Protein AF-A0A9D4MXL5-F1 (afdb_monomer)

Foldseek 3Di:
DVVVVVVPPPPPDDVVVVVVVVVVVVVVLLVVVVVVVVVVVVVVVVVVQVVDDPVPHPPDPVVVVVVVVVVVVVVVVVVVVLVVVVVVLVVVLVVLVVVLVVLVVVLVVLVVVLVVLVVVLVVLVVCCVPPPPVSVVVNVVSVVVNVVSVVVNVVSVVVSVVSVVVSVVSVVVVVVSCCVSVVPPPPPPVVVVVVVVLVVCCLVVQKHFPDDDLFKTKIKRHDNPPPDPPCPPCPPPIKMKMWGWDPVPPPATHTPDIDIPDPLQDCCVVCVPPHPPSCPVVSVNVSNVSCVQCVQVVVLVVVCVVVFDWDQDNVQQKIWTQAADPSPDIWIWHDDPRPPVQQDIDTPDDPPDDPPDAPDSNDDPNRRRVVRNVVRNVD

Radius of gyration: 44.19 Å; Cα contacts (8 Å, |Δi|>4): 267; chains: 1; bounding box: 92×63×133 Å

Secondary structure (DSSP, 8-state):
-TTHHHHT----S-HHHHHHHHHHHHHHHHHHHHHHHHHHHHHHHHHHHHHS-GGGS--SHHHHHHHHHHHHHHHHHHHHHHHHHHHHHHHHHHHHHHHHHHHHHHHHHHHHHHHHHHHHHHHHHHTTTT-HHHHHHHHHHHHHHHHHHHHHHHHHHHHHHHHHHHHHHHHHHHHHHHHHHH----SHHHHHHHHHHHHHHHHHH-EEEEEE-SSEEEEEEPPPTTS-S--TTTTS--EEEEEEE-TT-SSS--EEEEEES-TTS--HHHHSSSTT-S-HHHHHHHHHHHHHHHHHHHHHHHHHHHHS-EEEETTTTEEEEEESTTS-EEEEEE--TTTTTS---EEE--TT--TTS---TT--HHHHHHHHHHHHH--

Structure (mmCIF, N/CA/C/O backbone):
data_AF-A0A9D4MXL5-F1
#
_entry.id   AF-A0A9D4MXL5-F1
#
loop_
_atom_site.group_PDB
_atom_site.id
_atom_site.type_symbol
_atom_site.label_atom_id
_atom_site.label_alt_id
_atom_site.label_comp_id
_atom_site.label_asym_id
_atom_site.label_entity_id
_atom_site.label_seq_id
_atom_site.pdbx_PDB_ins_code
_atom_site.Cartn_x
_atom_site.Cartn_y
_atom_site.Cartn_z
_atom_site.occupancy
_atom_site.B_iso_or_equiv
_atom_site.auth_seq_id
_atom_site.auth_comp_id
_atom_site.auth_asym_id
_atom_site.auth_atom_id
_atom_site.pdbx_PDB_model_num
ATOM 1 N N . VAL A 1 1 ? -30.569 24.346 45.070 1.00 50.22 1 VAL A N 1
ATOM 2 C CA . VAL A 1 1 ? -30.393 22.922 45.475 1.00 50.22 1 VAL A CA 1
ATOM 3 C C . VAL A 1 1 ? -31.345 21.945 44.770 1.00 50.22 1 VAL A C 1
ATOM 5 O O . VAL A 1 1 ? -30.878 21.220 43.905 1.00 50.22 1 VAL A O 1
ATOM 8 N N . LEU A 1 2 ? -32.659 21.907 45.057 1.00 36.78 2 LEU A N 1
ATOM 9 C CA . LEU A 1 2 ? -33.592 20.932 44.436 1.00 36.78 2 LEU A CA 1
ATOM 10 C C . LEU A 1 2 ? -33.921 21.227 42.953 1.00 36.78 2 LEU A C 1
ATOM 12 O O . LEU A 1 2 ? -34.162 20.303 42.182 1.00 36.78 2 LEU A O 1
ATOM 16 N N . GLU A 1 3 ? -33.856 22.492 42.526 1.00 44.78 3 GLU A N 1
ATOM 17 C CA . GLU A 1 3 ? -33.909 22.866 41.099 1.00 44.78 3 GLU A CA 1
ATOM 18 C C . GLU A 1 3 ? -32.550 22.738 40.389 1.00 44.78 3 GLU A C 1
ATOM 20 O O . GLU A 1 3 ? -32.492 22.490 39.188 1.00 44.78 3 GLU A O 1
ATOM 25 N N . GLU A 1 4 ? -31.450 22.786 41.142 1.00 44.75 4 GLU A N 1
ATOM 26 C CA . GLU A 1 4 ? -30.083 22.577 40.636 1.00 44.75 4 GLU A CA 1
ATOM 27 C C . GLU A 1 4 ? -29.812 21.109 40.294 1.00 44.75 4 GLU A C 1
ATOM 29 O O . GLU A 1 4 ? -29.136 20.814 39.312 1.00 44.75 4 GLU A O 1
ATOM 34 N N . LEU A 1 5 ? -30.422 20.180 41.037 1.00 46.16 5 LEU A N 1
ATOM 35 C CA . LEU A 1 5 ? -30.378 18.746 40.739 1.00 46.16 5 LEU A CA 1
ATOM 36 C C . LEU A 1 5 ? -31.230 18.359 39.518 1.00 46.16 5 LEU A C 1
ATOM 38 O O . LEU A 1 5 ? -30.921 17.378 38.846 1.00 46.16 5 LEU A O 1
ATOM 42 N N . LYS A 1 6 ? -32.264 19.142 39.173 1.00 44.97 6 LYS A N 1
ATOM 43 C CA . LYS A 1 6 ? -33.084 18.903 37.969 1.00 44.97 6 LYS A CA 1
ATOM 44 C C . LYS A 1 6 ? -32.388 19.341 36.676 1.00 44.97 6 LYS A C 1
ATOM 46 O O . LYS A 1 6 ? -32.643 18.758 35.627 1.00 44.97 6 LYS A O 1
ATOM 51 N N . SER A 1 7 ? -31.466 20.301 36.760 1.00 46.31 7 SER A N 1
ATOM 52 C CA . SER A 1 7 ? -30.680 20.792 35.618 1.00 46.31 7 SER A CA 1
ATOM 53 C C . SER A 1 7 ? -29.579 19.811 35.166 1.00 46.31 7 SER A C 1
ATOM 55 O O . SER A 1 7 ? -29.147 19.843 34.017 1.00 46.31 7 SER A O 1
ATOM 57 N N . GLN A 1 8 ? -29.168 18.866 36.022 1.00 42.94 8 GLN A N 1
ATOM 58 C CA . GLN A 1 8 ? -28.133 17.868 35.697 1.00 42.94 8 GLN A CA 1
ATOM 59 C C . GLN A 1 8 ? -28.665 16.551 35.095 1.00 42.94 8 GLN A C 1
ATOM 61 O O . GLN A 1 8 ? -27.871 15.675 34.767 1.00 42.94 8 GLN A O 1
ATOM 66 N N . CYS A 1 9 ? -29.982 16.402 34.902 1.00 39.75 9 CYS A N 1
ATOM 67 C CA . CYS A 1 9 ? -30.601 15.170 34.383 1.00 39.75 9 CYS A CA 1
ATOM 68 C C . CYS A 1 9 ? -31.187 15.302 32.963 1.00 39.75 9 CYS A C 1
ATOM 70 O O . CYS A 1 9 ? -32.122 14.585 32.613 1.00 39.75 9 CYS A O 1
ATOM 72 N N . HIS A 1 10 ? -30.651 16.184 32.114 1.00 41.12 10 HIS A N 1
ATOM 73 C CA . HIS A 1 10 ? -30.906 16.106 30.668 1.00 41.12 10 HIS A CA 1
ATOM 74 C C . HIS A 1 10 ? -30.047 14.999 30.034 1.00 41.12 10 HIS A C 1
ATOM 76 O O . HIS A 1 10 ? -29.064 15.260 29.347 1.00 41.12 10 HIS A O 1
ATOM 82 N N . ILE A 1 11 ? -30.435 13.744 30.272 1.00 44.78 11 ILE A N 1
ATOM 83 C CA . ILE A 1 11 ? -29.978 12.587 29.493 1.00 44.78 11 ILE A CA 1
ATOM 84 C C . ILE A 1 11 ? -31.038 12.349 28.412 1.00 44.78 11 ILE A C 1
ATOM 86 O O . ILE A 1 11 ? -31.925 11.515 28.555 1.00 44.78 11 ILE A O 1
ATOM 90 N N . ASN A 1 12 ? -30.981 13.148 27.344 1.00 43.25 12 ASN A N 1
ATOM 91 C CA . ASN A 1 12 ? -31.823 12.985 26.153 1.00 43.25 12 ASN A CA 1
ATOM 92 C C . ASN A 1 12 ? -31.174 12.025 25.142 1.00 43.25 12 ASN A C 1
ATOM 94 O O . ASN A 1 12 ? -31.009 12.347 23.967 1.00 43.25 12 ASN A O 1
ATOM 98 N N . SER A 1 13 ? -30.822 10.830 25.604 1.00 45.00 13 SER A N 1
ATOM 99 C CA . SER A 1 13 ? -30.682 9.646 24.760 1.00 45.00 13 SER A CA 1
ATOM 100 C C . SER A 1 13 ? -31.142 8.448 25.581 1.00 45.00 13 SER A C 1
ATOM 102 O O . SER A 1 13 ? -30.718 8.240 26.719 1.00 45.00 13 SER A O 1
ATOM 104 N N . THR A 1 14 ? -32.072 7.662 25.040 1.00 48.34 14 THR A N 1
ATOM 105 C CA . THR A 1 14 ? -32.396 6.366 25.636 1.00 48.34 14 THR A CA 1
ATOM 106 C C . THR A 1 14 ? -31.106 5.543 25.684 1.00 48.34 14 THR A C 1
ATOM 108 O O . THR A 1 14 ? -30.502 5.355 24.625 1.00 48.34 14 THR A O 1
ATOM 111 N N . PRO A 1 15 ? -30.689 5.012 26.852 1.00 59.69 15 PRO A N 1
ATOM 112 C CA . PRO A 1 15 ? -29.443 4.250 27.006 1.00 59.69 15 PRO A CA 1
ATOM 113 C C . PRO A 1 15 ? -29.273 3.144 25.954 1.00 59.69 15 PRO A C 1
ATOM 115 O O . PRO A 1 15 ? -28.163 2.824 25.544 1.00 59.69 15 PRO A O 1
ATOM 118 N N . MET A 1 16 ? -30.390 2.606 25.461 1.00 45.56 16 MET A N 1
ATOM 119 C CA . MET A 1 16 ? -30.452 1.586 24.421 1.00 45.56 16 MET A CA 1
ATOM 120 C C . MET A 1 16 ? -29.917 2.047 23.053 1.00 45.56 16 MET A C 1
ATOM 122 O O . MET A 1 16 ? -29.225 1.280 22.388 1.00 45.56 16 MET A O 1
ATOM 126 N N . GLU A 1 17 ? -30.180 3.285 22.623 1.00 52.59 17 GLU A N 1
ATOM 127 C CA . GLU A 1 17 ? -29.699 3.787 21.324 1.00 52.59 17 GLU A CA 1
ATOM 128 C C . GLU A 1 17 ? -28.184 4.015 21.329 1.00 52.59 17 GLU A C 1
ATOM 130 O O . GLU A 1 17 ? -27.504 3.694 20.350 1.00 52.59 17 GLU A O 1
ATOM 135 N N . ASP A 1 18 ? -27.636 4.493 22.447 1.00 57.91 18 ASP A N 1
ATOM 136 C CA . ASP A 1 18 ? -26.192 4.655 22.622 1.00 57.91 18 ASP A CA 1
ATOM 137 C C . ASP A 1 18 ? -25.483 3.303 22.753 1.00 57.91 18 ASP A C 1
ATOM 139 O O . ASP A 1 18 ? -24.386 3.125 22.214 1.00 57.91 18 ASP A O 1
ATOM 143 N N .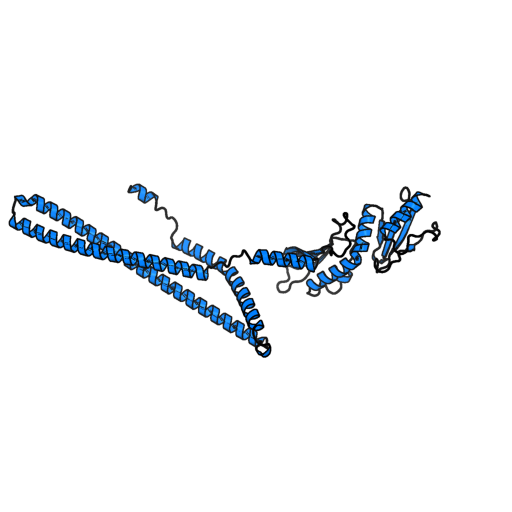 ILE A 1 19 ? -26.127 2.306 23.369 1.00 55.59 19 ILE A N 1
ATOM 144 C CA . ILE A 1 19 ? -25.643 0.919 23.386 1.00 55.59 19 ILE A CA 1
ATOM 145 C C . ILE A 1 19 ? -25.655 0.321 21.971 1.00 55.59 19 ILE A C 1
ATOM 147 O O . ILE A 1 19 ? -24.663 -0.284 21.560 1.00 55.59 19 ILE A O 1
ATOM 151 N N . MET A 1 20 ? -26.715 0.528 21.184 1.00 53.69 20 MET A N 1
ATOM 152 C CA . MET A 1 20 ? -26.806 0.012 19.811 1.00 53.69 20 MET A CA 1
ATOM 153 C C . MET A 1 20 ? -25.808 0.685 18.860 1.00 53.69 20 MET A C 1
ATOM 155 O O . MET A 1 20 ? -25.164 -0.006 18.064 1.00 53.69 20 MET A O 1
ATOM 159 N N . LYS A 1 21 ? -25.608 2.006 18.972 1.00 65.06 21 LYS A N 1
ATOM 160 C CA . LYS A 1 21 ? -24.572 2.732 18.216 1.00 65.06 21 LYS A CA 1
ATOM 161 C C . LYS A 1 21 ? -23.174 2.263 18.609 1.00 65.06 21 LYS A C 1
ATOM 163 O O . LYS A 1 21 ? -22.363 1.975 17.730 1.00 65.06 21 LYS A O 1
ATOM 168 N N . SER A 1 22 ? -22.915 2.092 19.906 1.00 59.81 22 SER A N 1
ATOM 169 C CA . SER A 1 22 ? -21.638 1.568 20.406 1.00 59.81 22 SER A CA 1
ATOM 170 C C . SER A 1 22 ? -21.380 0.141 19.912 1.00 59.81 22 SER A C 1
ATOM 172 O O . SER A 1 22 ? -20.271 -0.175 19.490 1.00 59.81 22 SER A O 1
ATOM 174 N N . HIS A 1 23 ? -22.407 -0.712 19.881 1.00 56.50 23 HIS A N 1
ATOM 175 C CA . HIS A 1 23 ? -22.320 -2.077 19.364 1.00 56.50 23 HIS A CA 1
ATOM 176 C C . HIS A 1 23 ? -22.061 -2.122 17.848 1.00 56.50 23 HIS A C 1
ATOM 178 O O . HIS A 1 23 ? -21.263 -2.935 17.380 1.00 56.50 23 HIS A O 1
ATOM 184 N N . HIS A 1 24 ? -22.680 -1.230 17.067 1.00 57.38 24 HIS A N 1
ATOM 185 C CA . HIS A 1 24 ? -22.427 -1.128 15.627 1.00 57.38 24 HIS A CA 1
ATOM 186 C C . HIS A 1 24 ? -20.999 -0.646 15.323 1.00 57.38 24 HIS A C 1
ATOM 188 O O . HIS A 1 24 ? -20.310 -1.257 14.504 1.00 57.38 24 HIS A O 1
ATOM 194 N N . ILE A 1 25 ? -20.519 0.371 16.049 1.00 65.62 25 ILE A N 1
ATOM 195 C CA . ILE A 1 25 ? -19.134 0.859 15.960 1.00 65.62 25 ILE A CA 1
ATOM 196 C C . ILE A 1 25 ? -18.151 -0.259 16.332 1.00 65.62 25 ILE A C 1
ATOM 198 O O . ILE A 1 25 ? -17.199 -0.515 15.597 1.00 65.62 25 ILE A O 1
ATOM 202 N N . LEU A 1 26 ? -18.415 -1.001 17.413 1.00 56.34 26 LEU A N 1
ATOM 203 C CA . LEU A 1 26 ? -17.593 -2.143 17.821 1.00 56.34 26 LEU A CA 1
ATOM 204 C C . LEU A 1 26 ? -17.572 -3.256 16.766 1.00 56.34 26 LEU A C 1
ATOM 206 O O . LEU A 1 26 ? -16.517 -3.838 16.525 1.00 56.34 26 LEU A O 1
ATOM 210 N N . LYS A 1 27 ? -18.702 -3.539 16.104 1.00 61.25 27 LYS A N 1
ATOM 211 C CA . LYS A 1 27 ? -18.800 -4.559 15.046 1.00 61.25 27 LYS A CA 1
ATOM 212 C C . LYS A 1 27 ? -17.976 -4.189 13.809 1.00 61.25 27 LYS A C 1
ATOM 214 O O . LYS A 1 27 ? -17.291 -5.055 13.259 1.00 61.25 27 LYS A O 1
ATOM 219 N N . GLU A 1 28 ? -18.002 -2.922 13.396 1.00 61.75 28 GLU A N 1
ATOM 220 C CA . GLU A 1 28 ? -17.180 -2.428 12.284 1.00 61.75 28 GLU A CA 1
ATOM 221 C C . GLU A 1 28 ? -15.691 -2.321 12.666 1.00 61.75 28 GLU A C 1
ATOM 223 O O . GLU A 1 28 ? -14.826 -2.672 11.860 1.00 61.75 28 GLU A O 1
ATOM 228 N N . GLU A 1 29 ? -15.362 -1.983 13.919 1.00 63.53 29 GLU A N 1
ATOM 229 C CA . GLU A 1 29 ? -13.978 -2.013 14.420 1.00 63.53 29 GLU A CA 1
ATOM 230 C C . GLU A 1 29 ? -13.413 -3.445 14.577 1.00 63.53 29 GLU A C 1
ATOM 232 O O . GLU A 1 29 ? -12.193 -3.641 14.505 1.00 63.53 29 GLU A O 1
ATOM 237 N N . LEU A 1 30 ? -14.267 -4.469 14.729 1.00 58.28 30 LEU A N 1
ATOM 238 C CA . LEU A 1 30 ? -13.856 -5.874 14.888 1.00 58.28 30 LEU A CA 1
ATOM 239 C C . LEU A 1 30 ? -13.409 -6.536 13.571 1.00 58.28 30 LEU A C 1
ATOM 241 O O . LEU A 1 30 ? -12.566 -7.440 13.579 1.00 58.28 30 LEU A O 1
ATOM 245 N N . LYS A 1 31 ? -13.955 -6.106 12.424 1.00 61.88 31 LYS A N 1
ATOM 246 C CA . LYS A 1 31 ? -13.600 -6.633 11.089 1.00 61.88 31 LYS A CA 1
ATOM 247 C C . LYS A 1 31 ? -12.090 -6.566 10.794 1.00 61.88 31 LYS A C 1
ATOM 249 O O . LYS A 1 31 ? -11.514 -7.607 10.468 1.00 61.88 31 LYS A O 1
ATOM 254 N N . PRO A 1 32 ? -11.397 -5.419 10.941 1.00 58.28 32 PRO A N 1
ATOM 255 C CA . PRO A 1 32 ? -9.956 -5.352 10.695 1.00 58.28 32 PRO A CA 1
ATOM 256 C C . PRO A 1 32 ? -9.137 -6.159 11.716 1.00 58.28 32 PRO A C 1
ATOM 258 O O . PRO A 1 32 ? -8.112 -6.737 11.352 1.00 58.28 32 PRO A O 1
ATOM 261 N N . GLN A 1 33 ? -9.591 -6.278 12.970 1.00 55.94 33 GLN A N 1
ATOM 262 C CA . GLN A 1 33 ? -8.923 -7.106 13.984 1.00 55.94 33 GLN A CA 1
ATOM 263 C C . GLN A 1 33 ? -9.005 -8.603 13.654 1.00 55.94 33 GLN A C 1
ATOM 265 O O . GLN A 1 33 ? -8.019 -9.325 13.817 1.00 55.94 33 GLN A O 1
ATOM 270 N N . LYS A 1 34 ? -10.140 -9.062 13.106 1.00 64.75 34 LYS A N 1
ATOM 271 C CA . LYS A 1 34 ? -10.308 -10.427 12.584 1.00 64.75 34 LYS A CA 1
ATOM 272 C C . LYS A 1 34 ? -9.266 -10.738 11.505 1.00 64.75 34 LYS A C 1
ATOM 274 O O . LYS A 1 34 ? -8.669 -11.811 11.553 1.00 64.75 34 LYS A O 1
ATOM 279 N N . ASN A 1 35 ? -9.019 -9.811 10.580 1.00 61.59 35 ASN A N 1
ATOM 280 C CA . ASN A 1 35 ? -8.051 -10.000 9.493 1.00 61.59 35 ASN A CA 1
ATOM 281 C C . ASN A 1 35 ? -6.607 -10.069 10.017 1.00 61.59 35 ASN A C 1
ATOM 283 O O . ASN A 1 35 ? -5.838 -10.940 9.613 1.00 61.59 35 ASN A O 1
ATOM 287 N N . VAL A 1 36 ? -6.257 -9.214 10.983 1.00 64.06 36 VAL A N 1
ATOM 288 C CA . VAL A 1 36 ? -4.934 -9.229 11.630 1.00 64.06 36 VAL A CA 1
ATOM 289 C C . VAL A 1 36 ? -4.711 -10.515 12.431 1.00 64.06 36 VAL A C 1
ATOM 291 O O . VAL A 1 36 ? -3.636 -11.105 12.342 1.00 64.06 36 VAL A O 1
ATOM 294 N N . TYR A 1 37 ? -5.714 -10.983 13.179 1.00 66.25 37 TYR A N 1
ATOM 295 C CA . TYR A 1 37 ? -5.637 -12.258 13.896 1.00 66.25 37 TYR A CA 1
ATOM 296 C C . TYR A 1 37 ? -5.420 -13.432 12.936 1.00 66.25 37 TYR A C 1
ATOM 298 O O . TYR A 1 37 ? -4.529 -14.237 13.178 1.00 66.25 37 TYR A O 1
ATOM 306 N N . MET A 1 38 ? -6.167 -13.501 11.825 1.00 65.06 38 MET A N 1
ATOM 307 C CA . MET A 1 38 ? -5.985 -14.565 10.827 1.00 65.06 38 MET A CA 1
ATOM 308 C C . MET A 1 38 ? -4.577 -14.546 10.217 1.00 65.06 38 MET A C 1
ATOM 310 O O . MET A 1 38 ? -3.965 -15.599 10.073 1.00 65.06 38 MET A O 1
ATOM 314 N N . SER A 1 39 ? -4.031 -13.360 9.927 1.00 65.38 39 SER A N 1
ATOM 315 C CA . SER A 1 39 ? -2.661 -13.218 9.414 1.00 65.38 39 SER A CA 1
ATOM 316 C C . SER A 1 39 ? -1.604 -13.660 10.433 1.00 65.38 39 SER A C 1
ATOM 318 O O . SER A 1 39 ? -0.651 -14.356 10.088 1.00 65.38 39 SER A O 1
ATOM 320 N N . LEU A 1 40 ? -1.7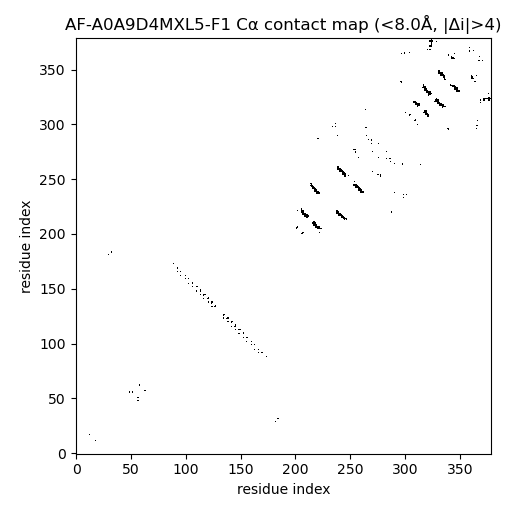68 -13.289 11.706 1.00 66.31 40 LEU A N 1
ATOM 321 C CA . LEU A 1 40 ? -0.857 -13.703 12.775 1.00 66.31 40 LEU A CA 1
ATOM 322 C C . LEU A 1 40 ? -0.958 -15.195 13.092 1.00 66.31 40 LEU A C 1
ATOM 324 O O . LEU A 1 40 ? 0.064 -15.807 13.380 1.00 66.31 40 LEU A O 1
ATOM 328 N N . TYR A 1 41 ? -2.159 -15.767 13.029 1.00 70.06 41 TYR A N 1
ATOM 329 C CA . TYR A 1 41 ? -2.381 -17.199 13.187 1.00 70.06 41 TYR A CA 1
ATOM 330 C C . TYR A 1 41 ? -1.685 -17.981 12.067 1.00 70.06 41 TYR A C 1
ATOM 332 O O . TYR A 1 41 ? -0.908 -18.882 12.361 1.00 70.06 41 TYR A O 1
ATOM 340 N N . GLY A 1 42 ? -1.850 -17.555 10.807 1.00 69.50 42 GLY A N 1
ATOM 341 C CA . GLY A 1 42 ? -1.134 -18.145 9.672 1.00 69.50 42 GLY A CA 1
ATOM 342 C C . GLY A 1 42 ? 0.390 -18.060 9.819 1.00 69.50 42 GLY A C 1
ATOM 343 O O . GLY A 1 42 ? 1.085 -19.047 9.615 1.00 69.50 42 GLY A O 1
ATOM 344 N N . LYS A 1 43 ? 0.922 -16.912 10.267 1.00 73.31 43 LYS A N 1
ATOM 345 C CA . LYS A 1 43 ? 2.365 -16.751 10.539 1.00 73.31 43 LYS A CA 1
ATOM 346 C C . LYS A 1 43 ? 2.861 -17.618 11.694 1.00 73.31 43 LYS A C 1
ATOM 348 O O . LYS A 1 43 ? 3.955 -18.158 11.605 1.00 73.31 43 LYS A O 1
ATOM 353 N N . LYS A 1 44 ? 2.086 -17.730 12.777 1.00 78.69 44 LYS A N 1
ATOM 354 C CA . LYS A 1 44 ? 2.419 -18.596 13.912 1.00 78.69 44 LYS A CA 1
ATOM 355 C C . LYS A 1 44 ? 2.506 -20.050 13.449 1.00 78.69 44 LYS A C 1
ATOM 357 O O . LYS A 1 44 ? 3.511 -20.688 13.720 1.00 78.69 44 LYS A O 1
ATOM 362 N N . LYS A 1 45 ? 1.507 -20.524 12.702 1.00 71.38 45 LYS A N 1
ATOM 363 C CA . LYS A 1 45 ? 1.476 -21.887 12.165 1.00 71.38 45 LYS A CA 1
ATOM 364 C C . LYS A 1 45 ? 2.630 -22.162 11.209 1.00 71.38 45 LYS A C 1
ATOM 366 O O . LYS A 1 45 ? 3.308 -23.164 11.359 1.00 71.38 45 LYS A O 1
ATOM 371 N N . TYR A 1 46 ? 2.938 -21.219 10.321 1.00 70.12 46 TYR A N 1
ATOM 372 C CA . TYR A 1 46 ? 4.119 -21.310 9.462 1.00 70.12 46 TYR A CA 1
ATOM 373 C C . TYR A 1 46 ? 5.424 -21.466 10.265 1.00 70.12 46 TYR A C 1
ATOM 375 O O . TYR A 1 46 ? 6.270 -22.284 9.920 1.00 70.12 46 TYR A O 1
ATOM 383 N N . LEU A 1 47 ? 5.583 -20.713 11.359 1.00 72.75 47 LEU A N 1
ATOM 384 C CA . LEU A 1 47 ? 6.750 -20.829 12.240 1.00 72.75 47 LEU A CA 1
ATOM 385 C C . LEU A 1 47 ? 6.763 -22.136 13.047 1.00 72.75 47 LEU A C 1
ATOM 387 O O . LEU A 1 47 ? 7.840 -22.672 13.279 1.00 72.75 47 LEU A O 1
ATOM 391 N N . GLU A 1 48 ? 5.599 -22.646 13.456 1.00 75.75 48 GLU A N 1
ATOM 392 C CA . GLU A 1 48 ? 5.471 -23.966 14.090 1.00 75.75 48 GLU A CA 1
ATOM 393 C C . GLU A 1 48 ? 5.892 -25.072 13.114 1.00 75.75 48 GLU A C 1
ATOM 395 O O . GLU A 1 48 ? 6.716 -25.898 13.481 1.00 75.75 48 GLU A O 1
ATOM 400 N N . CYS A 1 49 ? 5.455 -25.022 11.849 1.00 70.38 49 CYS A N 1
ATOM 401 C CA . CYS A 1 49 ? 5.907 -25.960 10.818 1.00 70.38 49 CYS A CA 1
ATOM 402 C C . CYS A 1 49 ? 7.424 -25.883 10.597 1.00 70.38 49 CYS A C 1
ATOM 404 O O . CYS A 1 49 ? 8.083 -26.911 10.540 1.00 70.38 49 CYS A O 1
ATOM 406 N N . LEU A 1 50 ? 8.009 -24.679 10.539 1.00 69.88 50 LEU A N 1
ATOM 407 C CA . LEU A 1 50 ? 9.465 -24.518 10.406 1.00 69.88 50 LEU A CA 1
ATOM 408 C C . LEU A 1 50 ? 10.264 -25.055 11.605 1.00 69.88 50 LEU A C 1
ATOM 410 O O . LEU A 1 50 ? 11.459 -25.304 11.461 1.00 69.88 50 LEU A O 1
ATOM 414 N N . ALA A 1 51 ? 9.634 -25.194 12.773 1.00 77.75 51 ALA A N 1
ATOM 415 C CA . ALA A 1 51 ? 10.247 -25.757 13.972 1.00 77.75 51 ALA A CA 1
ATOM 416 C C . ALA A 1 51 ? 10.093 -27.286 14.074 1.00 77.75 51 ALA A C 1
ATOM 418 O O . ALA A 1 51 ? 10.771 -27.896 14.898 1.00 77.75 51 ALA A O 1
ATOM 419 N N . MET A 1 52 ? 9.218 -27.893 13.265 1.00 79.00 52 MET A N 1
ATOM 420 C CA . MET A 1 52 ? 9.023 -29.344 13.188 1.00 79.00 52 MET A CA 1
ATOM 421 C C . MET A 1 52 ? 9.988 -29.969 12.178 1.00 79.00 52 MET A C 1
ATOM 423 O O . MET A 1 52 ? 10.378 -29.331 11.192 1.00 79.00 52 MET A O 1
ATOM 427 N N . ASP A 1 53 ? 10.353 -31.233 12.403 1.00 76.56 53 ASP A N 1
ATOM 428 C CA . ASP A 1 53 ? 11.165 -31.986 11.450 1.00 76.56 53 ASP A CA 1
ATOM 429 C C . ASP A 1 53 ? 10.445 -32.080 10.100 1.00 76.56 53 ASP A C 1
ATOM 431 O O . ASP A 1 53 ? 9.226 -32.231 10.021 1.00 76.56 53 ASP A O 1
ATOM 435 N N . LYS A 1 54 ? 11.204 -32.005 9.002 1.00 71.69 54 LYS A N 1
ATOM 436 C CA . LYS A 1 54 ? 10.655 -31.930 7.634 1.00 71.69 54 LYS A CA 1
ATOM 437 C C . LYS A 1 54 ? 9.752 -33.122 7.269 1.00 71.69 54 LYS A C 1
ATOM 439 O O . LYS A 1 54 ? 8.935 -33.019 6.359 1.00 71.69 54 LYS A O 1
ATOM 444 N N . SER A 1 55 ? 9.900 -34.251 7.964 1.00 77.50 55 SER A N 1
ATOM 445 C CA . SER 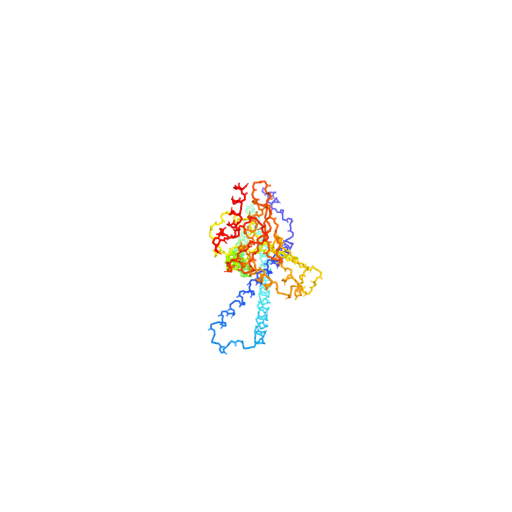A 1 55 ? 9.044 -35.435 7.831 1.00 77.50 55 SER A CA 1
ATOM 446 C C . SER A 1 55 ? 7.636 -35.257 8.404 1.00 77.50 55 SER A C 1
ATOM 448 O O . SER A 1 5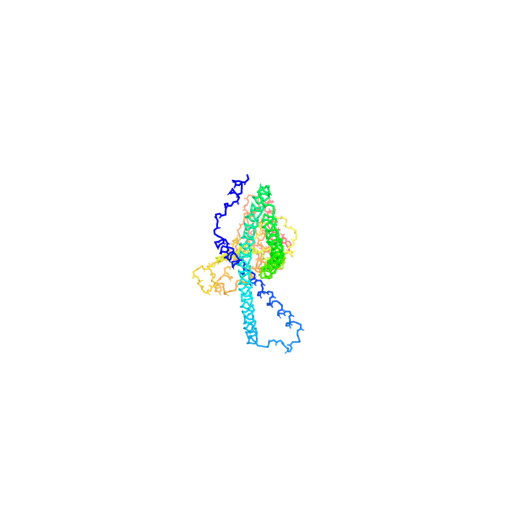5 ? 6.746 -36.005 8.020 1.00 77.50 55 SER A O 1
ATOM 450 N N . GLU A 1 56 ? 7.434 -34.287 9.294 1.00 72.00 56 GLU A N 1
ATOM 451 C CA . GLU A 1 56 ? 6.164 -34.008 9.979 1.00 72.00 56 GLU A CA 1
ATOM 452 C C . GLU A 1 56 ? 5.378 -32.864 9.328 1.00 72.00 56 GLU A C 1
ATOM 454 O O . GLU A 1 56 ? 4.303 -32.488 9.794 1.00 72.00 56 GLU A O 1
ATOM 459 N N . TRP A 1 57 ? 5.910 -32.278 8.254 1.00 72.50 57 TRP A N 1
ATOM 460 C CA . TRP A 1 57 ? 5.224 -31.210 7.542 1.00 72.50 57 TRP A CA 1
ATOM 461 C C . TRP A 1 57 ? 3.983 -31.766 6.837 1.00 72.50 57 TRP A C 1
ATOM 463 O O . TRP A 1 57 ? 4.038 -32.890 6.331 1.00 72.50 57 TRP A O 1
ATOM 473 N N . PRO A 1 58 ? 2.895 -30.980 6.732 1.00 66.94 58 PRO A N 1
ATOM 474 C CA . PRO A 1 58 ? 1.748 -31.341 5.909 1.00 66.94 58 PRO A CA 1
ATOM 475 C C . PRO A 1 58 ? 2.231 -31.658 4.489 1.00 66.94 58 PRO A C 1
ATOM 477 O O . PRO A 1 58 ? 2.727 -30.777 3.783 1.00 66.94 58 PRO A O 1
ATOM 480 N N . GLN A 1 59 ? 2.163 -32.930 4.092 1.00 71.12 59 GLN A N 1
ATOM 481 C CA . GLN A 1 59 ? 2.692 -33.372 2.797 1.00 71.12 59 GLN A CA 1
ATOM 482 C C . GLN A 1 59 ? 1.681 -33.162 1.671 1.00 71.12 59 GLN A C 1
ATOM 484 O O . GLN A 1 59 ? 2.059 -33.163 0.498 1.00 71.12 59 GLN A O 1
ATOM 489 N N . SER A 1 60 ? 0.408 -32.944 2.012 1.00 76.69 60 SER A N 1
ATOM 490 C CA . SER A 1 60 ? -0.649 -32.672 1.051 1.00 76.69 60 SER A CA 1
ATOM 491 C C . SER A 1 60 ? -1.395 -31.371 1.356 1.00 76.69 60 SER A C 1
ATOM 493 O O . SER A 1 60 ? -1.577 -30.969 2.505 1.00 76.69 60 SER A O 1
ATOM 495 N N . GLN A 1 61 ? -1.896 -30.727 0.299 1.00 70.38 61 GLN A N 1
ATOM 496 C CA . GLN A 1 61 ? -2.807 -29.584 0.409 1.00 70.38 61 GLN A CA 1
ATOM 497 C C . GLN A 1 61 ? -4.081 -29.940 1.203 1.00 70.38 61 GLN A C 1
ATOM 499 O O . GLN A 1 61 ? -4.647 -29.080 1.872 1.00 70.38 61 GLN A O 1
ATOM 504 N N . GLN A 1 62 ? -4.500 -31.213 1.179 1.00 75.81 62 GLN A N 1
ATOM 505 C CA . GLN A 1 62 ? -5.654 -31.699 1.940 1.00 75.81 62 GLN A CA 1
ATOM 506 C C . GLN A 1 62 ? -5.429 -31.636 3.454 1.00 75.81 62 GLN A C 1
ATOM 508 O O . GLN A 1 62 ? -6.362 -31.291 4.175 1.00 75.81 62 GLN A O 1
ATOM 513 N N . ASP A 1 63 ? -4.210 -31.902 3.929 1.00 75.44 63 ASP A N 1
ATOM 514 C CA . ASP A 1 63 ? -3.875 -31.823 5.357 1.00 75.44 63 ASP A CA 1
ATOM 515 C C . ASP A 1 63 ? -3.953 -30.372 5.856 1.00 75.44 63 ASP A C 1
ATOM 517 O O . ASP A 1 63 ? -4.521 -30.093 6.912 1.00 75.44 63 ASP A O 1
ATOM 521 N N . ILE A 1 64 ? -3.470 -29.426 5.041 1.00 71.19 64 ILE A N 1
ATOM 522 C CA . ILE A 1 64 ? -3.543 -27.984 5.323 1.00 71.19 64 ILE A CA 1
ATOM 523 C C . ILE A 1 64 ? -5.003 -27.511 5.356 1.00 71.19 64 ILE A C 1
ATOM 525 O O . ILE A 1 64 ? -5.398 -26.751 6.245 1.00 71.19 64 ILE A O 1
ATOM 529 N N . ASP A 1 65 ? -5.819 -27.951 4.396 1.00 72.94 65 ASP A N 1
ATOM 530 C CA . ASP A 1 65 ? -7.231 -27.574 4.318 1.00 72.94 65 ASP A CA 1
ATOM 531 C C . ASP A 1 65 ? -8.049 -28.167 5.477 1.00 72.94 65 ASP A C 1
ATOM 533 O O . ASP A 1 65 ? -8.948 -27.497 6.002 1.00 72.94 65 ASP A O 1
ATOM 537 N N . LEU A 1 66 ? -7.725 -29.391 5.910 1.00 82.25 66 LEU A N 1
ATOM 538 C CA . LEU A 1 66 ? -8.331 -30.029 7.076 1.00 82.25 66 LEU A CA 1
ATOM 539 C C . LEU A 1 66 ? -7.980 -29.270 8.362 1.00 82.25 66 LEU A C 1
ATOM 541 O O . LEU A 1 66 ? -8.888 -28.882 9.098 1.00 82.25 66 LEU A O 1
ATOM 545 N N . GLU A 1 67 ? -6.703 -28.952 8.581 1.00 76.88 67 GLU A N 1
ATOM 546 C CA . GLU A 1 67 ? -6.259 -28.209 9.766 1.00 76.88 67 GLU A CA 1
ATOM 547 C C . GLU A 1 67 ? -6.847 -26.783 9.794 1.00 76.88 67 GLU A C 1
ATOM 549 O O . GLU A 1 67 ? -7.284 -26.284 10.834 1.00 76.88 67 GLU A O 1
ATOM 554 N N . LEU A 1 68 ? -6.961 -26.118 8.635 1.00 72.56 68 LEU A N 1
ATOM 555 C CA . LEU A 1 68 ? -7.651 -24.828 8.520 1.00 72.56 68 LEU A CA 1
ATOM 556 C C . LEU A 1 68 ? -9.146 -24.932 8.835 1.00 72.56 68 LEU A C 1
ATOM 558 O O . LEU A 1 68 ? -9.725 -23.981 9.375 1.00 72.56 68 LEU A O 1
ATOM 562 N N . LYS A 1 69 ? -9.793 -26.042 8.472 1.00 81.06 69 LYS A N 1
ATOM 563 C CA . LYS A 1 69 ? -11.205 -26.288 8.773 1.00 81.06 69 LYS A CA 1
ATOM 564 C C . LYS A 1 69 ? -11.410 -26.501 10.272 1.00 81.06 69 LYS A C 1
ATOM 566 O O . LYS A 1 69 ? -12.297 -25.856 10.830 1.00 81.06 69 LYS A O 1
ATOM 571 N N . GLU A 1 70 ? -10.569 -27.305 10.912 1.00 83.62 70 GLU A N 1
ATOM 572 C CA . GLU A 1 70 ? -10.577 -27.521 12.365 1.00 83.62 70 GLU A CA 1
ATOM 573 C C . GLU A 1 70 ? -10.316 -26.208 13.115 1.00 83.62 70 GLU A C 1
ATOM 575 O O . GLU A 1 70 ? -11.130 -25.785 13.931 1.00 83.62 70 GLU A O 1
ATOM 580 N N . ALA A 1 71 ? -9.291 -25.445 12.722 1.00 72.81 71 ALA A N 1
ATOM 581 C CA . ALA A 1 71 ? -9.000 -24.141 13.318 1.00 72.81 71 ALA A CA 1
ATOM 582 C C . ALA A 1 71 ? -10.155 -23.131 13.170 1.00 72.81 71 ALA A C 1
ATOM 584 O O . ALA A 1 71 ? -10.375 -22.274 14.034 1.00 72.81 71 ALA A O 1
ATOM 585 N N . ARG A 1 72 ? -10.910 -23.190 12.062 1.00 73.12 72 ARG A N 1
ATOM 586 C CA . ARG A 1 72 ? -12.120 -22.371 11.872 1.00 73.12 72 ARG A CA 1
ATOM 587 C C . ARG A 1 72 ? -13.256 -22.827 12.782 1.00 73.12 72 ARG A C 1
ATOM 589 O O . ARG A 1 72 ? -13.968 -21.961 13.291 1.00 73.12 72 ARG A O 1
ATOM 596 N N . GLN A 1 73 ? -13.426 -24.133 12.970 1.00 84.31 73 GLN A N 1
ATOM 597 C CA . GLN A 1 73 ? -14.419 -24.695 13.885 1.00 84.31 73 GLN A CA 1
ATOM 598 C C . GLN A 1 73 ? -14.099 -24.310 15.331 1.00 84.31 73 GLN A C 1
ATOM 600 O O . GLN A 1 73 ? -14.948 -23.698 15.974 1.00 84.31 73 GLN A O 1
ATOM 605 N N . ASP A 1 74 ? -12.860 -24.503 15.783 1.00 73.38 74 ASP A N 1
ATOM 606 C CA . ASP A 1 74 ? -12.401 -24.117 17.124 1.00 73.38 74 ASP A CA 1
ATOM 607 C C . ASP A 1 74 ? -12.582 -22.624 17.385 1.00 73.38 74 ASP A C 1
ATOM 609 O O . ASP A 1 74 ? -13.061 -22.199 18.437 1.00 73.38 74 ASP A O 1
ATOM 613 N N . LYS A 1 75 ? -12.246 -21.790 16.396 1.00 73.31 75 LYS A N 1
ATOM 614 C CA . LYS A 1 75 ? -12.453 -20.344 16.484 1.00 73.31 75 LYS A CA 1
ATOM 615 C C . LYS A 1 75 ? -13.928 -19.980 16.638 1.00 73.31 75 LYS A C 1
ATOM 617 O O . LYS A 1 75 ? -14.237 -19.019 17.342 1.00 73.31 75 LYS A O 1
ATOM 622 N N . ASN A 1 76 ? -14.820 -20.660 15.924 1.00 75.31 76 ASN A N 1
ATOM 623 C CA . ASN A 1 76 ? -16.251 -20.394 16.016 1.00 75.31 76 ASN A CA 1
ATOM 624 C C . ASN A 1 76 ? -16.802 -20.882 17.360 1.00 75.31 76 ASN A C 1
ATOM 626 O O . ASN A 1 76 ? -17.475 -20.103 18.025 1.00 75.31 76 ASN A O 1
ATOM 630 N N . ALA A 1 77 ? -16.398 -22.070 17.816 1.00 81.56 77 ALA A N 1
ATOM 631 C CA . ALA A 1 77 ? -16.749 -22.595 19.131 1.00 81.56 77 ALA A CA 1
ATOM 632 C C . ALA A 1 77 ? -16.274 -21.670 20.267 1.00 81.56 77 ALA A C 1
ATOM 634 O O . ALA A 1 77 ? -17.050 -21.327 21.154 1.00 81.56 77 ALA A O 1
ATOM 635 N N . MET A 1 78 ? -15.033 -21.164 20.212 1.00 70.00 78 MET A N 1
ATOM 636 C CA . MET A 1 78 ? -14.539 -20.186 21.193 1.00 70.00 78 MET A CA 1
ATOM 637 C C . MET A 1 78 ? -15.313 -18.866 21.155 1.00 70.00 78 MET A C 1
ATOM 639 O O . MET A 1 78 ? -15.497 -18.229 22.189 1.00 70.00 78 MET A O 1
ATOM 643 N N . LYS A 1 79 ? -15.750 -18.417 19.974 1.00 73.94 79 LYS A N 1
ATOM 644 C CA . LYS A 1 79 ? -16.571 -17.205 19.861 1.00 73.94 79 LYS A CA 1
ATOM 645 C C . LYS A 1 79 ? -17.950 -17.396 20.467 1.00 73.94 79 LYS A C 1
ATOM 647 O O . LYS A 1 79 ? -18.399 -16.506 21.176 1.00 73.94 79 LYS A O 1
ATOM 652 N N . GLU A 1 80 ? -18.594 -18.520 20.177 1.00 81.81 80 GLU A N 1
ATOM 653 C CA . GLU A 1 80 ? -19.891 -18.873 20.753 1.00 81.81 80 GLU A CA 1
ATOM 654 C C . GLU A 1 80 ? -19.784 -18.973 22.276 1.00 81.81 80 GLU A C 1
ATOM 656 O O . GLU A 1 80 ? -20.546 -18.306 22.967 1.00 81.81 80 GLU A O 1
ATOM 661 N N . ALA A 1 81 ? -18.755 -19.647 22.802 1.00 76.25 81 ALA A N 1
ATOM 662 C CA . ALA A 1 81 ? -18.501 -19.721 24.241 1.00 76.25 81 ALA A CA 1
ATOM 663 C C . ALA A 1 81 ? -18.311 -18.335 24.890 1.00 76.25 81 ALA A C 1
ATOM 665 O O . ALA A 1 81 ? -18.859 -18.070 25.958 1.00 76.25 81 ALA A O 1
ATOM 666 N N . VAL A 1 82 ? -17.576 -17.423 24.239 1.00 71.00 82 VAL A N 1
ATOM 667 C CA . VAL A 1 82 ? -17.392 -16.047 24.737 1.00 71.00 82 VAL A CA 1
ATOM 668 C C . VAL A 1 82 ? -18.695 -15.245 24.697 1.00 71.00 82 VAL A C 1
ATOM 670 O O . VAL A 1 82 ? -18.942 -14.456 25.606 1.00 71.00 82 VAL A O 1
ATOM 673 N N . GLU A 1 83 ? -19.524 -15.399 23.662 1.00 74.56 83 GLU A N 1
ATOM 674 C CA . GLU A 1 83 ? -20.826 -14.721 23.606 1.00 74.56 83 GLU A CA 1
ATOM 675 C C . GLU A 1 83 ? -21.807 -15.289 24.639 1.00 74.56 83 GLU A C 1
ATOM 677 O O . GLU A 1 83 ? -22.466 -14.516 25.330 1.00 74.56 83 GLU A O 1
ATOM 682 N N . GLU A 1 84 ? -21.839 -16.607 24.845 1.00 84.81 84 GLU A N 1
ATOM 683 C CA . GLU A 1 84 ? -22.617 -17.221 25.928 1.00 84.81 84 GLU A CA 1
ATOM 684 C C . GLU A 1 84 ? -22.182 -16.709 27.305 1.00 84.81 84 GLU A C 1
ATOM 686 O O . GLU A 1 84 ? -23.020 -16.378 28.146 1.00 84.81 84 GLU A O 1
ATOM 691 N N . GLU A 1 85 ? -20.874 -16.607 27.547 1.00 75.06 85 GLU A N 1
ATOM 692 C CA . GLU A 1 85 ? -20.343 -16.095 28.808 1.00 75.06 85 GLU A CA 1
ATOM 693 C C . GLU A 1 85 ? -20.701 -14.612 29.006 1.00 75.06 85 GLU A C 1
ATOM 695 O O . GLU A 1 85 ? -21.126 -14.219 30.095 1.00 75.06 85 GLU A O 1
ATOM 700 N N . LYS A 1 86 ? -20.641 -13.790 27.948 1.00 71.38 86 LYS A N 1
ATOM 701 C CA . LYS A 1 86 ? -21.106 -12.392 27.990 1.00 71.38 86 LYS A CA 1
ATOM 702 C C . LYS A 1 86 ? -22.588 -12.276 28.331 1.00 71.38 86 LYS A C 1
ATOM 704 O O . LYS A 1 86 ? -22.939 -11.420 29.143 1.00 71.38 86 LYS A O 1
ATOM 709 N N . GLU A 1 87 ? -23.445 -13.099 27.732 1.00 81.19 87 GLU A N 1
ATOM 710 C CA . GLU A 1 87 ? -24.880 -13.090 28.037 1.00 81.19 87 GLU A CA 1
ATOM 711 C C . GLU A 1 87 ? -25.146 -13.535 29.481 1.00 81.19 87 GLU A C 1
ATOM 713 O O . GLU A 1 87 ? -25.934 -12.898 30.181 1.00 81.19 87 GLU A O 1
ATOM 718 N N . ARG A 1 88 ? -24.414 -14.536 29.995 1.00 81.75 88 ARG A N 1
ATOM 719 C CA . ARG A 1 88 ? -24.482 -14.917 31.420 1.00 81.75 88 ARG A CA 1
ATOM 720 C C . ARG A 1 88 ? -24.088 -13.766 32.345 1.00 81.75 88 ARG A C 1
ATOM 722 O O . ARG A 1 88 ? -24.779 -13.515 33.333 1.00 81.75 88 ARG A O 1
ATOM 729 N N . TYR A 1 89 ? -23.012 -13.042 32.032 1.00 72.56 89 TYR A N 1
ATOM 730 C CA . TYR A 1 89 ? -22.604 -11.868 32.809 1.00 72.56 89 TYR A CA 1
ATOM 731 C C . TYR A 1 89 ? -23.626 -10.730 32.730 1.00 72.56 89 TYR A C 1
ATOM 733 O O . TYR A 1 89 ? -23.872 -10.072 33.741 1.00 72.56 89 TYR A O 1
ATOM 741 N N . ARG A 1 90 ? -24.249 -10.504 31.565 1.00 76.38 90 ARG A N 1
ATOM 742 C CA . ARG A 1 90 ? -25.302 -9.491 31.407 1.00 76.38 90 ARG A CA 1
ATOM 743 C C . ARG A 1 90 ? -26.530 -9.830 32.253 1.00 76.38 90 ARG A C 1
ATOM 745 O O . ARG A 1 90 ? -26.948 -8.991 33.043 1.00 76.38 90 ARG A O 1
ATOM 752 N N . ALA A 1 91 ? -27.023 -11.064 32.168 1.00 84.44 91 ALA A N 1
ATOM 753 C CA . ALA A 1 91 ? -28.150 -11.527 32.976 1.00 84.44 91 ALA A CA 1
ATOM 754 C C . ALA A 1 91 ? -27.856 -11.437 34.487 1.00 84.44 91 ALA A C 1
ATOM 756 O O . ALA A 1 91 ? -28.701 -11.005 35.267 1.00 84.44 91 ALA A O 1
ATOM 757 N N . SER A 1 92 ? -26.632 -11.782 34.905 1.00 80.94 92 SER A N 1
ATOM 758 C CA . SER A 1 92 ? -26.188 -11.630 36.298 1.00 80.94 92 SER A CA 1
ATOM 759 C C . SER A 1 92 ? -26.183 -10.163 36.751 1.00 80.94 92 SER A C 1
ATOM 761 O O . SER A 1 92 ? -26.650 -9.845 37.844 1.00 80.94 92 SER A O 1
ATOM 763 N N . MET A 1 93 ? -25.716 -9.246 35.896 1.00 71.12 93 MET A N 1
ATOM 764 C CA . MET A 1 93 ? -25.720 -7.806 36.173 1.00 71.12 93 MET A CA 1
ATOM 765 C C . MET A 1 93 ? -27.134 -7.222 36.276 1.00 71.12 93 MET A C 1
ATOM 767 O O . MET A 1 93 ? -27.371 -6.382 37.143 1.00 71.12 93 MET A O 1
ATOM 771 N N . GLU A 1 94 ? -28.065 -7.663 35.430 1.00 80.19 94 GLU A N 1
ATOM 772 C CA . GLU A 1 94 ? -29.477 -7.256 35.485 1.00 80.19 94 GLU A CA 1
ATOM 773 C C . GLU A 1 94 ? -30.143 -7.737 36.780 1.00 80.19 94 GLU A C 1
ATOM 775 O O . GLU A 1 94 ? -30.721 -6.932 37.511 1.00 80.19 94 GLU A O 1
ATOM 780 N N . ALA A 1 95 ? -29.961 -9.011 37.146 1.00 83.50 95 ALA A N 1
ATOM 781 C CA . ALA A 1 95 ? -30.475 -9.555 38.404 1.00 83.50 95 ALA A CA 1
ATOM 782 C C . ALA A 1 95 ? -29.908 -8.822 39.637 1.00 83.50 95 ALA A C 1
ATOM 784 O O . ALA A 1 95 ? -30.623 -8.563 40.611 1.00 83.50 95 ALA A O 1
ATOM 785 N N . LEU A 1 96 ? -28.624 -8.452 39.596 1.00 78.06 96 LEU A N 1
ATOM 786 C CA . LEU A 1 96 ? -27.973 -7.691 40.661 1.00 78.06 96 LEU A CA 1
ATOM 787 C C . LEU A 1 96 ? -28.534 -6.264 40.768 1.00 78.06 96 LEU A C 1
ATOM 789 O O . LEU A 1 96 ? -28.741 -5.769 41.878 1.00 78.06 96 LEU A O 1
ATOM 793 N N . ALA A 1 97 ? -28.813 -5.622 39.630 1.00 75.19 97 ALA A N 1
ATOM 794 C CA . ALA A 1 97 ? -29.418 -4.295 39.575 1.00 75.19 97 ALA A CA 1
ATOM 795 C C . ALA A 1 97 ? -30.843 -4.292 40.154 1.00 75.19 97 ALA A C 1
ATOM 797 O O . ALA A 1 97 ? -31.149 -3.445 40.993 1.00 75.19 97 ALA A O 1
ATOM 798 N N . GLU A 1 98 ? -31.676 -5.277 39.805 1.00 84.69 98 GLU A N 1
ATOM 799 C CA . GLU A 1 98 ? -33.018 -5.425 40.388 1.00 84.69 98 GLU A CA 1
ATOM 800 C C . GLU A 1 98 ? -32.972 -5.648 41.906 1.00 84.69 98 GLU A C 1
ATOM 802 O O . GLU A 1 98 ? -33.774 -5.091 42.660 1.00 84.69 98 GLU A O 1
ATOM 807 N N . SER A 1 99 ? -32.034 -6.475 42.382 1.00 82.38 99 SER A N 1
ATOM 808 C CA . SER A 1 99 ? -31.851 -6.706 43.819 1.00 82.38 99 SER A CA 1
ATOM 809 C C . SER A 1 99 ? -31.441 -5.424 44.546 1.00 82.38 99 SER A C 1
ATOM 811 O O . SER A 1 99 ? -31.901 -5.167 45.660 1.00 82.38 99 SER A O 1
ATOM 813 N N . TYR A 1 100 ? -30.588 -4.610 43.921 1.00 77.56 100 TYR A N 1
ATOM 814 C CA . TYR A 1 100 ? -30.155 -3.328 44.465 1.00 77.56 100 TYR A CA 1
ATOM 815 C C . TYR A 1 100 ? -31.309 -2.319 44.549 1.00 77.56 100 TYR A C 1
ATOM 817 O O . TYR A 1 100 ? -31.473 -1.666 45.580 1.00 77.56 100 TYR A O 1
ATOM 825 N N . GLU A 1 101 ? -32.147 -2.234 43.514 1.00 83.19 101 GLU A N 1
ATOM 826 C CA . GLU A 1 101 ? -33.329 -1.363 43.500 1.00 83.19 101 GLU A CA 1
ATOM 827 C C . GLU A 1 101 ? -34.321 -1.742 44.611 1.00 83.19 101 GLU A C 1
ATOM 829 O O . GLU A 1 101 ? -34.685 -0.899 45.436 1.00 83.19 101 GLU A O 1
ATOM 834 N N . LYS A 1 102 ? -34.644 -3.037 44.745 1.00 87.69 102 LYS A N 1
ATOM 835 C CA . LYS A 1 102 ? -35.489 -3.558 45.839 1.00 87.69 102 LYS A CA 1
ATOM 836 C C . LYS A 1 102 ? -34.912 -3.245 47.224 1.00 87.69 102 LYS A C 1
ATOM 838 O O . LYS A 1 102 ? -35.658 -2.992 48.172 1.00 87.69 102 LYS A O 1
ATOM 843 N N . LEU A 1 103 ? -33.586 -3.281 47.375 1.00 83.19 103 LEU A N 1
ATOM 844 C CA . LEU A 1 103 ? -32.926 -2.941 48.636 1.00 83.19 103 LEU A CA 1
ATOM 845 C C . LEU A 1 103 ? -33.036 -1.440 48.942 1.00 83.19 103 LEU A C 1
ATOM 847 O O . LEU A 1 103 ? -33.308 -1.074 50.086 1.00 83.19 103 LEU A O 1
ATOM 851 N N . GLN A 1 104 ? -32.881 -0.575 47.935 1.00 80.56 104 GLN A N 1
ATOM 852 C CA . GLN A 1 104 ? -33.068 0.869 48.095 1.00 80.56 104 GLN A CA 1
ATOM 853 C C . GLN A 1 104 ? -34.501 1.228 48.503 1.00 80.56 104 GLN A C 1
ATOM 855 O O . GLN A 1 104 ? -34.686 2.079 49.373 1.00 80.56 104 GLN A O 1
ATOM 860 N N . GLU A 1 105 ? -35.512 0.576 47.927 1.00 88.81 105 GLU A N 1
ATOM 861 C CA . GLU A 1 105 ? -36.911 0.770 48.329 1.00 88.81 105 GLU A CA 1
ATOM 862 C C . GLU A 1 105 ? -37.147 0.381 49.792 1.00 88.81 105 GLU A C 1
ATOM 864 O O . GLU A 1 105 ? -37.773 1.132 50.543 1.00 88.81 105 GLU A O 1
ATOM 869 N N . LYS A 1 106 ? -36.591 -0.758 50.233 1.00 88.56 106 LYS A N 1
ATOM 870 C CA . LYS A 1 106 ? -36.671 -1.189 51.637 1.00 88.56 106 LYS A CA 1
ATOM 871 C C . LYS A 1 106 ? -36.001 -0.201 52.586 1.00 88.56 106 LYS A C 1
ATOM 873 O O . LYS A 1 106 ? -36.560 0.074 53.644 1.00 88.56 106 LYS A O 1
ATOM 878 N N . ILE A 1 107 ? -34.836 0.338 52.218 1.00 83.50 107 ILE A N 1
ATOM 879 C CA . ILE A 1 107 ? -34.145 1.360 53.017 1.00 83.50 107 ILE A CA 1
ATOM 880 C C . ILE A 1 107 ? -35.037 2.597 53.168 1.00 83.50 107 ILE A C 1
ATOM 882 O O . ILE A 1 107 ? -35.310 2.993 54.298 1.00 83.50 107 ILE A O 1
ATOM 886 N N . LYS A 1 108 ? -35.584 3.129 52.065 1.00 87.19 108 LYS A N 1
ATOM 887 C CA . LYS A 1 108 ? -36.493 4.290 52.098 1.00 87.19 108 LYS A CA 1
ATOM 888 C C . LYS A 1 108 ? -37.730 4.045 52.966 1.00 87.19 108 LYS A C 1
ATOM 890 O O . LYS A 1 108 ? -38.162 4.931 53.697 1.00 87.19 108 LYS A O 1
ATOM 895 N N . LEU A 1 109 ? -38.302 2.840 52.905 1.00 90.50 109 LEU A N 1
ATOM 896 C CA . LEU A 1 109 ? -39.453 2.466 53.729 1.00 90.50 109 LEU A CA 1
ATOM 897 C C . LEU A 1 109 ? -39.105 2.446 55.227 1.00 90.50 109 LEU A C 1
ATOM 899 O O . LEU A 1 109 ? -39.882 2.932 56.049 1.00 90.50 109 LEU A O 1
ATOM 903 N N . VAL A 1 110 ? -37.947 1.885 55.589 1.00 86.06 110 VAL A N 1
ATOM 904 C CA . VAL A 1 110 ? -37.471 1.844 56.982 1.00 86.06 110 VAL A CA 1
ATOM 905 C C . VAL A 1 110 ? -37.151 3.250 57.491 1.00 86.06 110 VAL A C 1
ATOM 907 O O . VAL A 1 110 ? -37.545 3.571 58.608 1.00 86.06 110 VAL A O 1
ATOM 910 N N . GLU A 1 111 ? -36.514 4.096 56.678 1.00 85.44 111 GLU A N 1
ATOM 911 C CA . GLU A 1 111 ? -36.251 5.507 56.998 1.00 85.44 111 GLU A CA 1
ATOM 912 C C . GLU A 1 111 ? -37.555 6.274 57.261 1.00 85.44 111 GLU A C 1
ATOM 914 O O . GLU A 1 111 ? -37.703 6.881 58.320 1.00 85.44 111 GLU A O 1
ATOM 919 N N . GLY A 1 112 ? -38.551 6.153 56.375 1.00 87.25 112 GLY A N 1
ATOM 920 C CA . GLY A 1 112 ? -39.857 6.791 56.570 1.00 87.25 112 GLY A CA 1
ATOM 921 C C . GLY A 1 112 ? -40.596 6.290 57.818 1.00 87.25 112 GLY A C 1
ATOM 922 O O . GLY A 1 112 ? -41.202 7.074 58.549 1.00 87.25 112 GLY A O 1
ATOM 923 N N . ASN A 1 113 ? -40.515 4.991 58.124 1.00 85.75 113 ASN A N 1
ATOM 924 C CA . ASN A 1 113 ? -41.070 4.453 59.369 1.00 85.75 113 ASN A CA 1
ATOM 925 C C . ASN A 1 113 ? -40.357 5.027 60.600 1.00 85.75 113 ASN A C 1
ATOM 927 O O . ASN A 1 113 ? -41.012 5.358 61.590 1.00 85.75 113 ASN A O 1
ATOM 931 N N . LEU A 1 114 ? -39.032 5.157 60.541 1.00 83.00 114 LEU A N 1
ATOM 932 C CA . LEU A 1 114 ? -38.214 5.689 61.624 1.00 83.00 114 LEU A CA 1
ATOM 933 C C . LEU A 1 114 ? -38.585 7.149 61.925 1.00 83.00 114 LEU A C 1
ATOM 935 O O . LEU A 1 114 ? -38.834 7.469 63.086 1.00 83.00 114 LEU A O 1
ATOM 939 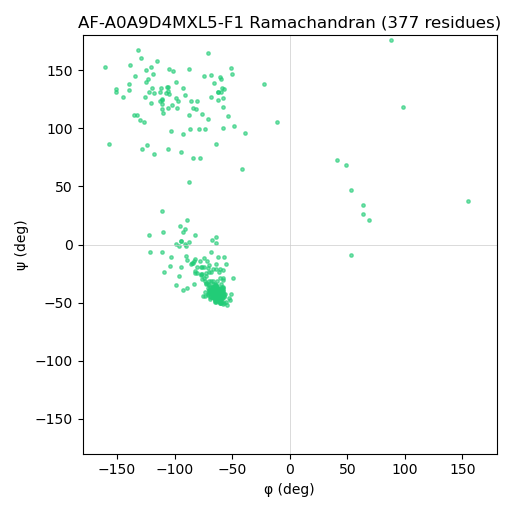N N . GLU A 1 115 ? -38.777 7.984 60.900 1.00 86.94 115 GLU A N 1
ATOM 940 C CA . GLU A 1 115 ? -39.277 9.360 61.051 1.00 86.94 115 GLU A CA 1
ATOM 941 C C . GLU A 1 115 ? -40.657 9.413 61.732 1.00 86.94 115 GLU A C 1
ATOM 943 O O . GLU A 1 115 ? -40.891 10.212 62.645 1.00 86.94 115 GLU A O 1
ATOM 948 N N . VAL A 1 116 ? -41.585 8.529 61.341 1.00 89.12 116 VAL A N 1
ATOM 949 C CA . VAL A 1 116 ? -42.922 8.447 61.955 1.00 89.12 116 VAL A CA 1
ATOM 950 C C . VAL A 1 116 ? -42.832 8.064 63.434 1.00 89.12 116 VAL A C 1
ATOM 952 O O . VAL A 1 116 ? -43.565 8.621 64.261 1.00 89.12 116 VAL A O 1
ATOM 955 N N . PHE A 1 117 ? -41.961 7.117 63.789 1.00 80.62 117 PHE A N 1
ATOM 956 C CA . PHE A 1 117 ? -41.765 6.703 65.179 1.00 80.62 117 PHE A CA 1
ATOM 957 C C . PHE A 1 117 ? -41.066 7.778 66.015 1.00 80.62 117 PHE A C 1
ATOM 959 O O . PHE A 1 117 ? -41.491 8.017 67.145 1.00 80.62 117 PHE A O 1
ATOM 966 N N . GLU A 1 118 ? -40.081 8.488 65.467 1.00 82.62 118 GLU A N 1
ATOM 967 C CA . GLU A 1 118 ? -39.437 9.621 66.139 1.00 82.62 118 GLU A CA 1
ATOM 968 C C . GLU A 1 118 ? -40.428 10.773 66.375 1.00 82.62 118 GLU A C 1
ATOM 970 O O . GLU A 1 118 ? -40.503 11.318 67.479 1.00 82.62 118 GLU A O 1
ATOM 975 N N . ALA A 1 119 ? -41.297 11.072 65.403 1.00 86.44 119 ALA A N 1
ATOM 976 C CA . ALA A 1 119 ? -42.367 12.053 65.573 1.00 86.44 119 ALA A CA 1
ATOM 977 C C . ALA A 1 119 ? -43.410 11.619 66.623 1.00 86.44 119 ALA A C 1
ATOM 979 O O . ALA A 1 119 ? -43.899 12.445 67.401 1.00 86.44 119 ALA A O 1
ATOM 980 N N . LYS A 1 120 ? -43.766 10.325 66.676 1.00 84.25 120 LYS A N 1
ATOM 981 C CA . LYS A 1 120 ? -44.639 9.775 67.731 1.00 84.25 120 LYS A CA 1
ATOM 982 C C . LYS A 1 120 ? -43.987 9.895 69.105 1.00 84.25 120 LYS A C 1
ATOM 984 O O . LYS A 1 120 ? -44.655 10.333 70.039 1.00 84.25 120 LYS A O 1
ATOM 989 N N . ARG A 1 121 ? -42.700 9.563 69.219 1.00 83.88 121 ARG A N 1
ATOM 990 C CA . ARG A 1 121 ? -41.916 9.695 70.452 1.00 83.88 121 ARG A CA 1
ATOM 991 C C . ARG A 1 121 ? -41.931 11.133 70.965 1.00 83.88 121 ARG A C 1
ATOM 993 O O . ARG A 1 121 ? -42.345 11.348 72.098 1.00 83.88 121 ARG A O 1
ATOM 1000 N N . ALA A 1 122 ? -41.633 12.114 70.111 1.00 82.88 122 ALA A N 1
ATOM 1001 C CA . ALA A 1 122 ? -41.689 13.534 70.472 1.00 82.88 122 ALA A CA 1
ATOM 1002 C C . ALA A 1 122 ? -43.095 13.974 70.941 1.00 82.88 122 ALA A C 1
ATOM 1004 O O . ALA A 1 122 ? -43.242 14.699 71.928 1.00 82.88 122 ALA A O 1
ATOM 1005 N N . LYS A 1 123 ? -44.162 13.486 70.286 1.00 83.50 123 LYS A N 1
ATOM 1006 C CA . LYS A 1 123 ? -45.549 13.735 70.724 1.00 83.50 123 LYS A CA 1
ATOM 1007 C C . LYS A 1 123 ? -45.834 13.136 72.104 1.00 83.50 123 LYS A C 1
ATOM 1009 O O . LYS A 1 123 ? -46.499 13.786 72.909 1.00 83.50 123 LYS A O 1
ATOM 1014 N N . PHE A 1 124 ? -45.351 11.930 72.395 1.00 77.38 124 PHE A N 1
ATOM 1015 C CA . PHE A 1 124 ? -45.522 11.311 73.711 1.00 77.38 124 PHE A CA 1
ATOM 1016 C C . PHE A 1 124 ? -44.712 12.022 74.797 1.00 77.38 124 PHE A C 1
ATOM 1018 O O . PHE A 1 124 ? -45.265 12.287 75.862 1.00 77.38 124 PHE A O 1
ATOM 1025 N N . GLU A 1 125 ? -43.470 12.423 74.514 1.00 78.81 125 GLU A N 1
ATOM 1026 C CA . GLU A 1 125 ? -42.652 13.237 75.427 1.00 78.81 125 GLU A CA 1
ATOM 1027 C C . GLU A 1 125 ? -43.367 14.546 75.799 1.00 78.81 125 GLU A C 1
ATOM 1029 O O . GLU A 1 125 ? -43.457 14.887 76.977 1.00 78.81 125 GLU A O 1
ATOM 1034 N N . SER A 1 126 ? -43.998 15.227 74.833 1.00 82.50 126 SER A N 1
ATOM 1035 C CA . SER A 1 126 ? -44.764 16.455 75.110 1.00 82.50 126 SER A CA 1
ATOM 1036 C C . SER A 1 126 ? -46.025 16.240 75.970 1.00 82.50 126 SER A C 1
ATOM 1038 O O . SER A 1 126 ? -46.510 17.175 76.605 1.00 82.50 126 SER A O 1
ATOM 1040 N N . ARG A 1 127 ? -46.559 15.009 76.027 1.00 78.50 127 ARG A N 1
ATOM 1041 C CA . ARG A 1 127 ? -47.752 14.634 76.816 1.00 78.50 127 ARG A CA 1
ATOM 1042 C C . ARG A 1 127 ? -47.422 14.034 78.184 1.00 78.50 127 ARG A C 1
ATOM 1044 O O . ARG A 1 127 ? -48.339 13.721 78.942 1.00 78.50 127 ARG A O 1
ATOM 1051 N N . MET A 1 128 ? -46.141 13.889 78.523 1.00 73.50 128 MET A N 1
ATOM 1052 C CA . MET A 1 128 ? -45.684 13.208 79.741 1.00 73.50 128 MET A CA 1
ATOM 1053 C C . MET A 1 128 ? -46.189 13.859 81.044 1.00 73.50 128 MET A C 1
ATOM 1055 O O . MET A 1 128 ? -46.277 13.186 82.067 1.00 73.50 128 MET A O 1
ATOM 1059 N N . ALA A 1 129 ? -46.584 15.136 80.999 1.00 71.50 129 ALA A N 1
ATOM 1060 C CA . ALA A 1 129 ? -47.152 15.869 82.131 1.00 71.50 129 ALA A CA 1
ATOM 1061 C C . ALA A 1 129 ? -48.585 15.444 82.527 1.00 71.50 129 ALA A C 1
ATOM 1063 O O . ALA A 1 129 ? -49.040 15.820 83.602 1.00 71.50 129 ALA A O 1
ATOM 1064 N N . LEU A 1 130 ? -49.303 14.690 81.681 1.00 69.88 130 LEU A N 1
ATOM 1065 C CA . LEU A 1 130 ? -50.729 14.374 81.876 1.00 69.88 130 LEU A CA 1
ATOM 1066 C C . LEU A 1 130 ? -50.991 12.983 82.488 1.00 69.88 130 LEU A C 1
ATOM 1068 O O . LEU A 1 130 ? -51.938 12.842 83.252 1.00 69.88 130 LEU A O 1
ATOM 1072 N N . ASP A 1 131 ? -50.178 11.968 82.168 1.00 72.00 131 ASP A N 1
ATOM 1073 C CA . ASP A 1 131 ? -50.309 10.598 82.708 1.00 72.00 131 ASP A CA 1
ATOM 1074 C C . ASP A 1 131 ? -48.962 9.832 82.637 1.00 72.00 131 ASP A C 1
ATOM 1076 O O . ASP A 1 131 ? -48.670 9.134 81.656 1.00 72.00 131 ASP A O 1
ATOM 1080 N N . PRO A 1 132 ? -48.092 9.971 83.657 1.00 75.38 132 PRO A N 1
ATOM 1081 C CA . PRO A 1 132 ? -46.712 9.485 83.608 1.00 75.38 132 PRO A CA 1
ATOM 1082 C C . PRO A 1 132 ? -46.534 7.967 83.379 1.00 75.38 132 PRO A C 1
ATOM 1084 O O . PRO A 1 132 ? -45.695 7.597 82.554 1.00 75.38 132 PRO A O 1
ATOM 1087 N N . PRO A 1 133 ? -47.260 7.049 84.053 1.00 77.81 133 PRO A N 1
ATOM 1088 C CA . PRO A 1 133 ? -47.010 5.610 83.914 1.00 77.81 133 PRO A CA 1
ATOM 1089 C C . PRO A 1 133 ? -47.498 5.018 82.582 1.00 77.81 133 PRO A C 1
ATOM 1091 O O . PRO A 1 133 ? -46.891 4.066 82.079 1.00 77.81 133 PRO A O 1
ATOM 1094 N N . ALA A 1 134 ? -48.571 5.552 81.989 1.00 77.06 134 ALA A N 1
ATOM 1095 C CA . ALA A 1 134 ? -49.032 5.124 80.668 1.00 77.06 134 ALA A CA 1
ATOM 1096 C C . ALA A 1 134 ? -48.102 5.639 79.557 1.00 77.06 134 ALA A C 1
ATOM 1098 O O . ALA A 1 134 ? -47.684 4.863 78.694 1.00 77.06 134 ALA A O 1
ATOM 1099 N N . VAL A 1 135 ? -47.698 6.914 79.628 1.00 74.75 135 VAL A N 1
ATOM 1100 C CA . VAL A 1 135 ? -46.773 7.528 78.660 1.00 74.75 135 VAL A CA 1
ATOM 1101 C C . VAL A 1 135 ? -45.387 6.879 78.719 1.00 74.75 135 VAL A C 1
ATOM 1103 O O . VAL A 1 135 ? -44.801 6.610 77.674 1.00 74.75 135 VAL A O 1
ATOM 1106 N N . LYS A 1 136 ? -44.884 6.529 79.912 1.00 80.88 136 LYS A N 1
ATOM 1107 C CA . LYS A 1 136 ? -43.579 5.862 80.070 1.00 80.88 136 LYS A CA 1
ATOM 1108 C C . LYS A 1 136 ? -43.537 4.470 79.428 1.00 80.88 136 LYS A C 1
ATOM 1110 O O . LYS A 1 136 ? -42.530 4.118 78.821 1.00 80.88 136 LYS A O 1
ATOM 1115 N N . ARG A 1 137 ? -44.629 3.696 79.507 1.00 81.25 137 ARG A N 1
ATOM 1116 C CA . ARG A 1 137 ? -44.739 2.404 78.802 1.00 81.25 137 ARG A CA 1
ATOM 1117 C C . ARG A 1 137 ? -44.767 2.588 77.284 1.00 81.25 137 ARG A C 1
ATOM 1119 O O . ARG A 1 137 ? -44.031 1.898 76.591 1.00 81.25 137 ARG A O 1
ATOM 1126 N N . ALA A 1 138 ? -45.551 3.546 76.782 1.00 78.31 138 ALA A N 1
ATOM 1127 C CA . ALA A 1 138 ? -45.623 3.840 75.348 1.00 78.31 138 ALA A CA 1
ATOM 1128 C C . ALA A 1 138 ? -44.284 4.342 74.771 1.00 78.31 138 ALA A C 1
ATOM 1130 O O . ALA A 1 138 ? -43.922 3.969 73.654 1.00 78.31 138 ALA A O 1
ATOM 1131 N N . LEU A 1 139 ? -43.536 5.147 75.535 1.00 77.31 139 LEU A N 1
ATOM 1132 C CA . LEU A 1 139 ? -42.181 5.576 75.179 1.00 77.31 139 LEU A CA 1
ATOM 1133 C C . LEU A 1 139 ? -41.211 4.395 75.123 1.00 77.31 139 LEU A C 1
ATOM 1135 O O . LEU A 1 139 ? -40.495 4.277 74.137 1.00 77.31 139 LEU A O 1
ATOM 1139 N N . GLY A 1 140 ? -41.257 3.479 76.098 1.00 84.38 140 GLY A N 1
ATOM 1140 C CA . GLY A 1 140 ? -40.445 2.256 76.073 1.00 84.38 140 GLY A CA 1
ATOM 1141 C C . GLY A 1 140 ? -40.685 1.411 74.818 1.00 84.38 140 GLY A C 1
ATOM 1142 O O . GLY A 1 140 ? -39.736 1.037 74.137 1.00 84.38 140 GLY A O 1
ATOM 1143 N N . THR A 1 141 ? -41.950 1.204 74.433 1.00 85.56 141 THR A N 1
ATOM 1144 C CA . THR A 1 141 ? -42.285 0.483 73.190 1.00 85.56 141 THR A CA 1
ATOM 1145 C C . THR A 1 141 ? -41.810 1.228 71.933 1.00 85.56 141 THR A C 1
ATOM 1147 O O . THR A 1 141 ? -41.396 0.597 70.957 1.00 85.56 141 THR A O 1
ATOM 1150 N N . CYS A 1 142 ? -41.844 2.568 71.934 1.00 79.12 142 CYS A N 1
ATOM 1151 C CA . CYS A 1 142 ? -41.293 3.373 70.838 1.00 79.12 142 CYS A CA 1
ATOM 1152 C C . CYS A 1 142 ? -39.765 3.267 70.769 1.00 79.12 142 CYS A C 1
ATOM 1154 O O . CYS A 1 142 ? -39.234 3.109 69.675 1.00 79.12 142 CYS A O 1
ATOM 1156 N N . ASP A 1 143 ? -39.069 3.314 71.905 1.00 83.12 143 ASP A N 1
ATOM 1157 C CA . ASP A 1 143 ? -37.611 3.195 71.978 1.00 83.12 143 ASP A CA 1
ATOM 1158 C C . ASP A 1 143 ? -37.137 1.811 71.505 1.00 83.12 143 ASP A C 1
ATOM 1160 O O . ASP A 1 143 ? -36.204 1.726 70.708 1.00 83.12 143 ASP A O 1
ATOM 1164 N N . GLU A 1 144 ? -37.824 0.733 71.902 1.00 88.19 144 GLU A N 1
ATOM 1165 C CA . GLU A 1 144 ? -37.569 -0.630 71.408 1.00 88.19 144 GLU A CA 1
ATOM 1166 C C . GLU A 1 144 ? -37.792 -0.743 69.892 1.00 88.19 144 GLU A C 1
ATOM 1168 O O . GLU A 1 144 ? -36.971 -1.319 69.170 1.00 88.19 144 GLU A O 1
ATOM 1173 N N . SER A 1 145 ? -38.871 -0.140 69.380 1.00 86.38 145 SER A N 1
ATOM 1174 C CA . SER A 1 145 ? -39.168 -0.125 67.942 1.00 86.38 145 SER A CA 1
ATOM 1175 C C . SER A 1 145 ? -38.118 0.669 67.157 1.00 86.38 145 SER A C 1
ATOM 1177 O O . SER A 1 145 ? -37.644 0.201 66.124 1.00 86.38 145 SER A O 1
ATOM 1179 N N . ILE A 1 146 ? -37.696 1.835 67.661 1.00 82.88 146 ILE A N 1
ATOM 1180 C CA . ILE A 1 146 ? -36.634 2.657 67.060 1.00 82.88 146 ILE A CA 1
ATOM 1181 C C . ILE A 1 146 ? -35.298 1.911 67.083 1.00 82.88 146 ILE A C 1
ATOM 1183 O O . ILE A 1 146 ? -34.592 1.905 66.076 1.00 82.88 146 ILE A O 1
ATOM 1187 N N . ALA A 1 147 ? -34.947 1.253 68.192 1.00 86.75 147 ALA A N 1
ATOM 1188 C CA . ALA A 1 147 ? -33.725 0.457 68.290 1.00 86.75 147 ALA A CA 1
ATOM 1189 C C . ALA A 1 147 ? -33.719 -0.694 67.272 1.00 86.75 147 ALA A C 1
ATOM 1191 O O . ALA A 1 147 ? -32.723 -0.897 66.572 1.00 86.75 147 ALA A O 1
ATOM 1192 N N . THR A 1 148 ? -34.852 -1.387 67.125 1.00 88.75 148 THR A N 1
ATOM 1193 C CA . THR A 1 148 ? -35.020 -2.462 66.137 1.00 88.75 148 THR A CA 1
ATOM 1194 C C . THR A 1 148 ? -34.894 -1.922 64.711 1.00 88.75 148 THR A C 1
ATOM 1196 O O . THR A 1 148 ? -34.126 -2.464 63.917 1.00 88.75 148 THR A O 1
ATOM 1199 N N . LEU A 1 149 ? -35.564 -0.806 64.393 1.00 84.12 149 LEU A N 1
ATOM 1200 C CA . LEU A 1 149 ? -35.483 -0.173 63.073 1.00 84.12 149 LEU A CA 1
ATOM 1201 C C . LEU A 1 149 ? -34.056 0.289 62.748 1.00 84.12 149 LEU A C 1
ATOM 1203 O O . LEU A 1 149 ? -33.567 0.011 61.655 1.00 84.12 149 LEU A O 1
ATOM 1207 N N . ARG A 1 150 ? -33.343 0.904 63.701 1.00 88.69 150 ARG A N 1
ATOM 1208 C CA . ARG A 1 150 ? -31.935 1.310 63.527 1.00 88.69 150 ARG A CA 1
ATOM 1209 C C . ARG A 1 150 ? -31.014 0.117 63.282 1.00 88.69 150 ARG A C 1
ATOM 1211 O O . ARG A 1 150 ? -30.153 0.191 62.410 1.00 88.69 150 ARG A O 1
ATOM 1218 N N . SER A 1 151 ? -31.219 -0.990 63.998 1.00 89.81 151 SER A N 1
ATOM 1219 C CA . SER A 1 151 ? -30.470 -2.230 63.768 1.00 89.81 151 SER A CA 1
ATOM 1220 C C . SER A 1 151 ? -30.731 -2.793 62.366 1.00 89.81 151 SER A C 1
ATOM 1222 O O . SER A 1 151 ? -29.783 -3.106 61.644 1.00 89.81 151 SER A O 1
ATOM 1224 N N . THR A 1 152 ? -31.995 -2.839 61.929 1.00 86.56 152 THR A N 1
ATOM 1225 C CA . THR A 1 152 ? -32.331 -3.288 60.568 1.00 86.56 152 THR A CA 1
ATOM 1226 C C . THR A 1 152 ? -31.773 -2.362 59.489 1.00 86.56 152 THR A C 1
ATOM 1228 O O . THR A 1 152 ? -31.255 -2.850 58.487 1.00 86.56 152 THR A O 1
ATOM 1231 N N . LEU A 1 153 ? -31.802 -1.042 59.704 1.00 83.69 153 LEU A N 1
ATOM 1232 C CA . LEU A 1 153 ? -31.233 -0.055 58.787 1.00 83.69 153 LEU A CA 1
ATOM 1233 C C . LEU A 1 153 ? -29.725 -0.274 58.620 1.00 83.69 153 LEU A C 1
ATOM 1235 O O . LEU A 1 153 ? -29.244 -0.342 57.492 1.00 83.69 153 LEU A O 1
ATOM 1239 N N . ALA A 1 154 ? -28.995 -0.452 59.725 1.00 88.38 154 ALA A N 1
ATOM 1240 C CA . ALA A 1 154 ? -27.560 -0.724 59.692 1.00 88.38 154 ALA A CA 1
ATOM 1241 C C . ALA A 1 154 ? -27.240 -2.022 58.926 1.00 88.38 154 ALA A C 1
ATOM 1243 O O . ALA A 1 154 ? -26.324 -2.046 58.104 1.00 88.38 154 ALA A O 1
ATOM 1244 N N . GLY A 1 155 ? -28.037 -3.080 59.125 1.00 88.69 155 GLY A N 1
ATOM 1245 C CA . GLY A 1 155 ? -27.905 -4.332 58.372 1.00 88.69 155 GLY A CA 1
ATOM 1246 C C . GLY A 1 155 ? -28.133 -4.153 56.865 1.00 88.69 155 GLY A C 1
ATOM 1247 O O . GLY A 1 155 ? -27.336 -4.628 56.056 1.00 88.69 155 GLY A O 1
ATOM 1248 N N . LEU A 1 156 ? -29.177 -3.414 56.472 1.00 85.75 156 LEU A N 1
ATOM 1249 C CA . LEU A 1 156 ? -29.469 -3.127 55.062 1.00 85.75 156 LEU A CA 1
ATOM 1250 C C . LEU A 1 156 ? -28.396 -2.238 54.414 1.00 85.75 156 LEU A C 1
ATOM 1252 O O . LEU A 1 156 ? -28.039 -2.459 53.258 1.00 85.75 156 LEU A O 1
ATOM 1256 N N . GLN A 1 157 ? -27.850 -1.265 55.149 1.00 85.94 157 GLN A N 1
ATOM 1257 C CA . GLN A 1 157 ? -26.747 -0.419 54.680 1.00 85.94 157 GLN A CA 1
ATOM 1258 C C . GLN A 1 157 ? -25.456 -1.221 54.466 1.00 85.94 157 GLN A C 1
ATOM 1260 O O . GLN A 1 157 ? -24.783 -1.018 53.456 1.00 85.94 157 GLN A O 1
ATOM 1265 N N . SER A 1 158 ? -25.146 -2.175 55.350 1.00 89.94 158 SER A N 1
ATOM 1266 C CA . SER A 1 158 ? -24.022 -3.101 55.157 1.00 89.94 158 SER A CA 1
ATOM 1267 C C . SER A 1 158 ? -24.204 -3.938 53.890 1.00 89.94 158 SER A C 1
ATOM 1269 O O . SER A 1 158 ? -23.309 -3.999 53.050 1.00 89.94 158 SER A O 1
ATOM 1271 N N . HIS A 1 159 ? -25.394 -4.514 53.696 1.00 83.62 159 HIS A N 1
ATOM 1272 C CA . HIS A 1 159 ? -25.674 -5.329 52.515 1.00 83.62 159 HIS A CA 1
ATOM 1273 C C . HIS A 1 159 ? -25.621 -4.514 51.213 1.00 83.62 159 HIS A C 1
ATOM 1275 O O . HIS A 1 159 ? -25.135 -4.986 50.186 1.00 83.62 159 HIS A O 1
ATOM 1281 N N . ARG A 1 160 ? -26.051 -3.246 51.259 1.00 82.06 160 ARG A N 1
ATOM 1282 C CA . ARG A 1 160 ? -25.909 -2.311 50.139 1.00 82.06 160 ARG A CA 1
ATOM 1283 C C . ARG A 1 160 ? -24.439 -2.102 49.763 1.00 82.06 160 ARG A C 1
ATOM 1285 O O . ARG A 1 160 ? -24.123 -2.131 48.577 1.00 82.06 160 ARG A O 1
ATOM 1292 N N . ALA A 1 161 ? -23.556 -1.913 50.743 1.00 84.81 161 ALA A N 1
ATOM 1293 C CA . ALA A 1 161 ? -22.127 -1.732 50.491 1.00 84.81 161 ALA A CA 1
ATOM 1294 C C . ALA A 1 161 ? -21.485 -2.986 49.863 1.00 84.81 161 ALA A C 1
ATOM 1296 O O . ALA A 1 161 ? -20.682 -2.872 48.937 1.00 84.81 161 ALA A O 1
ATOM 1297 N N . GLU A 1 162 ? -21.880 -4.184 50.307 1.00 86.62 162 GLU A N 1
ATOM 1298 C CA . GLU A 1 162 ? -21.443 -5.458 49.711 1.00 86.62 162 GLU A CA 1
ATOM 1299 C C . GLU A 1 162 ? -21.884 -5.589 48.246 1.00 86.62 162 GLU A C 1
ATOM 1301 O O . GLU A 1 162 ? -21.088 -5.952 47.374 1.00 86.62 162 GLU A O 1
ATOM 1306 N N . LEU A 1 163 ? -23.143 -5.247 47.959 1.00 81.25 163 LEU A N 1
ATOM 1307 C CA . LEU A 1 163 ? -23.696 -5.227 46.605 1.00 81.25 163 LEU A CA 1
ATOM 1308 C C . LEU A 1 163 ? -22.968 -4.220 45.706 1.00 81.25 163 LEU A C 1
ATOM 1310 O O . LEU A 1 163 ? -22.597 -4.566 44.587 1.00 81.25 163 LEU A O 1
ATOM 1314 N N . GLU A 1 164 ? -22.700 -3.006 46.191 1.00 80.94 164 GLU A N 1
ATOM 1315 C CA . GLU A 1 164 ? -21.949 -1.985 45.446 1.00 80.94 164 GLU A CA 1
ATOM 1316 C C . GLU A 1 164 ? -20.518 -2.446 45.127 1.00 80.94 164 GLU A C 1
ATOM 1318 O O . GLU A 1 164 ? -20.050 -2.270 43.997 1.00 80.94 164 GLU A O 1
ATOM 1323 N N . ALA A 1 165 ? -19.843 -3.107 46.072 1.00 85.19 165 ALA A N 1
ATOM 1324 C CA . ALA A 1 165 ? -18.526 -3.698 45.844 1.00 85.19 165 ALA A CA 1
ATOM 1325 C C . ALA A 1 165 ? -18.571 -4.831 44.800 1.00 85.19 165 ALA A C 1
ATOM 1327 O O . ALA A 1 165 ? -17.705 -4.902 43.922 1.00 85.19 165 ALA A O 1
ATOM 1328 N N . SER A 1 166 ? -19.600 -5.682 44.850 1.00 81.56 166 SER A N 1
ATOM 1329 C CA . SER A 1 166 ? -19.815 -6.756 43.873 1.00 81.56 166 SER A CA 1
ATOM 1330 C C . SER A 1 166 ? -20.074 -6.206 42.463 1.00 81.56 166 SER A C 1
ATOM 1332 O O . SER A 1 166 ? -19.421 -6.622 41.504 1.00 81.56 166 SER A O 1
ATOM 1334 N N . VAL A 1 167 ? -20.937 -5.189 42.338 1.00 75.25 167 VAL A N 1
ATOM 1335 C CA . VAL A 1 167 ? -21.202 -4.480 41.072 1.00 75.25 167 VAL A CA 1
ATOM 1336 C C . VAL A 1 167 ? -19.918 -3.856 40.520 1.00 75.25 167 VAL A C 1
ATOM 1338 O O . VAL A 1 167 ? -19.638 -3.963 39.323 1.00 75.25 167 VAL A O 1
ATOM 1341 N N . ALA A 1 168 ? -19.116 -3.207 41.369 1.00 78.69 168 ALA A N 1
ATOM 1342 C CA . ALA A 1 168 ? -17.850 -2.609 40.954 1.00 78.69 168 ALA A CA 1
ATOM 1343 C C . ALA A 1 168 ? -16.872 -3.667 40.419 1.00 78.69 168 ALA A C 1
ATOM 1345 O O . ALA A 1 168 ? -16.270 -3.466 39.361 1.00 78.69 168 ALA A O 1
ATOM 1346 N N . LYS A 1 169 ? -16.764 -4.819 41.094 1.00 82.69 169 LYS A N 1
ATOM 1347 C CA . LYS A 1 169 ? -15.934 -5.945 40.650 1.00 82.69 169 LYS A CA 1
ATOM 1348 C C . LYS A 1 169 ? -16.402 -6.500 39.301 1.00 82.69 169 LYS A C 1
ATOM 1350 O O . LYS A 1 169 ? -15.593 -6.604 38.380 1.00 82.69 169 LYS A O 1
ATOM 1355 N N . ALA A 1 170 ? -17.700 -6.761 39.149 1.00 74.69 170 ALA A N 1
ATOM 1356 C CA . ALA A 1 170 ? -18.277 -7.257 37.900 1.00 74.69 170 ALA A CA 1
ATOM 1357 C C . ALA A 1 170 ? -18.055 -6.281 36.729 1.00 74.69 170 ALA A C 1
ATOM 1359 O O . ALA A 1 170 ? -17.732 -6.699 35.619 1.00 74.69 170 ALA A O 1
ATOM 1360 N N . ARG A 1 171 ? -18.130 -4.963 36.969 1.00 76.12 171 ARG A N 1
ATOM 1361 C CA . ARG A 1 171 ? -17.802 -3.942 35.955 1.00 76.12 171 ARG A CA 1
ATOM 1362 C C . ARG A 1 171 ? -16.336 -3.981 35.527 1.00 76.12 171 ARG A C 1
ATOM 1364 O O . ARG A 1 171 ? -16.051 -3.821 34.340 1.00 76.12 171 ARG A O 1
ATOM 1371 N N . VAL A 1 172 ? -15.409 -4.187 36.464 1.00 81.19 172 VAL A N 1
ATOM 1372 C CA . VAL A 1 172 ? -13.977 -4.322 36.153 1.00 81.19 172 VAL A CA 1
ATOM 1373 C C . VAL A 1 172 ? -13.718 -5.581 35.323 1.00 81.19 172 VAL A C 1
ATOM 1375 O O . VAL A 1 172 ? -12.995 -5.505 34.331 1.00 81.19 172 VAL A O 1
ATOM 1378 N N . GLU A 1 173 ? -14.338 -6.709 35.673 1.00 77.94 173 GLU A N 1
ATOM 1379 C CA . GLU A 1 173 ? -14.230 -7.968 34.922 1.00 77.94 173 GLU A CA 1
ATOM 1380 C C . GLU A 1 173 ? -14.827 -7.843 33.514 1.00 77.94 173 GLU A C 1
ATOM 1382 O O . GLU A 1 173 ? -14.169 -8.191 32.532 1.00 77.94 173 GLU A O 1
ATOM 1387 N N . LEU A 1 174 ? -16.006 -7.229 33.378 1.00 71.44 174 LEU A N 1
ATOM 1388 C CA . LEU A 1 174 ? -16.628 -6.951 32.081 1.00 71.44 174 LEU A CA 1
ATOM 1389 C C . LEU A 1 174 ? -15.748 -6.030 31.215 1.00 71.44 174 LEU A C 1
ATOM 1391 O O . LEU A 1 174 ? -15.584 -6.258 30.015 1.00 71.44 174 LEU A O 1
ATOM 1395 N N . ALA A 1 175 ? -15.133 -5.006 31.817 1.00 73.12 175 ALA A N 1
ATOM 1396 C CA . ALA A 1 175 ? -14.188 -4.123 31.137 1.00 73.12 175 ALA A CA 1
ATOM 1397 C C . ALA A 1 175 ? -12.874 -4.835 30.762 1.00 73.12 175 ALA A C 1
ATOM 1399 O O . ALA A 1 175 ? -12.247 -4.498 29.756 1.00 73.12 175 ALA A O 1
ATOM 1400 N N . ALA A 1 176 ? -12.430 -5.817 31.548 1.00 74.19 176 ALA A N 1
ATOM 1401 C CA . ALA A 1 176 ? -11.277 -6.648 31.221 1.00 74.19 176 ALA A CA 1
ATOM 1402 C C . ALA A 1 176 ? -11.590 -7.599 30.056 1.00 74.19 176 ALA A C 1
ATOM 1404 O O . ALA A 1 176 ? -10.799 -7.677 29.115 1.00 74.19 176 ALA A O 1
ATOM 1405 N N . MET A 1 177 ? -12.762 -8.238 30.061 1.00 66.38 177 MET A N 1
ATOM 1406 C CA . MET A 1 177 ? -13.246 -9.103 28.979 1.00 66.38 177 MET A CA 1
ATOM 1407 C C . MET A 1 177 ? -13.441 -8.321 27.678 1.00 66.38 177 MET A C 1
ATOM 1409 O O . MET A 1 177 ? -12.953 -8.740 26.627 1.00 66.38 177 MET A O 1
ATOM 1413 N N . SER A 1 178 ? -14.033 -7.123 27.747 1.00 61.44 178 SER A N 1
ATOM 1414 C CA . SER A 1 178 ? -14.172 -6.245 26.582 1.00 61.44 178 SER A CA 1
ATOM 1415 C C . SER A 1 178 ? -12.819 -5.764 26.052 1.00 61.44 178 SER A C 1
ATOM 1417 O O . SER A 1 178 ? -12.639 -5.671 24.839 1.00 61.44 178 SER A O 1
ATOM 1419 N N . LYS A 1 179 ? -11.821 -5.550 26.924 1.00 63.91 179 LYS A N 1
ATOM 1420 C CA . LYS A 1 179 ? -10.425 -5.306 26.526 1.00 63.91 179 LYS A CA 1
ATOM 1421 C C . LYS A 1 179 ? -9.750 -6.545 25.945 1.00 63.91 179 LYS A C 1
ATOM 1423 O O . LYS A 1 179 ? -8.894 -6.381 25.092 1.00 63.91 179 LYS A O 1
ATOM 1428 N N . ILE A 1 180 ? -10.073 -7.767 26.356 1.00 58.75 180 ILE A N 1
ATOM 1429 C CA . ILE A 1 180 ? -9.506 -8.984 25.747 1.00 58.75 180 ILE A CA 1
ATOM 1430 C C . ILE A 1 180 ? -10.061 -9.168 24.329 1.00 58.75 180 ILE A C 1
ATOM 1432 O O . ILE A 1 180 ? -9.290 -9.425 23.407 1.00 58.75 180 ILE A O 1
ATOM 1436 N N . THR A 1 181 ? -11.357 -8.917 24.125 1.00 50.81 181 THR A N 1
ATOM 1437 C CA . THR A 1 181 ? -11.985 -8.950 22.793 1.00 50.81 181 THR A CA 1
ATOM 1438 C C . THR A 1 181 ? -11.684 -7.715 21.939 1.00 50.81 181 THR A C 1
ATOM 1440 O O . THR A 1 181 ? -11.705 -7.796 20.717 1.00 50.81 181 THR A O 1
ATOM 1443 N N . GLY A 1 182 ? -11.401 -6.576 22.576 1.00 45.09 182 GLY A N 1
ATOM 1444 C CA . GLY A 1 182 ? -11.174 -5.269 21.956 1.00 45.09 182 GLY A CA 1
ATOM 1445 C C . GLY A 1 182 ? -9.726 -4.790 22.023 1.00 45.09 182 GLY A C 1
ATOM 1446 O O . GLY A 1 182 ? -9.462 -3.625 21.714 1.00 45.09 182 GLY A O 1
ATOM 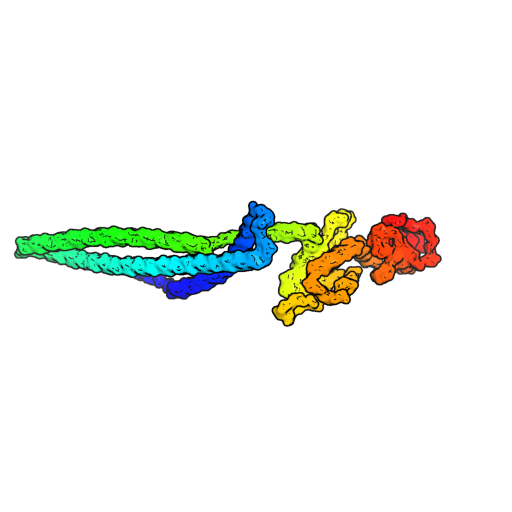1447 N N . LYS A 1 183 ? -8.774 -5.652 22.416 1.00 47.38 183 LYS A N 1
ATOM 1448 C CA . LYS A 1 183 ? -7.331 -5.373 22.394 1.00 47.38 183 LYS A CA 1
ATOM 1449 C C . LYS A 1 183 ? -6.919 -5.186 20.938 1.00 47.38 183 LYS A C 1
ATOM 1451 O O . LYS A 1 183 ? -6.437 -6.092 20.260 1.00 47.38 183 LYS A O 1
ATOM 1456 N N . LYS A 1 184 ? -7.084 -3.938 20.496 1.00 49.62 184 LYS A N 1
ATOM 1457 C CA . LYS A 1 184 ? -6.283 -3.250 19.496 1.00 49.62 184 LYS A CA 1
ATOM 1458 C C . LYS A 1 184 ? -4.834 -3.670 19.741 1.00 49.62 184 LYS A C 1
ATOM 1460 O O . LYS A 1 184 ? -4.143 -3.092 20.576 1.00 49.62 184 LYS A O 1
ATOM 1465 N N . LYS A 1 185 ? -4.359 -4.675 18.996 1.00 48.94 185 LYS A N 1
ATOM 1466 C CA . LYS A 1 185 ? -2.950 -4.711 18.618 1.00 48.94 185 LYS A CA 1
ATOM 1467 C C . LYS A 1 185 ? -2.733 -3.413 17.863 1.00 48.94 185 LYS A C 1
ATOM 1469 O O . LYS A 1 185 ? -3.207 -3.246 16.743 1.00 48.94 185 LYS A O 1
ATOM 1474 N N . THR A 1 186 ? -2.154 -2.462 18.582 1.00 47.75 186 THR A N 1
ATOM 1475 C CA . THR A 1 186 ? -1.399 -1.325 18.080 1.00 47.75 186 THR A CA 1
ATOM 1476 C C . THR A 1 186 ? -1.096 -1.477 16.588 1.00 47.75 186 THR A C 1
ATOM 1478 O O . THR A 1 186 ? -0.237 -2.248 16.179 1.00 47.75 186 THR A O 1
ATOM 1481 N N . ARG A 1 187 ? -1.809 -0.710 15.759 1.00 51.09 187 ARG A N 1
ATOM 1482 C CA . ARG A 1 187 ? -1.520 -0.521 14.326 1.00 51.09 187 ARG A CA 1
ATOM 1483 C C . ARG A 1 187 ? -0.166 0.183 14.077 1.00 51.09 187 ARG A C 1
ATOM 1485 O O . ARG A 1 187 ? 0.199 0.409 12.932 1.00 51.09 187 ARG A O 1
ATOM 1492 N N . GLY A 1 188 ? 0.586 0.520 15.130 1.00 46.94 188 GLY A N 1
ATOM 1493 C CA . GLY A 1 188 ? 1.833 1.293 15.077 1.00 46.94 188 GLY A CA 1
ATOM 1494 C C . GLY A 1 188 ? 3.072 0.565 14.525 1.00 46.94 188 GLY A C 1
ATOM 1495 O O . GLY A 1 188 ? 3.800 1.186 13.756 1.00 46.94 188 GLY A O 1
ATOM 1496 N N . PRO A 1 189 ? 3.338 -0.722 14.836 1.00 54.34 189 PRO A N 1
ATOM 1497 C CA . PRO A 1 189 ? 4.532 -1.400 14.324 1.00 54.34 189 PRO A CA 1
ATOM 1498 C C . PRO A 1 189 ? 4.384 -1.913 12.886 1.00 54.34 189 PRO A C 1
ATOM 1500 O O . PRO A 1 189 ? 5.387 -2.094 12.206 1.00 54.34 189 PRO A O 1
ATOM 1503 N N . SER A 1 190 ? 3.161 -2.180 12.401 1.00 68.19 190 SER A N 1
ATOM 1504 C CA . SER A 1 190 ? 2.995 -2.827 11.091 1.00 68.19 190 SER A CA 1
ATOM 1505 C C . SER A 1 190 ? 3.055 -1.854 9.920 1.00 68.19 190 SER A C 1
ATOM 1507 O O . SER A 1 190 ? 3.553 -2.247 8.878 1.00 68.19 190 SER A O 1
ATOM 1509 N N . LEU A 1 191 ? 2.574 -0.610 10.062 1.00 76.44 191 LEU A N 1
ATOM 1510 C CA . LEU A 1 191 ? 2.635 0.366 8.967 1.00 76.44 191 LEU A CA 1
ATOM 1511 C C . LEU A 1 191 ? 4.079 0.805 8.707 1.00 76.44 191 LEU A C 1
ATOM 1513 O O . LEU A 1 191 ? 4.510 0.760 7.565 1.00 76.44 191 LEU A O 1
ATOM 1517 N N . LYS A 1 192 ? 4.837 1.140 9.762 1.00 81.00 192 LYS A N 1
ATOM 1518 C CA . LYS A 1 192 ? 6.266 1.472 9.640 1.00 81.00 192 LYS A CA 1
ATOM 1519 C C . LYS A 1 192 ? 7.055 0.318 9.033 1.00 81.00 192 LYS A C 1
ATOM 1521 O O . LYS A 1 192 ? 7.762 0.518 8.060 1.00 81.00 192 LYS A O 1
ATOM 1526 N N . ARG A 1 193 ? 6.837 -0.908 9.518 1.00 82.06 193 ARG A N 1
ATOM 1527 C CA . ARG A 1 193 ? 7.470 -2.100 8.944 1.00 82.06 193 ARG A CA 1
ATOM 1528 C C . ARG A 1 193 ? 7.065 -2.345 7.487 1.00 82.06 193 ARG A C 1
ATOM 1530 O O . ARG A 1 193 ? 7.897 -2.768 6.700 1.00 82.06 193 ARG A O 1
ATOM 1537 N N . LEU A 1 194 ? 5.805 -2.110 7.113 1.00 82.06 194 LEU A N 1
ATOM 1538 C CA . LEU A 1 194 ? 5.371 -2.214 5.715 1.00 82.06 194 LEU A CA 1
ATOM 1539 C C . LEU A 1 194 ? 6.011 -1.123 4.853 1.00 82.06 194 LEU A C 1
ATOM 1541 O O . LEU A 1 194 ? 6.452 -1.430 3.759 1.00 82.06 194 LEU A O 1
ATOM 1545 N N . GLN A 1 195 ? 6.126 0.107 5.355 1.00 86.06 195 GLN A N 1
ATOM 1546 C CA . GLN A 1 195 ? 6.837 1.195 4.679 1.00 86.06 195 GLN A CA 1
ATOM 1547 C C . GLN A 1 195 ? 8.327 0.878 4.511 1.00 86.06 195 GLN A C 1
ATOM 1549 O O . GLN A 1 195 ? 8.865 1.096 3.435 1.00 86.06 195 GLN A O 1
ATOM 1554 N N . GLU A 1 196 ? 8.976 0.311 5.531 1.00 87.94 196 GLU A N 1
ATOM 1555 C CA . GLU A 1 196 ? 10.367 -0.155 5.466 1.00 87.94 196 GLU A CA 1
ATOM 1556 C C . GLU A 1 196 ? 10.536 -1.277 4.436 1.00 87.94 196 GLU A C 1
ATOM 1558 O O . GLU A 1 196 ? 11.479 -1.247 3.652 1.00 87.94 196 GLU A O 1
ATOM 1563 N N . ILE A 1 197 ? 9.608 -2.241 4.393 1.00 86.12 197 ILE A N 1
ATOM 1564 C CA . ILE A 1 197 ? 9.613 -3.309 3.385 1.00 86.12 197 ILE A CA 1
ATOM 1565 C C . ILE A 1 197 ? 9.393 -2.726 1.987 1.00 86.12 197 ILE A C 1
ATOM 1567 O O . ILE A 1 197 ? 10.116 -3.104 1.073 1.00 86.12 197 ILE A O 1
ATOM 1571 N N . CYS A 1 198 ? 8.447 -1.801 1.807 1.00 85.44 198 CYS A N 1
ATOM 1572 C CA . CYS A 1 198 ? 8.232 -1.137 0.522 1.00 85.44 198 CYS A CA 1
ATOM 1573 C C . CYS A 1 198 ? 9.483 -0.370 0.085 1.00 85.44 198 CYS A C 1
ATOM 1575 O O . CYS A 1 198 ? 9.960 -0.602 -1.015 1.00 85.44 198 CYS A O 1
ATOM 1577 N N . ALA A 1 199 ? 10.078 0.452 0.954 1.00 87.81 199 ALA A N 1
ATOM 1578 C CA . ALA A 1 199 ? 11.303 1.192 0.647 1.00 87.81 199 ALA A CA 1
ATOM 1579 C C . ALA A 1 199 ? 12.483 0.258 0.321 1.00 87.81 199 ALA A C 1
ATOM 1581 O O . ALA A 1 199 ? 13.269 0.519 -0.594 1.00 87.81 199 ALA A O 1
ATOM 1582 N N . PHE A 1 200 ? 12.596 -0.864 1.037 1.00 87.00 200 PHE A N 1
ATOM 1583 C CA . PHE A 1 200 ? 13.578 -1.900 0.740 1.00 87.00 200 PHE A CA 1
ATOM 1584 C C . PHE A 1 200 ? 13.336 -2.526 -0.639 1.00 87.00 200 PHE A C 1
ATOM 1586 O O . PHE A 1 200 ? 14.268 -2.615 -1.435 1.00 87.00 200 PHE A O 1
ATOM 1593 N N . LEU A 1 201 ? 12.096 -2.910 -0.954 1.00 85.88 201 LEU A N 1
ATOM 1594 C CA . LEU A 1 201 ? 11.731 -3.472 -2.255 1.00 85.88 201 LEU A CA 1
ATOM 1595 C C . LEU A 1 201 ? 11.950 -2.466 -3.387 1.00 85.88 201 LEU A C 1
ATOM 1597 O O . LEU A 1 201 ? 12.495 -2.849 -4.416 1.00 85.88 201 LEU A O 1
ATOM 1601 N N . GLU A 1 202 ? 11.611 -1.193 -3.197 1.00 90.19 202 GLU A N 1
ATOM 1602 C CA . GLU A 1 202 ? 11.881 -0.118 -4.159 1.00 90.19 202 GLU A CA 1
ATOM 1603 C C . GLU A 1 202 ? 13.379 0.007 -4.443 1.00 90.19 202 GLU A C 1
ATOM 1605 O O . GLU A 1 202 ? 13.788 0.105 -5.597 1.00 90.19 202 GLU A O 1
ATOM 1610 N N . THR A 1 203 ? 14.210 -0.074 -3.401 1.00 86.00 203 THR A N 1
ATOM 1611 C CA . THR A 1 203 ? 15.673 -0.002 -3.528 1.00 86.00 203 THR A CA 1
ATOM 1612 C C . THR A 1 203 ? 16.247 -1.228 -4.246 1.00 86.00 203 THR A C 1
ATOM 1614 O O . THR A 1 203 ? 17.134 -1.088 -5.083 1.00 86.00 203 THR A O 1
ATOM 1617 N N . GLN A 1 204 ? 15.752 -2.432 -3.940 1.00 84.00 204 GLN A N 1
ATOM 1618 C CA . GLN A 1 204 ? 16.249 -3.683 -4.533 1.00 84.00 204 GLN A CA 1
ATOM 1619 C C . GLN A 1 204 ? 15.779 -3.874 -5.976 1.00 84.00 204 GLN A C 1
ATOM 1621 O O . GLN A 1 204 ? 16.551 -4.261 -6.852 1.00 84.00 204 GLN A O 1
ATOM 1626 N N . THR A 1 205 ? 14.501 -3.606 -6.232 1.00 86.56 205 THR A N 1
ATOM 1627 C CA . THR A 1 205 ? 13.908 -3.766 -7.561 1.00 86.56 205 THR A CA 1
ATOM 1628 C C . THR A 1 205 ? 14.194 -2.566 -8.447 1.00 86.56 205 THR A C 1
ATOM 1630 O O . THR A 1 205 ? 14.202 -2.709 -9.660 1.00 86.56 205 THR A O 1
ATOM 1633 N N . GLY A 1 206 ? 14.457 -1.381 -7.899 1.00 89.31 206 GLY A N 1
ATOM 1634 C CA . GLY A 1 206 ? 14.510 -0.155 -8.692 1.00 89.31 206 GLY A CA 1
ATOM 1635 C C . GLY A 1 206 ? 13.158 0.178 -9.331 1.00 89.31 206 GLY A C 1
ATOM 1636 O O . GLY A 1 206 ? 13.125 0.803 -10.384 1.00 89.31 206 GLY A O 1
ATOM 1637 N N . VAL A 1 207 ? 12.046 -0.272 -8.745 1.00 91.88 207 VAL A N 1
ATOM 1638 C CA . VAL A 1 207 ? 10.687 0.027 -9.208 1.00 91.88 207 VAL A CA 1
ATOM 1639 C C . VAL A 1 207 ? 9.899 0.605 -8.044 1.00 91.88 207 VAL A C 1
ATOM 1641 O O . VAL A 1 207 ? 9.822 0.001 -6.977 1.00 91.88 207 VAL A O 1
ATOM 1644 N N . ARG A 1 208 ? 9.294 1.770 -8.258 1.00 94.00 208 ARG A N 1
ATOM 1645 C CA . ARG A 1 208 ? 8.433 2.450 -7.292 1.00 94.00 208 ARG A CA 1
ATOM 1646 C C . ARG A 1 208 ? 7.000 2.479 -7.786 1.00 94.00 208 ARG A C 1
ATOM 1648 O O . ARG A 1 208 ? 6.742 2.898 -8.908 1.00 94.00 208 ARG A O 1
ATOM 1655 N N . VAL A 1 209 ? 6.056 2.101 -6.930 1.00 94.75 209 VAL A N 1
ATOM 1656 C CA . VAL A 1 209 ? 4.628 2.274 -7.219 1.00 94.75 209 VAL A CA 1
ATOM 1657 C C . VAL A 1 209 ? 4.242 3.716 -6.895 1.00 94.75 209 VAL A C 1
ATOM 1659 O O . VAL A 1 209 ? 4.338 4.147 -5.750 1.00 94.75 209 VAL A O 1
ATOM 1662 N N . VAL A 1 210 ? 3.829 4.470 -7.911 1.00 95.06 210 VAL A N 1
ATOM 1663 C CA . VAL A 1 210 ? 3.428 5.882 -7.791 1.00 95.06 210 VAL A CA 1
ATOM 1664 C C . VAL A 1 210 ? 1.924 6.003 -7.558 1.00 95.06 210 VAL A C 1
ATOM 1666 O O . VAL A 1 210 ? 1.479 6.831 -6.768 1.00 95.06 210 VAL A O 1
ATOM 1669 N N . GLU A 1 211 ? 1.138 5.170 -8.237 1.00 95.19 211 GLU A N 1
ATOM 1670 C CA . GLU A 1 211 ? -0.322 5.162 -8.151 1.00 95.19 211 GLU A CA 1
ATOM 1671 C C . GLU A 1 211 ? -0.812 3.716 -8.149 1.00 95.19 211 GLU A C 1
ATOM 1673 O O . GLU A 1 211 ? -0.387 2.917 -8.984 1.00 95.19 211 GLU A O 1
ATOM 1678 N N . LEU A 1 212 ? -1.713 3.390 -7.224 1.00 94.19 212 LEU A N 1
ATOM 1679 C CA . LEU A 1 212 ? -2.405 2.108 -7.183 1.00 94.19 212 LEU A CA 1
ATOM 1680 C C . LEU A 1 212 ? -3.888 2.359 -6.919 1.00 94.19 212 LEU A C 1
ATOM 1682 O O . LEU A 1 212 ? -4.275 2.777 -5.826 1.00 94.19 212 LEU A O 1
ATOM 1686 N N . SER A 1 213 ? -4.708 2.094 -7.925 1.00 92.38 213 SER A N 1
ATOM 1687 C CA . SER A 1 213 ? -6.163 2.105 -7.862 1.00 92.38 213 SER A CA 1
ATOM 1688 C C . SER A 1 213 ? -6.715 0.826 -8.509 1.00 92.38 213 SER A C 1
ATOM 1690 O O . SER A 1 213 ? -5.965 0.102 -9.166 1.00 92.38 213 SER A O 1
ATOM 1692 N N . PRO A 1 214 ? -8.013 0.518 -8.337 1.00 88.25 214 PRO A N 1
ATOM 1693 C CA . PRO A 1 214 ? -8.626 -0.644 -8.984 1.00 88.25 214 PRO A CA 1
ATOM 1694 C C . PRO A 1 214 ? -8.515 -0.625 -10.516 1.00 88.25 214 PRO A C 1
ATOM 1696 O O . PRO A 1 214 ? -8.430 -1.674 -11.139 1.00 88.25 214 PRO A O 1
ATOM 1699 N N . GLU A 1 215 ? -8.487 0.567 -11.112 1.00 92.81 215 GLU A N 1
ATOM 1700 C CA . GLU A 1 215 ? -8.503 0.768 -12.566 1.00 92.81 215 GLU A CA 1
ATOM 1701 C C . GLU A 1 215 ? -7.123 1.126 -13.125 1.00 92.81 215 GLU A C 1
ATOM 1703 O O . GLU A 1 215 ? -6.935 1.176 -14.340 1.00 92.81 215 GLU A O 1
ATOM 1708 N N . ARG A 1 216 ? -6.144 1.423 -12.261 1.00 95.00 216 ARG A N 1
ATOM 1709 C CA . ARG A 1 216 ? -4.848 1.939 -12.697 1.00 95.00 216 ARG A CA 1
ATOM 1710 C C . ARG A 1 216 ? -3.707 1.572 -11.760 1.00 95.00 216 ARG A C 1
ATOM 1712 O O . ARG A 1 216 ? -3.762 1.805 -10.556 1.00 95.00 216 ARG A O 1
ATOM 1719 N N . LEU A 1 217 ? -2.609 1.122 -12.352 1.00 95.44 217 LEU A N 1
ATOM 1720 C CA . LEU A 1 217 ? -1.312 0.980 -11.702 1.00 95.44 217 LEU A CA 1
ATOM 1721 C C . LEU A 1 217 ? -0.288 1.848 -12.437 1.00 95.44 217 LEU A C 1
ATOM 1723 O O . LEU A 1 217 ? -0.062 1.674 -13.632 1.00 95.44 217 LEU A O 1
ATOM 1727 N N . ARG A 1 218 ? 0.352 2.779 -11.726 1.00 97.06 218 ARG A N 1
ATOM 1728 C CA . ARG A 1 218 ? 1.482 3.559 -12.245 1.00 97.06 218 ARG A CA 1
ATOM 1729 C C . ARG A 1 218 ? 2.745 3.185 -11.498 1.00 97.06 218 ARG A C 1
ATOM 1731 O O . ARG A 1 218 ? 2.809 3.335 -10.277 1.00 97.06 218 ARG A O 1
ATOM 1738 N N . VAL A 1 219 ? 3.757 2.757 -12.239 1.00 96.25 219 VAL A N 1
ATOM 1739 C CA . VAL A 1 219 ? 5.082 2.443 -11.705 1.00 96.25 219 VAL A CA 1
ATOM 1740 C C . VAL A 1 219 ? 6.138 3.345 -12.328 1.00 96.25 219 VAL A C 1
ATOM 1742 O O . VAL A 1 219 ? 6.035 3.745 -13.484 1.00 96.25 219 VAL A O 1
ATOM 1745 N N . GLU A 1 220 ? 7.151 3.681 -11.544 1.00 95.25 220 GLU A N 1
ATOM 1746 C CA . GLU A 1 220 ? 8.311 4.466 -11.946 1.00 95.25 220 GLU A CA 1
ATOM 1747 C C . GLU A 1 220 ? 9.568 3.618 -11.786 1.00 95.25 220 GLU A C 1
ATOM 1749 O O . GLU A 1 220 ? 9.794 3.020 -10.732 1.00 95.25 220 GLU A O 1
ATOM 1754 N N . PHE A 1 221 ? 10.393 3.580 -12.827 1.00 92.94 221 PHE A N 1
ATOM 1755 C CA . PHE A 1 221 ? 11.661 2.865 -12.803 1.00 92.94 221 PHE A CA 1
ATOM 1756 C C . PHE A 1 221 ? 12.744 3.792 -12.258 1.00 92.94 221 PHE A C 1
ATOM 1758 O O . PHE A 1 221 ? 13.117 4.790 -12.877 1.00 92.94 221 PHE A O 1
ATOM 1765 N N . LEU A 1 222 ? 13.231 3.463 -11.066 1.00 87.38 222 LEU A N 1
ATOM 1766 C CA . LEU A 1 222 ? 14.315 4.165 -10.403 1.00 87.38 222 LEU A CA 1
ATOM 1767 C C . LEU A 1 222 ? 15.644 3.810 -11.069 1.00 87.38 222 LEU A C 1
ATOM 1769 O O . LEU A 1 222 ? 15.890 2.677 -11.489 1.00 87.38 222 LEU A O 1
ATOM 1773 N N . ARG A 1 223 ? 16.540 4.793 -11.118 1.00 76.81 223 ARG A N 1
ATOM 1774 C CA . ARG A 1 223 ? 17.908 4.590 -11.586 1.00 76.81 223 ARG A CA 1
ATOM 1775 C C . ARG A 1 223 ? 18.609 3.591 -10.665 1.00 76.81 223 ARG A C 1
ATOM 1777 O O . ARG A 1 223 ? 18.692 3.813 -9.459 1.00 76.81 223 ARG A O 1
ATOM 1784 N N . SER A 1 224 ? 19.142 2.512 -11.237 1.00 70.06 224 SER A N 1
ATOM 1785 C CA . SER A 1 224 ? 20.055 1.638 -10.500 1.00 70.06 224 SER A CA 1
ATOM 1786 C C . SER A 1 224 ? 21.263 2.463 -10.061 1.00 70.06 224 SER A C 1
ATOM 1788 O O . SER A 1 224 ? 21.870 3.153 -10.882 1.00 70.06 224 SER A O 1
ATOM 1790 N N . SER A 1 225 ? 21.646 2.372 -8.788 1.00 61.66 225 SER A N 1
ATOM 1791 C CA . SER A 1 225 ? 22.864 2.992 -8.243 1.00 61.66 225 SER A CA 1
ATOM 1792 C C . SER A 1 225 ? 24.148 2.554 -8.967 1.00 61.66 225 SER A C 1
ATOM 1794 O O . SER A 1 225 ? 25.199 3.158 -8.781 1.00 61.66 225 SER A O 1
ATOM 1796 N N . GLN A 1 226 ? 24.060 1.532 -9.824 1.00 56.28 226 GLN A N 1
ATOM 1797 C CA . GLN A 1 226 ? 25.130 1.047 -10.695 1.00 56.28 226 GLN A CA 1
ATOM 1798 C C . GLN A 1 226 ? 25.357 1.920 -11.948 1.00 56.28 226 GLN A C 1
ATOM 1800 O O . GLN A 1 226 ? 26.386 1.783 -12.605 1.00 56.28 226 GLN A O 1
ATOM 1805 N N . LEU A 1 227 ? 24.431 2.821 -12.293 1.00 59.12 227 LEU A N 1
ATOM 1806 C CA . LEU A 1 227 ? 24.563 3.735 -13.434 1.00 59.12 227 LEU A CA 1
ATOM 1807 C C . LEU A 1 227 ? 25.325 4.996 -12.986 1.00 59.12 227 LEU A C 1
ATOM 1809 O O . LEU A 1 227 ? 24.735 5.874 -12.360 1.00 59.12 227 LEU A O 1
ATOM 1813 N N . SER A 1 228 ? 26.625 5.043 -13.296 1.00 52.19 228 SER A N 1
ATOM 1814 C CA . SER A 1 228 ? 27.673 6.013 -12.900 1.00 52.19 228 SER A CA 1
ATOM 1815 C C . SER A 1 228 ? 27.243 7.428 -12.452 1.00 52.19 228 SER A C 1
ATOM 1817 O O . SER A 1 228 ? 26.423 8.099 -13.069 1.00 52.19 228 SER A O 1
ATOM 1819 N N . ALA A 1 229 ? 27.888 7.926 -11.393 1.00 50.78 229 ALA A N 1
ATOM 1820 C CA . ALA A 1 229 ? 27.588 9.172 -10.674 1.00 50.78 229 ALA A CA 1
ATOM 1821 C C . ALA A 1 229 ? 27.828 10.498 -11.437 1.00 50.78 229 ALA A C 1
ATOM 1823 O O . ALA A 1 229 ? 27.659 11.563 -10.858 1.00 50.78 229 ALA A O 1
ATOM 1824 N N . ASN A 1 230 ? 28.205 10.470 -12.718 1.00 53.25 230 ASN A N 1
ATOM 1825 C CA . ASN A 1 230 ? 28.736 11.653 -13.413 1.00 53.25 230 ASN A CA 1
ATOM 1826 C C . ASN A 1 230 ? 27.690 12.526 -14.129 1.00 53.25 230 ASN A C 1
ATOM 1828 O O . ASN A 1 230 ? 28.064 13.371 -14.936 1.00 53.25 230 ASN A O 1
ATOM 1832 N N . VAL A 1 231 ? 26.391 12.352 -13.869 1.00 53.66 231 VAL A N 1
ATOM 1833 C CA . VAL A 1 231 ? 25.352 13.135 -14.560 1.00 53.66 231 VAL A CA 1
ATOM 1834 C C . VAL A 1 231 ? 24.410 13.776 -13.546 1.00 53.66 231 VAL A C 1
ATOM 1836 O O . VAL A 1 231 ? 23.316 13.273 -13.296 1.00 53.66 231 VAL A O 1
ATOM 1839 N N . ASP A 1 232 ? 24.830 14.918 -12.997 1.00 51.00 232 ASP A N 1
ATOM 1840 C CA . ASP A 1 232 ? 23.995 15.825 -12.186 1.00 51.00 232 ASP A CA 1
ATOM 1841 C C . ASP A 1 232 ? 22.807 16.413 -12.983 1.00 51.00 232 ASP A C 1
ATOM 1843 O O . ASP A 1 232 ? 21.875 16.969 -12.410 1.00 51.00 232 ASP A O 1
ATOM 1847 N N . GLN A 1 233 ? 22.784 16.238 -14.309 1.00 53.00 233 GLN A N 1
ATOM 1848 C CA . GLN A 1 233 ? 21.681 16.641 -15.193 1.00 53.00 233 GLN A CA 1
ATOM 1849 C C . GLN A 1 233 ? 20.615 15.542 -15.399 1.00 53.00 233 GLN A C 1
ATOM 1851 O O . GLN A 1 233 ? 19.605 15.770 -16.056 1.00 53.00 233 GLN A O 1
ATOM 1856 N N . ALA A 1 234 ? 20.787 14.354 -14.807 1.00 51.50 234 ALA A N 1
ATOM 1857 C CA . ALA A 1 234 ? 19.923 13.188 -15.030 1.00 51.50 234 ALA A CA 1
ATOM 1858 C C . ALA A 1 234 ? 18.619 13.180 -14.207 1.00 51.50 234 ALA A C 1
ATOM 1860 O O . ALA A 1 234 ? 17.912 12.173 -14.185 1.00 51.50 234 ALA A O 1
ATOM 1861 N N . ALA A 1 235 ? 18.292 14.267 -13.502 1.00 53.22 235 ALA A N 1
ATOM 1862 C CA . ALA A 1 235 ? 17.103 14.331 -12.650 1.00 53.22 235 ALA A CA 1
ATOM 1863 C C . ALA A 1 235 ? 15.774 14.219 -13.432 1.00 53.22 235 ALA A C 1
ATOM 1865 O O . ALA A 1 235 ? 14.739 13.920 -12.832 1.00 53.22 235 ALA A O 1
ATOM 1866 N N . GLU A 1 236 ? 15.794 14.423 -14.753 1.00 63.81 236 GLU A N 1
ATOM 1867 C CA . GLU A 1 236 ? 14.587 14.472 -15.586 1.00 63.81 236 GLU A CA 1
ATOM 1868 C C . GLU A 1 236 ? 14.327 13.223 -16.433 1.00 63.81 236 GLU A C 1
ATOM 1870 O O . GLU A 1 236 ? 13.182 13.001 -16.824 1.00 63.81 236 GLU A O 1
ATOM 1875 N N . PHE A 1 237 ? 15.326 12.368 -16.678 1.00 76.81 237 PHE A N 1
ATOM 1876 C CA . PHE A 1 237 ? 15.143 11.211 -17.558 1.00 76.81 237 PHE A CA 1
ATOM 1877 C C . PHE A 1 237 ? 14.534 10.019 -16.805 1.00 76.81 237 PHE A C 1
ATOM 1879 O O . PHE A 1 237 ? 15.212 9.061 -16.426 1.00 76.81 237 PHE A O 1
ATOM 1886 N N . LYS A 1 238 ? 13.231 10.121 -16.525 1.00 86.88 238 LYS A N 1
ATOM 1887 C CA . LYS A 1 238 ? 12.448 9.134 -15.768 1.00 86.88 238 LYS A CA 1
ATOM 1888 C C . LYS A 1 238 ? 11.547 8.327 -16.689 1.00 86.88 238 LYS A C 1
ATOM 1890 O O . LYS A 1 238 ? 10.822 8.904 -17.497 1.00 86.88 238 LYS A O 1
ATOM 1895 N N . LEU A 1 239 ? 11.517 7.011 -16.488 1.00 92.19 239 LEU A N 1
ATOM 1896 C CA . LEU A 1 239 ? 10.546 6.129 -17.129 1.00 92.19 239 LEU A CA 1
ATOM 1897 C C . LEU A 1 239 ? 9.394 5.827 -16.164 1.00 92.19 239 LEU A C 1
ATOM 1899 O O . LEU A 1 239 ? 9.603 5.350 -15.046 1.00 92.19 239 LEU A O 1
ATOM 1903 N N . GLN A 1 240 ? 8.175 6.087 -16.620 1.00 95.50 240 GLN A N 1
ATOM 1904 C CA . GLN A 1 240 ? 6.924 5.757 -15.954 1.00 95.50 240 GLN A CA 1
ATOM 1905 C C . GLN A 1 240 ? 6.076 4.885 -16.871 1.00 95.50 240 GLN A C 1
ATOM 1907 O O . GLN A 1 240 ? 5.842 5.233 -18.026 1.00 95.50 240 GLN A O 1
ATOM 1912 N N . LEU A 1 241 ? 5.577 3.784 -16.320 1.00 95.50 241 LEU A N 1
ATOM 1913 C CA . LEU A 1 241 ? 4.654 2.867 -16.973 1.00 95.50 241 LEU A CA 1
ATOM 1914 C C . LEU A 1 241 ? 3.294 2.983 -16.288 1.00 95.50 241 LEU A C 1
ATOM 1916 O O . LEU A 1 241 ? 3.179 2.831 -15.071 1.00 95.50 241 LEU A O 1
ATOM 1920 N N . THR A 1 242 ? 2.267 3.274 -17.076 1.00 96.38 242 THR A N 1
ATOM 1921 C CA . THR A 1 242 ? 0.873 3.350 -16.646 1.00 96.38 242 THR A CA 1
ATOM 1922 C C . THR A 1 242 ? 0.102 2.192 -17.256 1.00 96.38 242 THR A C 1
ATOM 1924 O O . THR A 1 242 ? -0.053 2.104 -18.470 1.00 96.38 242 THR A O 1
ATOM 1927 N N . LEU A 1 243 ? -0.396 1.327 -16.388 1.00 93.94 243 LEU A N 1
ATOM 1928 C CA . LEU A 1 243 ? -1.231 0.177 -16.692 1.00 93.94 243 LEU A CA 1
ATOM 1929 C C . LEU A 1 243 ? -2.672 0.549 -16.338 1.00 93.94 243 LEU A C 1
ATOM 1931 O O . LEU A 1 243 ? -2.936 0.903 -15.190 1.00 93.94 243 LEU A O 1
ATOM 1935 N N . ASN A 1 244 ? -3.588 0.514 -17.304 1.00 93.19 244 ASN A N 1
ATOM 1936 C CA . ASN A 1 244 ? -5.018 0.710 -17.052 1.00 93.19 244 ASN A CA 1
ATOM 1937 C C . ASN A 1 244 ? -5.731 -0.635 -17.157 1.00 93.19 244 ASN A C 1
ATOM 1939 O O . ASN A 1 244 ? -5.515 -1.359 -18.129 1.00 93.19 244 ASN A O 1
ATOM 1943 N N . PHE A 1 245 ? -6.577 -0.946 -16.182 1.00 90.94 245 PHE A N 1
ATOM 1944 C CA . PHE A 1 245 ? -7.351 -2.182 -16.108 1.00 90.94 245 PHE A CA 1
ATOM 1945 C C . PHE A 1 245 ? -8.795 -1.944 -16.554 1.00 90.94 245 PHE A C 1
ATOM 1947 O O . PHE A 1 245 ? -9.319 -0.843 -16.394 1.00 90.94 245 PHE A O 1
ATOM 1954 N N . ASP A 1 246 ? -9.420 -2.968 -17.130 1.00 89.19 246 ASP A N 1
ATOM 1955 C CA . ASP A 1 246 ? -10.809 -2.926 -17.583 1.00 89.19 246 ASP A CA 1
ATOM 1956 C C . ASP A 1 246 ? -11.776 -3.028 -16.384 1.00 89.19 246 ASP A C 1
ATOM 1958 O O . ASP A 1 246 ? -11.847 -4.090 -15.753 1.00 89.19 246 ASP A O 1
ATOM 1962 N N . PRO A 1 247 ? -12.541 -1.967 -16.061 1.00 86.75 247 PRO A N 1
ATOM 1963 C CA . PRO A 1 247 ? -13.470 -1.982 -14.934 1.00 86.75 247 PRO A CA 1
ATOM 1964 C C . PRO A 1 247 ? -14.685 -2.894 -15.160 1.00 86.75 247 PRO A C 1
ATOM 1966 O O . PRO A 1 247 ? -15.370 -3.238 -14.195 1.00 86.75 247 PRO A O 1
ATOM 1969 N N . GLU A 1 248 ? -14.987 -3.283 -16.405 1.00 86.62 248 GLU A N 1
ATOM 1970 C CA . GLU A 1 248 ? -16.156 -4.114 -16.724 1.00 86.62 248 GLU A CA 1
ATOM 1971 C C . GLU A 1 248 ? -15.905 -5.613 -16.493 1.00 86.62 248 GLU A C 1
ATOM 1973 O O . GLU A 1 248 ? -16.847 -6.413 -16.431 1.00 86.62 248 GLU A O 1
ATOM 1978 N N . SER A 1 249 ? -14.644 -5.998 -16.293 1.00 80.50 249 SER A N 1
ATOM 1979 C CA . SER A 1 249 ? -14.240 -7.370 -16.005 1.00 80.50 249 SER A CA 1
ATOM 1980 C C . SER A 1 249 ? -14.610 -7.772 -14.563 1.00 80.50 249 SER A C 1
ATOM 1982 O O . SER A 1 249 ? -13.962 -7.411 -13.586 1.00 80.50 249 SER A O 1
ATOM 1984 N N . ARG A 1 250 ? -15.725 -8.503 -14.403 1.00 73.12 250 ARG A N 1
ATOM 1985 C CA . ARG A 1 250 ? -16.281 -8.832 -13.070 1.00 73.12 250 ARG A CA 1
ATOM 1986 C C . ARG A 1 250 ? -15.500 -9.900 -12.305 1.00 73.12 250 ARG A C 1
ATOM 1988 O O . ARG A 1 250 ? -15.497 -9.863 -11.078 1.00 73.12 250 ARG A O 1
ATOM 1995 N N . ASP A 1 251 ? -14.850 -10.814 -13.023 1.00 75.38 251 ASP A N 1
ATOM 1996 C CA . ASP A 1 251 ? -14.271 -12.032 -12.439 1.00 75.38 251 ASP A CA 1
ATOM 1997 C C . ASP A 1 251 ? -12.751 -12.169 -12.658 1.00 75.38 251 ASP A C 1
ATOM 1999 O O . ASP A 1 251 ? -12.131 -13.069 -12.095 1.00 75.38 251 ASP A O 1
ATOM 2003 N N . GLU A 1 252 ? -12.121 -11.284 -13.439 1.00 80.94 252 GLU A N 1
ATOM 2004 C CA . GLU A 1 252 ? -10.706 -11.399 -13.816 1.00 80.94 252 GLU A CA 1
ATOM 2005 C C . GLU A 1 252 ? -10.090 -10.020 -14.065 1.00 80.94 252 GLU A C 1
ATOM 2007 O O . GLU A 1 252 ? -10.658 -9.236 -14.810 1.00 80.94 252 GLU A O 1
ATOM 2012 N N . ILE A 1 253 ? -8.922 -9.721 -13.485 1.00 79.88 253 ILE A N 1
ATOM 2013 C CA . ILE A 1 253 ? -8.223 -8.449 -13.729 1.00 79.88 253 ILE A CA 1
ATOM 2014 C C . ILE A 1 253 ? -7.661 -8.468 -15.151 1.00 79.88 253 ILE A C 1
ATOM 2016 O O . ILE A 1 253 ? -6.679 -9.158 -15.421 1.00 79.88 253 ILE A O 1
ATOM 2020 N N . ARG A 1 254 ? -8.262 -7.685 -16.050 1.00 84.81 254 ARG A N 1
ATOM 2021 C CA . ARG A 1 254 ? -7.805 -7.555 -17.440 1.00 84.81 254 ARG A CA 1
ATOM 2022 C C . ARG A 1 254 ? -7.142 -6.218 -17.680 1.00 84.81 254 ARG A C 1
ATOM 2024 O O . ARG A 1 254 ? -7.644 -5.180 -17.255 1.00 84.81 254 ARG A O 1
ATOM 2031 N N . LEU A 1 255 ? -6.012 -6.236 -18.376 1.00 86.88 255 LEU A N 1
ATOM 2032 C CA . LEU A 1 255 ? -5.342 -5.011 -18.772 1.00 86.88 255 LEU A CA 1
ATOM 2033 C C . LEU A 1 255 ? -6.016 -4.430 -20.022 1.00 86.88 255 LEU A C 1
ATOM 2035 O O . LEU A 1 255 ? -6.111 -5.095 -21.046 1.00 86.88 255 LEU A O 1
ATOM 2039 N N . ALA A 1 256 ? -6.468 -3.182 -19.936 1.00 88.50 256 ALA A N 1
ATOM 2040 C CA . ALA A 1 256 ? -7.097 -2.453 -21.033 1.00 88.50 256 ALA A CA 1
ATOM 2041 C C . ALA A 1 256 ? -6.078 -1.681 -21.883 1.00 88.50 256 ALA A C 1
ATOM 2043 O O . ALA A 1 256 ? -6.237 -1.564 -23.094 1.00 88.50 256 ALA A O 1
ATOM 2044 N N . SER A 1 257 ? -5.046 -1.099 -21.263 1.00 90.38 257 SER A N 1
ATOM 2045 C CA . SER A 1 257 ? -3.978 -0.411 -22.001 1.00 90.38 257 SER A CA 1
ATOM 2046 C C . SER A 1 257 ? -2.696 -0.245 -21.191 1.00 90.38 257 SER A C 1
ATOM 2048 O O . SER A 1 257 ? -2.725 -0.114 -19.965 1.00 90.38 257 SER A O 1
ATOM 2050 N N . VAL A 1 258 ? -1.576 -0.174 -21.910 1.00 92.12 258 VAL A N 1
ATOM 2051 C CA . VAL A 1 258 ? -0.250 0.184 -21.400 1.00 92.12 258 VAL A CA 1
ATOM 2052 C C . VAL A 1 258 ? 0.141 1.536 -21.989 1.00 92.12 258 VAL A C 1
ATOM 2054 O O . VAL A 1 258 ? -0.030 1.765 -23.182 1.00 92.12 258 VAL A O 1
ATOM 2057 N N . LYS A 1 259 ? 0.660 2.447 -21.166 1.00 93.56 259 LYS A N 1
ATOM 2058 C CA . LYS A 1 259 ? 1.208 3.734 -21.610 1.00 93.56 259 LYS A CA 1
ATOM 2059 C C . LYS A 1 259 ? 2.538 4.005 -20.937 1.00 93.56 259 LYS A C 1
ATOM 2061 O O . LYS A 1 259 ? 2.706 3.708 -19.757 1.00 93.56 259 LYS A O 1
ATOM 2066 N N . ILE A 1 260 ? 3.441 4.641 -21.661 1.00 94.31 260 ILE A N 1
ATOM 2067 C CA . ILE A 1 260 ? 4.724 5.120 -21.149 1.00 94.31 260 ILE A CA 1
ATOM 2068 C C . ILE A 1 260 ? 4.821 6.631 -21.324 1.00 94.31 260 ILE A C 1
ATOM 2070 O O . ILE A 1 260 ? 4.186 7.204 -22.203 1.00 94.31 260 ILE A O 1
ATOM 2074 N N . ASN A 1 261 ? 5.596 7.285 -20.466 1.00 94.00 261 ASN A N 1
ATOM 2075 C CA . ASN A 1 261 ? 5.805 8.735 -20.514 1.00 94.00 261 ASN A CA 1
ATOM 2076 C C . ASN A 1 261 ? 6.963 9.167 -21.433 1.00 94.00 261 ASN A C 1
ATOM 2078 O O . ASN A 1 261 ? 7.300 10.348 -21.442 1.00 94.00 261 ASN A O 1
ATOM 2082 N N . ASN A 1 262 ? 7.617 8.230 -22.122 1.00 88.75 262 ASN A N 1
ATOM 2083 C CA . ASN A 1 262 ? 8.823 8.488 -22.899 1.00 88.75 262 ASN A CA 1
ATOM 2084 C C . ASN A 1 262 ? 8.681 7.919 -24.312 1.00 88.75 262 ASN A C 1
ATOM 2086 O O . ASN A 1 262 ? 8.736 6.709 -24.501 1.00 88.75 262 ASN A O 1
ATOM 2090 N N . GLU A 1 263 ? 8.516 8.805 -25.290 1.00 86.62 263 GLU A N 1
ATOM 2091 C CA . GLU A 1 263 ? 8.300 8.445 -26.696 1.00 86.62 263 GLU A CA 1
ATOM 2092 C C . GLU A 1 263 ? 9.537 7.810 -27.349 1.00 86.62 263 GLU A C 1
ATOM 2094 O O . GLU A 1 263 ? 9.400 7.028 -28.282 1.00 86.62 263 GLU A O 1
ATOM 2099 N N . LEU A 1 264 ? 10.743 8.074 -26.830 1.00 87.00 264 LEU A N 1
ATOM 2100 C CA . LEU A 1 264 ? 11.985 7.482 -27.346 1.00 87.00 264 LEU A CA 1
ATOM 2101 C C . LEU A 1 264 ? 12.145 6.002 -26.950 1.00 87.00 264 LEU A C 1
ATOM 2103 O O . LEU A 1 264 ? 13.042 5.306 -27.434 1.00 87.00 264 LEU A O 1
ATOM 2107 N N . PHE A 1 265 ? 11.319 5.511 -26.024 1.00 90.81 265 PHE A N 1
ATOM 2108 C CA . PHE A 1 265 ? 11.397 4.156 -25.497 1.00 90.81 265 PHE A CA 1
ATOM 2109 C C . PHE A 1 265 ? 10.268 3.287 -26.057 1.00 90.81 265 PHE A C 1
ATOM 2111 O O . PHE A 1 265 ? 9.267 3.072 -25.392 1.00 90.81 265 PHE A O 1
ATOM 2118 N N . ASN A 1 266 ? 10.420 2.745 -27.263 1.00 89.06 266 ASN A N 1
ATOM 2119 C CA . ASN A 1 266 ? 9.413 1.850 -27.833 1.00 89.06 266 ASN A CA 1
ATOM 2120 C C . ASN A 1 266 ? 9.240 0.567 -26.979 1.00 89.06 266 ASN A C 1
ATOM 2122 O O . ASN A 1 266 ? 10.227 -0.093 -26.629 1.00 89.06 266 ASN A O 1
ATOM 2126 N N . ILE A 1 267 ? 7.991 0.216 -26.655 1.00 90.00 267 ILE A N 1
ATOM 2127 C CA . ILE A 1 267 ? 7.600 -1.026 -25.964 1.00 90.00 267 ILE A CA 1
ATOM 2128 C C . ILE A 1 267 ? 6.593 -1.865 -26.758 1.00 90.00 267 ILE A C 1
ATOM 2130 O O . ILE A 1 267 ? 6.056 -2.818 -26.208 1.00 90.00 267 ILE A O 1
ATOM 2134 N N . ASP A 1 268 ? 6.304 -1.524 -28.008 1.00 87.38 268 ASP A N 1
ATOM 2135 C CA . ASP A 1 268 ? 5.298 -2.192 -28.839 1.00 87.38 268 ASP A CA 1
ATOM 2136 C C . ASP A 1 268 ? 5.622 -3.688 -28.989 1.00 87.38 268 ASP A C 1
ATOM 2138 O O . ASP A 1 268 ? 4.750 -4.541 -28.857 1.00 87.38 268 ASP A O 1
ATOM 2142 N N . ASP A 1 269 ? 6.912 -4.025 -29.098 1.00 84.12 269 ASP A N 1
ATOM 2143 C CA . ASP A 1 269 ? 7.432 -5.401 -29.077 1.00 84.12 269 ASP A CA 1
ATOM 2144 C C . ASP A 1 269 ? 7.154 -6.162 -27.767 1.00 84.12 269 ASP A C 1
ATOM 2146 O O . ASP A 1 269 ? 7.142 -7.391 -27.768 1.00 84.12 269 ASP A O 1
ATOM 2150 N N . LEU A 1 270 ? 6.943 -5.449 -26.657 1.00 83.25 270 LEU A N 1
ATOM 2151 C CA . LEU A 1 270 ? 6.561 -6.003 -25.354 1.00 83.25 270 LEU A CA 1
ATOM 2152 C C . LEU A 1 270 ? 5.040 -5.993 -25.129 1.00 83.25 270 LEU A C 1
ATOM 2154 O O . LEU A 1 270 ? 4.553 -6.695 -24.245 1.00 83.25 270 LEU A O 1
ATOM 2158 N N . VAL A 1 271 ? 4.301 -5.168 -25.876 1.00 77.88 271 VAL A N 1
ATOM 2159 C CA . VAL A 1 271 ? 2.858 -4.935 -25.704 1.00 77.88 271 VAL A CA 1
ATOM 2160 C C . VAL A 1 271 ? 2.020 -5.804 -26.656 1.00 77.88 271 VAL A C 1
ATOM 2162 O O . VAL A 1 271 ? 0.916 -6.195 -26.279 1.00 77.88 271 VAL A O 1
ATOM 2165 N N . ASP A 1 272 ? 2.557 -6.195 -27.818 1.00 68.38 272 ASP A N 1
ATOM 2166 C CA . ASP A 1 272 ? 1.820 -6.916 -28.874 1.00 68.38 272 ASP A CA 1
ATOM 2167 C C . ASP A 1 272 ? 1.893 -8.459 -28.818 1.00 68.38 272 ASP A C 1
ATOM 2169 O O . ASP A 1 272 ? 1.435 -9.145 -29.732 1.00 68.38 272 ASP A O 1
ATOM 2173 N N . GLN A 1 273 ? 2.399 -9.060 -27.740 1.00 53.78 273 GLN A N 1
ATOM 2174 C CA . GLN A 1 273 ? 2.626 -10.514 -27.669 1.00 53.78 273 GLN A CA 1
ATOM 2175 C C . GLN A 1 273 ? 1.436 -11.359 -27.138 1.00 53.78 273 GLN A C 1
ATOM 2177 O O . GLN A 1 273 ? 1.649 -12.507 -26.776 1.00 53.78 273 GLN A O 1
ATOM 2182 N N . GLU A 1 274 ? 0.198 -10.838 -27.193 1.00 47.69 274 GLU A N 1
ATOM 2183 C CA . GLU A 1 274 ? -0.984 -11.083 -26.317 1.00 47.69 274 GLU A CA 1
ATOM 2184 C C . GLU A 1 274 ? -1.049 -9.937 -25.295 1.00 47.69 274 GLU A C 1
ATOM 2186 O O . GLU A 1 274 ? -0.098 -9.771 -24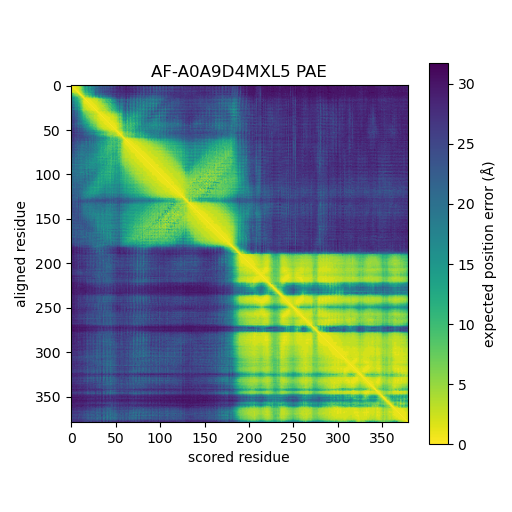.542 1.00 47.69 274 GLU A O 1
ATOM 2191 N N . VAL A 1 275 ? -2.107 -9.108 -25.256 1.00 49.16 275 VAL A N 1
ATOM 2192 C CA . VAL A 1 275 ? -2.228 -7.986 -24.292 1.00 49.16 275 VAL A CA 1
ATOM 2193 C C . VAL A 1 275 ? -1.901 -8.490 -22.883 1.00 49.16 275 VAL A C 1
ATOM 2195 O O . VAL A 1 275 ? -2.746 -9.134 -22.278 1.00 49.16 275 VAL A O 1
ATOM 2198 N N . ALA A 1 276 ? -0.701 -8.231 -22.355 1.00 52.03 276 ALA A N 1
ATOM 2199 C CA . ALA A 1 276 ? -0.349 -8.512 -20.967 1.00 52.03 276 ALA A CA 1
ATOM 2200 C C . ALA A 1 276 ? -0.865 -9.858 -20.411 1.00 52.03 276 ALA A C 1
ATOM 2202 O O . ALA A 1 276 ? -1.782 -9.824 -19.595 1.00 52.03 276 ALA A O 1
ATOM 2203 N N . CYS A 1 277 ? -0.292 -11.000 -20.827 1.00 48.69 277 CYS A N 1
ATOM 2204 C CA . CYS A 1 277 ? -0.589 -12.385 -20.399 1.00 48.69 277 CYS A CA 1
ATOM 2205 C C . CYS A 1 277 ? -0.824 -12.579 -18.877 1.00 48.69 277 CYS A C 1
ATOM 2207 O O . CYS A 1 277 ? -0.038 -13.241 -18.215 1.00 48.69 277 CYS A O 1
ATOM 2209 N N . THR A 1 278 ? -1.869 -12.020 -18.268 1.00 58.75 278 THR A N 1
ATOM 2210 C CA . THR A 1 278 ? -2.250 -12.090 -16.838 1.00 58.75 278 THR A CA 1
ATOM 2211 C C . THR A 1 278 ? -1.173 -11.693 -15.797 1.00 58.75 278 THR A C 1
ATOM 2213 O O . THR A 1 278 ? -1.488 -11.549 -14.616 1.00 58.75 278 THR A O 1
ATOM 2216 N N . ASP A 1 279 ? 0.085 -11.481 -16.200 1.00 79.75 279 ASP A N 1
ATOM 2217 C CA . ASP A 1 279 ? 1.270 -11.378 -15.343 1.00 79.75 279 ASP A CA 1
ATOM 2218 C C . ASP A 1 279 ? 1.910 -9.986 -15.463 1.00 79.75 279 ASP A C 1
ATOM 2220 O O . ASP A 1 279 ? 2.913 -9.744 -16.139 1.00 79.75 279 ASP A O 1
ATOM 2224 N N . VAL A 1 280 ? 1.279 -9.032 -14.777 1.00 87.44 280 VAL A N 1
ATOM 2225 C CA . VAL A 1 280 ? 1.799 -7.671 -14.584 1.00 87.44 280 VAL A CA 1
ATOM 2226 C C . VAL A 1 280 ? 3.252 -7.666 -14.065 1.00 87.44 280 VAL A C 1
ATOM 2228 O O . VAL A 1 280 ? 4.045 -6.869 -14.576 1.00 87.44 280 VAL A O 1
ATOM 2231 N N . PRO A 1 281 ? 3.647 -8.516 -13.089 1.00 88.06 281 PRO A N 1
ATOM 2232 C CA . PRO A 1 281 ? 5.044 -8.636 -12.674 1.00 88.06 281 PRO A CA 1
ATOM 2233 C C . PRO A 1 281 ? 6.029 -8.909 -13.819 1.00 88.06 281 PRO A C 1
ATOM 2235 O O . PRO A 1 281 ? 7.061 -8.235 -13.886 1.00 88.06 281 PRO A O 1
ATOM 2238 N N . TYR A 1 282 ? 5.717 -9.841 -14.725 1.00 86.38 282 TYR A N 1
ATOM 2239 C CA . TYR A 1 282 ? 6.579 -10.145 -15.871 1.00 86.38 282 TYR A CA 1
ATOM 2240 C C . TYR A 1 282 ? 6.757 -8.933 -16.794 1.00 86.38 282 TYR A C 1
ATOM 2242 O O . TYR A 1 282 ? 7.888 -8.582 -17.134 1.00 86.38 282 TYR A O 1
ATOM 2250 N N . LEU A 1 283 ? 5.665 -8.237 -17.132 1.00 89.50 283 LEU A N 1
ATOM 2251 C CA . LEU A 1 283 ? 5.721 -7.033 -17.970 1.00 89.50 283 LEU A CA 1
ATOM 2252 C C . LEU A 1 283 ? 6.607 -5.946 -17.343 1.00 89.50 283 LEU A C 1
ATOM 2254 O O . LEU A 1 283 ? 7.455 -5.366 -18.020 1.00 89.50 283 LEU A O 1
ATOM 2258 N N . ILE A 1 284 ? 6.446 -5.684 -16.041 1.00 92.00 284 ILE A N 1
ATOM 2259 C CA . ILE A 1 284 ? 7.267 -4.698 -15.323 1.00 92.00 284 ILE A CA 1
ATOM 2260 C C . ILE A 1 284 ? 8.748 -5.097 -15.369 1.00 92.00 284 ILE A C 1
ATOM 2262 O O . ILE A 1 284 ? 9.604 -4.234 -15.575 1.00 92.00 284 ILE A O 1
ATOM 2266 N N . LEU A 1 285 ? 9.061 -6.385 -15.203 1.00 89.44 285 LEU A N 1
ATOM 2267 C CA . LEU A 1 285 ? 10.433 -6.882 -15.266 1.00 89.44 285 LEU A CA 1
ATOM 2268 C C . LEU A 1 285 ? 11.031 -6.741 -16.676 1.00 89.44 285 LEU A C 1
ATOM 2270 O O . LEU A 1 285 ? 12.134 -6.215 -16.806 1.00 89.44 285 LEU A O 1
ATOM 2274 N N . ALA A 1 286 ? 10.296 -7.125 -17.721 1.00 90.19 286 ALA A N 1
ATOM 2275 C CA . ALA A 1 286 ? 10.745 -7.013 -19.109 1.00 90.19 286 ALA A CA 1
ATOM 2276 C C . ALA A 1 286 ? 10.992 -5.548 -19.514 1.00 90.19 286 ALA A C 1
ATOM 2278 O O . ALA A 1 286 ? 12.038 -5.214 -20.079 1.00 90.19 286 ALA A O 1
ATOM 2279 N N . VAL A 1 287 ? 10.072 -4.647 -19.145 1.00 92.38 287 VAL A N 1
ATOM 2280 C CA . VAL A 1 287 ? 10.228 -3.198 -19.348 1.00 92.38 287 VAL A CA 1
ATOM 2281 C C . VAL A 1 287 ? 11.460 -2.680 -18.608 1.00 92.38 287 VAL A C 1
ATOM 2283 O O . VAL A 1 287 ? 12.242 -1.921 -19.181 1.00 92.38 287 VAL A O 1
ATOM 2286 N N . ARG A 1 288 ? 11.681 -3.115 -17.362 1.00 92.12 288 ARG A N 1
ATOM 2287 C CA . ARG A 1 288 ? 12.859 -2.732 -16.575 1.00 92.12 288 ARG A CA 1
ATOM 2288 C C . ARG A 1 288 ? 14.161 -3.173 -17.233 1.00 92.12 288 ARG A C 1
ATOM 2290 O O . ARG A 1 288 ? 15.094 -2.380 -17.309 1.00 92.12 288 ARG A O 1
ATOM 2297 N N . GLU A 1 289 ? 14.259 -4.424 -17.664 1.00 90.00 289 GLU A N 1
ATOM 2298 C CA . GLU A 1 289 ? 15.474 -4.958 -18.286 1.00 90.00 289 GLU A CA 1
ATOM 2299 C C . GLU A 1 289 ? 15.792 -4.229 -19.591 1.00 90.00 289 GLU A C 1
ATOM 2301 O O . GLU A 1 289 ? 16.926 -3.785 -19.800 1.00 90.00 289 GLU A O 1
ATOM 2306 N N . LYS A 1 290 ? 14.769 -4.013 -20.428 1.00 90.88 290 LYS A N 1
ATOM 2307 C CA . LYS A 1 290 ? 14.899 -3.220 -21.653 1.00 90.88 290 LYS A CA 1
ATOM 2308 C C . LYS A 1 290 ? 15.313 -1.781 -21.341 1.00 90.88 290 LYS A C 1
ATOM 2310 O O . LYS A 1 290 ? 16.211 -1.258 -21.997 1.00 90.88 290 LYS A O 1
ATOM 2315 N N . TRP A 1 291 ? 14.728 -1.163 -20.315 1.00 90.94 291 TRP A N 1
ATOM 2316 C CA . TRP A 1 291 ? 15.090 0.180 -19.864 1.00 90.94 291 TRP A CA 1
ATOM 2317 C C . TRP A 1 291 ? 16.546 0.266 -19.422 1.00 90.94 291 TRP A C 1
ATOM 2319 O O . TRP A 1 291 ? 17.270 1.118 -19.919 1.00 90.94 291 TRP A O 1
ATOM 2329 N N . VAL A 1 292 ? 17.011 -0.633 -18.551 1.00 88.75 292 VAL A N 1
ATOM 2330 C CA . VAL A 1 292 ? 18.406 -0.646 -18.075 1.00 88.75 292 VAL A CA 1
ATOM 2331 C C . VAL A 1 292 ? 19.387 -0.774 -19.241 1.00 88.75 292 VAL A C 1
ATOM 2333 O O . VAL A 1 292 ? 20.413 -0.095 -19.250 1.00 88.75 292 VAL A O 1
ATOM 2336 N N . ARG A 1 293 ? 19.056 -1.597 -20.244 1.00 87.88 293 ARG A N 1
ATOM 2337 C CA . ARG A 1 293 ? 19.871 -1.763 -21.453 1.00 87.88 293 ARG A CA 1
ATOM 2338 C C . ARG A 1 293 ? 19.901 -0.499 -22.315 1.00 87.88 293 ARG A C 1
ATOM 2340 O O . ARG A 1 293 ? 20.966 -0.110 -22.779 1.00 87.88 293 ARG A O 1
ATOM 2347 N N . CYS A 1 294 ? 18.752 0.136 -22.536 1.00 88.69 294 CYS A N 1
ATOM 2348 C CA . CYS A 1 294 ? 18.630 1.288 -23.434 1.00 88.69 294 CYS A CA 1
ATOM 2349 C C . CYS A 1 294 ? 18.947 2.634 -22.761 1.00 88.69 294 CYS A C 1
ATOM 2351 O O . CYS A 1 294 ? 19.206 3.611 -23.460 1.00 88.69 294 CYS A O 1
ATOM 2353 N N . TYR A 1 295 ? 18.949 2.695 -21.426 1.00 89.12 295 TYR A N 1
ATOM 2354 C CA . TYR A 1 295 ? 19.101 3.928 -20.653 1.00 89.12 295 TYR A CA 1
ATOM 2355 C C . TYR A 1 295 ? 20.317 4.769 -21.064 1.00 89.12 295 TYR A C 1
ATOM 2357 O O . TYR A 1 295 ? 20.119 5.962 -21.283 1.00 89.12 295 TYR A O 1
ATOM 2365 N N . PRO A 1 296 ? 21.542 4.216 -21.220 1.00 88.12 296 PRO A N 1
ATOM 2366 C CA . PRO A 1 296 ? 22.702 5.031 -21.578 1.00 88.12 296 PRO A CA 1
ATOM 2367 C C . PRO A 1 296 ? 22.491 5.785 -22.895 1.00 88.12 296 PRO A C 1
ATOM 2369 O O . PRO A 1 296 ? 22.596 7.007 -22.920 1.00 88.12 296 PRO A O 1
ATOM 2372 N N . LEU A 1 297 ? 22.077 5.076 -23.951 1.00 91.06 297 LEU A N 1
ATOM 2373 C CA . LEU A 1 297 ? 21.811 5.667 -25.263 1.00 91.06 297 LEU A CA 1
ATOM 2374 C C . LEU A 1 297 ? 20.709 6.724 -25.199 1.00 91.06 297 LEU A C 1
ATOM 2376 O O . LEU A 1 297 ? 20.878 7.836 -25.685 1.00 91.06 297 LEU A O 1
ATOM 2380 N N . LEU A 1 298 ? 19.577 6.374 -24.591 1.00 91.31 298 LEU A N 1
ATOM 2381 C CA . LEU A 1 298 ? 18.421 7.259 -24.543 1.00 91.31 298 LEU A CA 1
ATOM 2382 C C . LEU A 1 298 ? 18.688 8.511 -23.702 1.00 91.31 298 LEU A C 1
ATOM 2384 O O . LEU A 1 298 ? 18.213 9.586 -24.054 1.00 91.31 298 LEU A O 1
ATOM 2388 N N . SER A 1 299 ? 19.491 8.393 -22.641 1.00 88.38 299 SER A N 1
ATOM 2389 C CA . SER A 1 299 ? 19.915 9.542 -21.839 1.00 88.38 299 SER A CA 1
ATOM 2390 C C . SER A 1 299 ? 20.827 10.494 -22.617 1.00 88.38 299 SER A C 1
ATOM 2392 O O . SER A 1 299 ? 20.707 11.708 -22.475 1.00 88.38 299 SER A O 1
ATOM 2394 N N . GLU A 1 300 ? 21.696 9.963 -23.483 1.00 91.44 300 GLU A N 1
ATOM 2395 C CA . GLU A 1 300 ? 22.515 10.784 -24.378 1.00 91.44 300 GLU A CA 1
ATOM 2396 C C . GLU A 1 300 ? 21.674 11.439 -25.473 1.00 91.44 300 GLU A C 1
ATOM 2398 O O . GLU A 1 300 ? 21.858 12.618 -25.753 1.00 91.44 300 GLU A O 1
ATOM 2403 N N . ILE A 1 301 ? 20.716 10.715 -26.059 1.00 93.06 301 ILE A N 1
ATOM 2404 C CA . ILE A 1 301 ? 19.792 11.274 -27.054 1.00 93.06 301 ILE A CA 1
ATOM 2405 C C . ILE A 1 301 ? 18.957 12.398 -26.438 1.00 93.06 301 ILE A C 1
ATOM 2407 O O . ILE A 1 301 ? 18.839 13.452 -27.051 1.00 93.06 301 ILE A O 1
ATOM 2411 N N . ASP A 1 302 ? 18.420 12.222 -25.227 1.00 90.88 302 ASP A N 1
ATOM 2412 C CA . ASP A 1 302 ? 17.663 13.271 -24.531 1.00 90.88 302 ASP A CA 1
ATOM 2413 C C . ASP A 1 302 ? 18.523 14.518 -24.274 1.00 90.88 302 ASP A C 1
ATOM 2415 O O . ASP A 1 302 ? 18.095 15.643 -24.539 1.00 90.88 302 ASP A O 1
ATOM 2419 N N . LEU A 1 303 ? 19.771 14.329 -23.832 1.00 89.88 303 LEU A N 1
ATOM 2420 C CA . LEU A 1 303 ? 20.729 15.422 -23.655 1.00 89.88 303 LEU A CA 1
ATOM 2421 C C . LEU A 1 303 ? 21.023 16.144 -24.978 1.00 89.88 303 LEU A C 1
ATOM 2423 O O . LEU A 1 303 ? 21.029 17.378 -25.036 1.00 89.88 303 LEU A O 1
ATOM 2427 N N . LEU A 1 304 ? 21.252 15.382 -26.045 1.00 92.88 304 LEU A N 1
ATOM 2428 C CA . LEU A 1 304 ? 21.509 15.914 -27.377 1.00 92.88 304 LEU A CA 1
ATOM 2429 C C . LEU A 1 304 ? 20.290 16.649 -27.933 1.00 92.88 304 LEU A C 1
ATOM 2431 O O . LEU A 1 304 ? 20.461 17.723 -28.491 1.00 92.88 304 LEU A O 1
ATOM 2435 N N . ASN A 1 305 ? 19.073 16.163 -27.696 1.00 91.94 305 ASN A N 1
ATOM 2436 C CA . ASN A 1 305 ? 17.834 16.811 -28.132 1.00 91.94 305 ASN A CA 1
ATOM 2437 C C . ASN A 1 305 ? 17.619 18.189 -27.493 1.00 91.94 305 ASN A C 1
ATOM 2439 O O . ASN A 1 305 ? 17.049 19.091 -28.100 1.00 91.94 305 ASN A O 1
ATOM 2443 N N . ARG A 1 306 ? 18.094 18.375 -26.256 1.00 90.81 306 ARG A N 1
ATOM 2444 C CA . ARG A 1 306 ? 18.028 19.667 -25.551 1.00 90.81 306 ARG A CA 1
ATOM 2445 C C . ARG A 1 306 ? 19.062 20.670 -26.051 1.00 90.81 306 ARG A C 1
ATOM 2447 O O . ARG A 1 306 ? 18.894 21.870 -25.855 1.00 90.81 306 ARG A O 1
ATOM 2454 N N . THR A 1 307 ? 20.162 20.180 -26.614 1.00 92.44 307 THR A N 1
ATOM 2455 C CA . THR A 1 307 ? 21.345 20.990 -26.936 1.00 92.44 307 THR A CA 1
ATOM 2456 C C . THR A 1 307 ? 21.540 21.195 -28.436 1.00 92.44 307 THR A C 1
ATOM 2458 O O . THR A 1 307 ? 22.146 22.186 -28.835 1.00 92.44 307 THR A O 1
ATOM 2461 N N . HIS A 1 308 ? 21.001 20.302 -29.263 1.00 94.00 308 HIS A N 1
ATOM 2462 C CA . HIS A 1 308 ? 21.184 20.256 -30.707 1.00 94.00 308 HIS A CA 1
ATOM 2463 C C . HIS A 1 308 ? 19.861 19.926 -31.404 1.00 94.00 308 HIS A C 1
ATOM 2465 O O . HIS A 1 308 ? 18.984 19.268 -30.848 1.00 94.00 308 HIS A O 1
ATOM 2471 N N . ALA A 1 309 ? 19.738 20.346 -32.663 1.00 94.69 309 ALA A N 1
ATOM 2472 C CA . ALA A 1 309 ? 18.654 19.896 -33.526 1.00 94.69 309 ALA A CA 1
ATOM 2473 C C . ALA A 1 309 ? 18.992 18.495 -34.055 1.00 94.69 309 ALA A C 1
ATOM 2475 O O . ALA A 1 309 ? 19.786 18.355 -34.994 1.00 94.69 309 ALA A O 1
ATOM 2476 N N . ILE A 1 310 ? 18.413 17.476 -33.419 1.00 95.62 310 ILE A N 1
ATOM 2477 C CA . ILE A 1 310 ? 18.585 16.073 -33.794 1.00 95.62 310 ILE A CA 1
ATOM 2478 C C . ILE A 1 310 ? 17.275 15.442 -34.263 1.00 95.62 310 ILE A C 1
ATOM 2480 O O . ILE A 1 310 ? 16.187 15.892 -33.918 1.00 95.62 310 ILE A O 1
ATOM 2484 N N . ASP A 1 311 ? 17.409 14.366 -35.024 1.00 95.50 311 ASP A N 1
ATOM 2485 C CA . ASP A 1 311 ? 16.333 13.467 -35.425 1.00 95.50 311 ASP A CA 1
ATOM 2486 C C . ASP A 1 311 ? 16.821 12.029 -35.186 1.00 95.50 311 ASP A C 1
ATOM 2488 O O . ASP A 1 311 ? 17.788 11.572 -35.804 1.00 95.50 311 ASP A O 1
ATOM 2492 N N . TRP A 1 312 ? 16.223 11.351 -34.202 1.00 95.31 312 TRP A N 1
ATOM 2493 C CA . TRP A 1 312 ? 16.573 9.982 -33.823 1.00 95.31 312 TRP A CA 1
ATOM 2494 C C . TRP A 1 312 ? 15.605 8.991 -34.466 1.00 95.31 312 TRP A C 1
ATOM 2496 O O . TRP A 1 312 ? 14.416 8.979 -34.159 1.00 95.31 312 TRP A O 1
ATOM 2506 N N . ILE A 1 313 ? 16.144 8.116 -35.315 1.00 93.62 313 ILE A N 1
ATOM 2507 C CA . ILE A 1 313 ? 15.398 7.077 -36.025 1.00 93.62 313 ILE A CA 1
ATOM 2508 C C . ILE A 1 313 ? 15.678 5.748 -35.329 1.00 93.62 313 ILE A C 1
ATOM 2510 O O . ILE A 1 313 ? 16.717 5.112 -35.552 1.00 93.62 313 ILE A O 1
ATOM 2514 N N . GLN A 1 314 ? 14.766 5.346 -34.446 1.00 90.69 314 GLN A N 1
ATOM 2515 C CA . GLN A 1 314 ? 14.960 4.228 -33.525 1.00 90.69 314 GLN A CA 1
ATOM 2516 C C . GLN A 1 314 ? 15.110 2.880 -34.241 1.00 90.69 314 GLN A C 1
ATOM 2518 O O . GLN A 1 314 ? 15.997 2.095 -33.898 1.00 90.69 314 GLN A O 1
ATOM 2523 N N . GLU A 1 315 ? 14.295 2.625 -35.261 1.00 89.88 315 GLU A N 1
ATOM 2524 C CA . GLU A 1 315 ? 14.242 1.361 -36.005 1.00 89.88 315 GLU A CA 1
ATOM 2525 C C . GLU A 1 315 ? 15.555 1.090 -36.753 1.00 89.88 315 GLU A C 1
ATOM 2527 O O . GLU A 1 315 ? 16.031 -0.049 -36.829 1.00 89.88 315 GLU A O 1
ATOM 2532 N N . GLU A 1 316 ? 16.166 2.160 -37.267 1.00 93.56 316 GLU A N 1
ATOM 2533 C CA . GLU A 1 316 ? 17.441 2.123 -37.984 1.00 93.56 316 GLU A CA 1
ATOM 2534 C C . GLU A 1 316 ? 18.655 2.309 -37.064 1.00 93.56 316 GLU A C 1
ATOM 2536 O O . GLU A 1 316 ? 19.785 2.100 -37.506 1.00 93.56 316 GLU A O 1
ATOM 2541 N N . CYS A 1 317 ? 18.436 2.684 -35.799 1.00 93.19 317 CYS A N 1
ATOM 2542 C CA . CYS A 1 317 ? 19.477 3.087 -34.852 1.00 93.19 317 CYS A CA 1
ATOM 2543 C C . CYS A 1 317 ? 20.375 4.203 -35.416 1.00 93.19 317 CYS A C 1
ATOM 2545 O O . CYS A 1 317 ? 21.607 4.128 -35.350 1.00 93.19 317 CYS A O 1
ATOM 2547 N N . LYS A 1 318 ? 19.758 5.238 -36.000 1.00 95.56 318 LYS A N 1
ATOM 2548 C CA . LYS A 1 318 ? 20.468 6.366 -36.619 1.00 95.56 318 LYS A CA 1
ATOM 2549 C C . LYS A 1 318 ? 20.123 7.686 -35.950 1.00 95.56 318 LYS A C 1
ATOM 2551 O O . LYS A 1 318 ? 18.956 8.003 -35.752 1.00 95.56 318 LYS A O 1
ATOM 2556 N N . LEU A 1 319 ? 21.151 8.482 -35.682 1.00 96.12 319 LEU A N 1
ATOM 2557 C CA . LEU A 1 319 ? 21.028 9.859 -35.227 1.00 96.12 319 LEU A CA 1
ATOM 2558 C C . LEU A 1 319 ? 21.380 10.800 -36.376 1.00 96.12 319 LEU A C 1
ATOM 2560 O O . LEU A 1 319 ? 22.523 10.823 -36.829 1.00 96.12 319 LEU A O 1
ATOM 2564 N N . ARG A 1 320 ? 20.426 11.610 -36.821 1.00 95.50 320 ARG A N 1
ATOM 2565 C CA . ARG A 1 320 ? 20.700 12.758 -37.686 1.00 95.50 320 ARG A CA 1
ATOM 2566 C C . ARG A 1 320 ? 20.883 13.989 -36.817 1.00 95.50 320 ARG A C 1
ATOM 2568 O O . ARG A 1 320 ? 20.099 14.217 -35.906 1.00 95.50 320 ARG A O 1
ATOM 2575 N N . VAL A 1 321 ? 21.909 14.781 -37.090 1.00 95.38 321 VAL A N 1
ATOM 2576 C CA . VAL A 1 321 ? 22.213 15.991 -36.322 1.00 95.38 321 VAL A CA 1
ATOM 2577 C C . VAL A 1 321 ? 22.651 17.113 -37.251 1.00 95.38 321 VAL A C 1
ATOM 2579 O O . VAL A 1 321 ? 23.403 16.889 -38.204 1.00 95.38 321 VAL A O 1
ATOM 2582 N N . LEU A 1 322 ? 22.159 18.323 -36.986 1.00 93.62 322 LEU A N 1
ATOM 2583 C CA . LEU A 1 322 ? 22.658 19.541 -37.617 1.00 93.62 322 LEU A CA 1
ATOM 2584 C C . LEU A 1 322 ? 23.853 20.070 -36.830 1.00 93.62 322 LEU A C 1
ATOM 2586 O O . LEU A 1 322 ? 23.734 20.343 -35.638 1.00 93.62 322 LEU A O 1
ATOM 2590 N N . VAL A 1 323 ? 24.983 20.232 -37.517 1.00 91.94 323 VAL A N 1
ATOM 2591 C CA . VAL A 1 323 ? 26.247 20.688 -36.933 1.00 91.94 323 VAL A CA 1
ATOM 2592 C C . VAL A 1 323 ? 26.877 21.847 -37.715 1.00 91.94 323 VAL A C 1
ATOM 2594 O O . VAL A 1 323 ? 26.583 22.079 -38.896 1.00 91.94 323 VAL A O 1
ATOM 2597 N N . GLY A 1 324 ? 27.774 22.571 -37.046 1.00 89.00 324 GLY A N 1
ATOM 2598 C CA . GLY A 1 324 ? 28.554 23.688 -37.572 1.00 89.00 324 GLY A CA 1
ATOM 2599 C C . GLY A 1 324 ? 27.857 25.042 -37.440 1.00 89.00 324 GLY A C 1
ATOM 2600 O O . GLY A 1 324 ? 26.691 25.151 -37.051 1.00 89.00 324 GLY A O 1
ATOM 2601 N N . ARG A 1 325 ? 28.557 26.124 -37.821 1.00 85.31 325 ARG A N 1
ATOM 2602 C CA . ARG A 1 325 ? 28.008 27.487 -37.697 1.00 85.31 325 ARG A CA 1
ATOM 2603 C C . ARG A 1 325 ? 26.700 27.614 -38.481 1.00 85.31 325 ARG A C 1
ATOM 2605 O O . ARG A 1 325 ? 26.685 27.500 -39.708 1.00 85.31 325 ARG A O 1
ATOM 2612 N N . CYS A 1 326 ? 25.623 27.907 -37.754 1.00 83.75 326 CYS A N 1
ATOM 2613 C CA . CYS A 1 326 ? 24.254 28.014 -38.264 1.00 83.75 326 CYS A CA 1
ATOM 2614 C C . CYS A 1 326 ? 23.618 26.684 -38.724 1.00 83.75 326 CYS A C 1
ATOM 2616 O O . CYS A 1 326 ? 22.685 26.732 -39.521 1.00 83.75 326 CYS A O 1
ATOM 2618 N N . GLY A 1 327 ? 24.105 25.520 -38.268 1.00 84.44 327 GLY A N 1
ATOM 2619 C CA . GLY A 1 327 ? 23.496 24.215 -38.572 1.00 84.44 327 GLY A CA 1
ATOM 2620 C C . GLY A 1 327 ? 23.517 23.853 -40.060 1.00 84.44 327 GLY A C 1
ATOM 2621 O O . GLY A 1 327 ? 22.570 23.266 -40.574 1.00 84.44 327 GLY A O 1
ATOM 2622 N N . LYS A 1 328 ? 24.564 24.266 -40.786 1.00 85.69 328 LYS A N 1
ATOM 2623 C CA . LYS A 1 328 ? 24.648 24.125 -42.252 1.00 85.69 328 LYS A CA 1
ATOM 2624 C C . LYS A 1 328 ? 24.958 22.707 -42.729 1.00 85.69 328 LYS A C 1
ATOM 2626 O O . LYS A 1 328 ? 24.746 22.420 -43.906 1.00 85.69 328 LYS A O 1
ATOM 2631 N N . ALA A 1 329 ? 25.491 21.847 -41.865 1.00 89.12 329 ALA A N 1
ATOM 2632 C CA . ALA A 1 329 ? 25.833 20.478 -42.214 1.00 89.12 329 ALA A CA 1
ATOM 2633 C C . ALA A 1 329 ? 24.899 19.508 -41.491 1.00 89.12 329 ALA A C 1
ATOM 2635 O O . ALA A 1 329 ? 24.848 19.489 -40.265 1.00 89.12 329 ALA A O 1
ATOM 2636 N N . MET A 1 330 ? 24.176 18.690 -42.254 1.00 91.75 330 MET A N 1
ATOM 2637 C CA . MET A 1 330 ? 23.445 17.548 -41.714 1.00 91.75 330 MET A CA 1
ATOM 2638 C C . MET A 1 330 ? 24.351 16.326 -41.753 1.00 91.75 330 MET A C 1
ATOM 2640 O O . MET A 1 330 ? 24.933 16.009 -42.791 1.00 91.75 330 MET A O 1
ATOM 2644 N N . VAL A 1 331 ? 24.462 15.651 -40.618 1.00 92.69 331 VAL A N 1
ATOM 2645 C CA . VAL A 1 331 ? 25.299 14.470 -40.454 1.00 92.69 331 VAL A CA 1
ATOM 2646 C C . VAL A 1 331 ? 24.454 13.324 -39.922 1.00 92.69 331 VAL A C 1
ATOM 2648 O O . VAL A 1 331 ? 23.613 13.539 -39.053 1.00 92.69 331 VAL A O 1
ATOM 2651 N N . THR A 1 332 ? 24.690 12.111 -40.423 1.00 95.06 332 THR A N 1
ATOM 2652 C CA . THR A 1 332 ? 24.036 10.897 -39.922 1.00 95.06 332 THR A CA 1
ATOM 2653 C C . THR A 1 332 ? 25.054 10.019 -39.203 1.00 95.06 332 THR A C 1
ATOM 2655 O O . THR A 1 332 ? 26.084 9.657 -39.766 1.00 95.06 332 THR A O 1
ATOM 2658 N N . LEU A 1 333 ? 24.770 9.657 -37.957 1.00 94.62 333 LEU A N 1
ATOM 2659 C CA . LEU A 1 333 ? 25.535 8.705 -37.160 1.00 94.62 333 LEU A CA 1
ATOM 2660 C C . LEU A 1 333 ? 24.745 7.404 -37.040 1.00 94.62 333 LEU A C 1
ATOM 2662 O O . LEU A 1 333 ? 23.574 7.419 -36.674 1.00 94.62 333 LEU A O 1
ATOM 2666 N N . SER A 1 334 ? 25.386 6.275 -37.320 1.00 95.06 334 SER A N 1
ATOM 2667 C CA . SER A 1 334 ? 24.830 4.943 -37.089 1.00 95.06 334 SER A CA 1
ATOM 2668 C C . SER A 1 334 ? 25.341 4.408 -35.762 1.00 95.06 334 SER A C 1
ATOM 2670 O O . SER A 1 334 ? 26.553 4.296 -35.552 1.00 95.06 334 SER A O 1
ATOM 2672 N N . VAL A 1 335 ? 24.411 4.056 -34.881 1.00 94.31 335 VAL A N 1
ATOM 2673 C CA . VAL A 1 335 ? 24.685 3.568 -33.531 1.00 94.31 335 VAL A CA 1
ATOM 2674 C C . VAL A 1 335 ? 24.457 2.051 -33.490 1.00 94.31 335 VAL A C 1
ATOM 2676 O O . VAL A 1 335 ? 23.413 1.580 -33.943 1.00 94.31 335 VAL A O 1
ATOM 2679 N N . PRO A 1 336 ? 25.402 1.249 -32.972 1.00 92.19 336 PRO A N 1
ATOM 2680 C CA . PRO A 1 336 ? 25.192 -0.186 -32.793 1.00 92.19 336 PRO A CA 1
ATOM 2681 C C . PRO A 1 336 ? 24.019 -0.487 -31.848 1.00 92.19 336 PRO A C 1
ATOM 2683 O O . PRO A 1 336 ? 23.842 0.192 -30.839 1.00 92.19 336 PRO A O 1
ATOM 2686 N N . ARG A 1 337 ? 23.261 -1.559 -32.117 1.00 89.50 337 ARG A N 1
ATOM 2687 C CA . ARG A 1 337 ? 22.114 -1.977 -31.279 1.00 89.50 337 ARG A CA 1
ATOM 2688 C C . ARG A 1 337 ? 22.491 -2.316 -29.836 1.00 89.50 337 ARG A C 1
ATOM 2690 O O . ARG A 1 337 ? 21.684 -2.134 -28.933 1.00 89.50 337 ARG A O 1
ATOM 2697 N N . ASP A 1 338 ? 23.722 -2.772 -29.636 1.00 87.00 338 ASP A N 1
ATOM 2698 C CA . ASP A 1 338 ? 24.257 -3.151 -28.328 1.00 87.00 338 ASP A CA 1
ATOM 2699 C C . ASP A 1 338 ? 25.044 -2.009 -27.661 1.00 87.00 338 ASP A C 1
ATOM 2701 O O . ASP A 1 338 ? 25.823 -2.243 -26.737 1.00 87.00 338 ASP A O 1
ATOM 2705 N N . TYR A 1 339 ? 24.903 -0.765 -28.133 1.00 88.62 339 TYR A N 1
ATOM 2706 C CA . TYR A 1 339 ? 25.501 0.396 -27.477 1.00 88.62 339 TYR A CA 1
ATOM 2707 C C . TYR A 1 339 ? 24.978 0.523 -26.030 1.00 88.62 339 TYR A C 1
ATOM 2709 O O . TYR A 1 339 ? 23.772 0.403 -25.810 1.00 88.62 339 TYR A O 1
ATOM 2717 N N . PRO A 1 340 ? 25.838 0.783 -25.025 1.00 86.00 340 PRO A N 1
ATOM 2718 C CA . PRO A 1 340 ? 27.255 1.152 -25.128 1.00 86.00 340 PRO A CA 1
ATOM 2719 C C . PRO A 1 340 ? 28.242 -0.026 -25.030 1.00 86.00 340 PRO A C 1
ATOM 2721 O O . PRO A 1 340 ? 29.452 0.201 -25.018 1.00 86.00 340 PRO A O 1
ATOM 2724 N N . ALA A 1 341 ? 27.764 -1.272 -24.928 1.00 83.88 341 ALA A N 1
ATOM 2725 C CA . ALA A 1 341 ? 28.627 -2.447 -24.788 1.00 83.88 341 ALA A CA 1
ATOM 2726 C C . ALA A 1 341 ? 29.483 -2.665 -26.043 1.00 83.88 341 ALA A C 1
ATOM 2728 O O . ALA A 1 341 ? 30.702 -2.829 -25.950 1.00 83.88 341 ALA A O 1
ATOM 2729 N N . THR A 1 342 ? 28.856 -2.586 -27.218 1.00 79.19 342 THR A N 1
ATOM 2730 C CA . THR A 1 342 ? 29.557 -2.625 -28.503 1.00 79.19 342 THR A CA 1
ATOM 2731 C C . THR A 1 342 ? 29.867 -1.199 -28.937 1.00 79.19 342 THR A C 1
ATOM 2733 O O . THR A 1 342 ? 29.043 -0.492 -29.516 1.00 79.19 342 THR A O 1
ATOM 2736 N N . ARG A 1 343 ? 31.081 -0.762 -28.615 1.00 76.75 343 ARG A N 1
ATOM 2737 C CA . ARG A 1 343 ? 31.696 0.453 -29.155 1.00 76.75 343 ARG A CA 1
ATOM 2738 C C . ARG A 1 343 ? 31.751 0.369 -30.686 1.00 76.75 343 ARG A C 1
ATOM 2740 O O . ARG A 1 343 ? 32.127 -0.674 -31.215 1.00 76.75 343 ARG A O 1
ATOM 2747 N N . GLY A 1 344 ? 31.371 1.430 -31.403 1.00 83.00 344 GLY A N 1
ATOM 2748 C CA . GLY A 1 344 ? 31.353 1.388 -32.875 1.00 83.00 344 GLY A CA 1
ATOM 2749 C C . GLY A 1 344 ? 30.384 2.347 -33.558 1.00 83.00 344 GLY A C 1
ATOM 2750 O O . GLY A 1 344 ? 29.763 1.971 -34.550 1.00 83.00 344 GLY A O 1
ATOM 2751 N N . ILE A 1 345 ? 30.220 3.562 -33.032 1.00 90.88 345 ILE A N 1
ATOM 2752 C CA . ILE A 1 345 ? 29.456 4.602 -33.731 1.00 90.88 345 ILE A CA 1
ATOM 2753 C C . ILE A 1 345 ? 30.169 4.906 -35.053 1.00 90.88 345 ILE A C 1
ATOM 2755 O O . ILE A 1 345 ? 31.386 5.092 -35.076 1.00 90.88 345 ILE A O 1
ATOM 2759 N N . THR A 1 346 ? 29.420 4.926 -36.155 1.00 90.44 346 THR A N 1
ATOM 2760 C CA . THR A 1 346 ? 29.971 5.189 -37.492 1.00 90.44 346 THR A CA 1
ATOM 2761 C C . THR A 1 346 ? 29.284 6.374 -38.148 1.00 90.44 346 THR A C 1
ATOM 2763 O O . THR A 1 346 ? 28.081 6.578 -38.015 1.00 90.44 346 THR A O 1
ATOM 2766 N N . LEU A 1 347 ? 30.070 7.163 -38.870 1.00 90.69 347 LEU A N 1
ATOM 2767 C CA . LEU A 1 347 ? 29.601 8.308 -39.633 1.00 90.69 347 LEU A CA 1
ATOM 2768 C C . LEU A 1 347 ? 29.085 7.842 -41.001 1.00 90.69 347 LEU A C 1
ATOM 2770 O O . LEU A 1 347 ? 29.858 7.305 -41.793 1.00 90.69 347 LEU A O 1
ATOM 2774 N N . GLN A 1 348 ? 27.797 8.047 -41.277 1.00 87.06 348 GLN A N 1
ATOM 2775 C CA . GLN A 1 348 ? 27.168 7.760 -42.567 1.00 87.06 348 GLN A CA 1
ATOM 2776 C C . GLN A 1 348 ? 27.039 9.042 -43.403 1.00 87.06 348 GLN A C 1
ATOM 2778 O O . GLN A 1 348 ? 26.728 10.112 -42.881 1.00 87.06 348 GLN A O 1
ATOM 2783 N N . ASP A 1 349 ? 27.292 8.913 -44.707 1.00 67.38 349 ASP A N 1
ATOM 2784 C CA . ASP A 1 349 ? 27.020 9.910 -45.749 1.00 67.38 349 ASP A CA 1
ATOM 2785 C C . ASP A 1 349 ? 27.501 11.339 -45.457 1.00 67.38 349 ASP A C 1
ATOM 2787 O O . ASP A 1 349 ? 26.720 12.280 -45.331 1.00 67.38 349 ASP A O 1
ATOM 2791 N N . THR A 1 350 ? 28.823 11.537 -45.428 1.00 66.50 350 THR A N 1
ATOM 2792 C CA . THR A 1 350 ? 29.408 12.885 -45.505 1.00 66.50 350 THR A CA 1
ATOM 2793 C C . THR A 1 350 ? 30.443 12.972 -46.630 1.00 66.50 350 THR A C 1
ATOM 2795 O O . THR A 1 350 ? 31.573 12.515 -46.469 1.00 66.50 350 THR A O 1
ATOM 2798 N N . PRO A 1 351 ? 30.121 13.618 -47.769 1.00 58.91 351 PRO A N 1
ATOM 2799 C CA . PRO A 1 351 ? 31.054 13.742 -48.895 1.00 58.91 351 PRO A CA 1
ATOM 2800 C C . PRO A 1 351 ? 32.270 14.640 -48.593 1.00 58.91 351 PRO A C 1
ATOM 2802 O O . PRO A 1 351 ? 33.178 14.741 -49.412 1.00 58.91 351 PRO A O 1
ATOM 2805 N N . ALA A 1 352 ? 32.302 15.308 -47.433 1.00 60.41 352 ALA A N 1
ATOM 2806 C CA . ALA A 1 352 ? 33.266 16.359 -47.112 1.00 60.41 352 ALA A CA 1
ATOM 2807 C C . ALA A 1 352 ? 34.293 15.994 -46.020 1.00 60.41 352 ALA A C 1
ATOM 2809 O O . ALA A 1 352 ? 35.190 16.801 -45.749 1.00 60.41 352 ALA A O 1
ATOM 2810 N N . LEU A 1 353 ? 34.181 14.838 -45.358 1.00 64.25 353 LEU A N 1
ATOM 2811 C CA . LEU A 1 353 ? 35.081 14.443 -44.268 1.00 64.25 353 LEU A CA 1
ATOM 2812 C C . LEU A 1 353 ? 35.985 13.287 -44.705 1.00 64.25 353 LEU A C 1
ATOM 2814 O O . LEU A 1 353 ? 35.528 12.170 -44.913 1.00 64.25 353 LEU A O 1
ATOM 2818 N N . GLN A 1 354 ? 37.289 13.553 -44.817 1.00 61.66 354 GLN A N 1
ATOM 2819 C CA . GLN A 1 354 ? 38.281 12.481 -44.886 1.00 61.66 354 GLN A CA 1
ATOM 2820 C C . GLN A 1 354 ? 38.326 11.790 -43.510 1.00 61.66 354 GLN A C 1
ATOM 2822 O O . GLN A 1 354 ? 38.457 12.462 -42.485 1.00 61.66 354 GLN A O 1
ATOM 2827 N N . LEU A 1 355 ? 38.170 10.460 -43.495 1.00 59.41 355 LEU A N 1
ATOM 2828 C CA . LEU A 1 355 ? 38.027 9.598 -42.305 1.00 59.41 355 LEU A CA 1
ATOM 2829 C C . LEU A 1 355 ? 39.253 9.561 -41.364 1.00 59.41 355 LEU A C 1
ATOM 2831 O O . LEU A 1 355 ? 39.285 8.760 -40.436 1.00 59.41 355 LEU A O 1
ATOM 2835 N N . THR A 1 356 ? 40.281 10.375 -41.592 1.00 58.34 356 THR A N 1
ATOM 2836 C CA . THR A 1 356 ? 41.576 10.250 -40.906 1.00 58.34 356 THR A CA 1
ATOM 2837 C C . THR A 1 356 ? 41.590 10.785 -39.475 1.00 58.34 356 THR A C 1
ATOM 2839 O O . THR A 1 356 ? 42.420 10.333 -38.697 1.00 58.34 356 THR A O 1
ATOM 2842 N N . ASP A 1 357 ? 40.637 11.647 -39.102 1.00 65.62 357 ASP A N 1
ATOM 2843 C CA . ASP A 1 357 ? 40.469 12.123 -37.722 1.00 65.62 357 ASP A CA 1
ATOM 2844 C C . ASP A 1 357 ? 39.037 11.819 -37.270 1.00 65.62 357 ASP A C 1
ATOM 2846 O O . ASP A 1 357 ? 38.130 12.636 -37.450 1.00 65.62 357 ASP A O 1
ATOM 2850 N N . LEU A 1 358 ? 38.801 10.613 -36.768 1.00 74.19 358 LEU A N 1
ATOM 2851 C CA . LEU A 1 358 ? 37.559 10.263 -36.083 1.00 74.19 358 LEU A CA 1
ATOM 2852 C C . LEU A 1 358 ? 37.833 10.205 -34.574 1.00 74.19 358 LEU A C 1
ATOM 2854 O O . LEU A 1 358 ? 38.968 9.917 -34.186 1.00 74.19 358 LEU A O 1
ATOM 2858 N N . PRO A 1 359 ? 36.832 10.487 -33.722 1.00 77.12 359 PRO A N 1
ATOM 2859 C CA . PRO A 1 359 ? 36.939 10.237 -32.291 1.00 77.12 359 PRO A CA 1
ATOM 2860 C C . PRO A 1 359 ? 37.393 8.801 -32.018 1.00 77.12 359 PRO A C 1
ATOM 2862 O O . PRO A 1 359 ? 37.100 7.891 -32.800 1.00 77.12 359 PRO A O 1
ATOM 2865 N N . ASP A 1 360 ? 38.072 8.594 -30.889 1.00 74.56 360 ASP A N 1
ATOM 2866 C CA . ASP A 1 360 ? 38.467 7.258 -30.450 1.00 74.56 360 ASP A CA 1
ATOM 2867 C C . ASP A 1 360 ? 37.268 6.302 -30.479 1.00 74.56 360 ASP A C 1
ATOM 2869 O O . ASP A 1 360 ? 36.139 6.676 -30.159 1.00 74.56 360 ASP A O 1
ATOM 2873 N N . SER A 1 361 ? 37.518 5.027 -30.785 1.00 67.62 361 SER A N 1
ATOM 2874 C CA . SER A 1 361 ? 36.473 3.990 -30.833 1.00 67.62 361 SER A CA 1
ATOM 2875 C C . SER A 1 361 ? 35.655 3.866 -29.535 1.00 67.62 361 SER A C 1
ATOM 2877 O O . SER A 1 361 ? 34.576 3.287 -29.553 1.00 67.62 361 SER A O 1
ATOM 2879 N N . GLY A 1 362 ? 36.134 4.416 -28.413 1.00 76.00 362 GLY A N 1
ATOM 2880 C CA . GLY A 1 362 ? 35.427 4.478 -27.133 1.00 76.00 362 GLY A CA 1
ATOM 2881 C C . GLY A 1 362 ? 34.633 5.751 -26.845 1.00 76.00 362 GLY A C 1
ATOM 2882 O O . GLY A 1 362 ? 34.113 5.850 -25.736 1.00 76.00 362 GLY A O 1
ATOM 2883 N N . ALA A 1 363 ? 34.565 6.7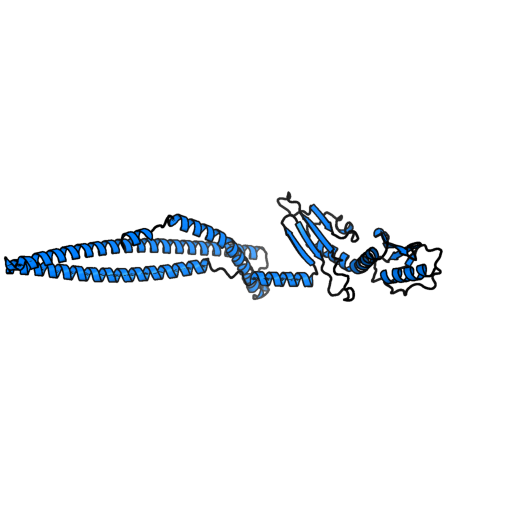00 -27.779 1.00 85.44 363 ALA A N 1
ATOM 2884 C CA . ALA A 1 363 ? 33.821 7.944 -27.619 1.00 85.44 363 ALA A CA 1
ATOM 2885 C C . ALA A 1 363 ? 32.307 7.689 -27.524 1.00 85.44 363 ALA A C 1
ATOM 2887 O O . ALA A 1 363 ? 31.760 6.856 -28.256 1.00 85.44 363 ALA A O 1
ATOM 2888 N N . SER A 1 364 ? 31.641 8.414 -26.624 1.00 91.44 364 SER A N 1
ATOM 2889 C CA . SER A 1 364 ? 30.183 8.388 -26.485 1.00 91.44 364 SER A CA 1
ATOM 2890 C C . SER A 1 364 ? 29.495 9.072 -27.671 1.00 91.44 364 SER A C 1
ATOM 2892 O O . SER A 1 364 ? 30.130 9.806 -28.434 1.00 91.44 364 SER A O 1
ATOM 2894 N N . LEU A 1 365 ? 28.188 8.867 -27.841 1.00 92.62 365 LEU A N 1
ATOM 2895 C CA . LEU A 1 365 ? 27.416 9.554 -28.881 1.00 92.62 365 LEU A CA 1
ATOM 2896 C C . LEU A 1 365 ? 27.489 11.075 -28.711 1.00 92.62 365 LEU A C 1
ATOM 2898 O O . LEU A 1 365 ? 27.618 11.809 -29.691 1.00 92.62 365 LEU A O 1
ATOM 2902 N N . THR A 1 366 ? 27.493 11.537 -27.464 1.00 92.69 366 THR A N 1
ATOM 2903 C CA . THR A 1 366 ? 27.662 12.952 -27.126 1.00 92.69 366 THR A CA 1
ATOM 2904 C C . THR A 1 366 ? 29.033 13.481 -27.557 1.00 92.69 366 THR A C 1
ATOM 2906 O O . THR A 1 366 ? 29.115 14.536 -28.188 1.00 92.69 366 THR A O 1
ATOM 2909 N N . ASP A 1 367 ? 30.107 12.729 -27.296 1.00 92.44 367 ASP A N 1
ATOM 2910 C CA . ASP A 1 367 ? 31.468 13.102 -27.712 1.00 92.44 367 ASP A CA 1
ATOM 2911 C C . ASP A 1 367 ? 31.583 13.202 -29.239 1.00 92.44 367 ASP A C 1
ATOM 2913 O O . ASP A 1 367 ? 32.226 14.116 -29.761 1.00 92.44 367 ASP A O 1
ATOM 2917 N N . TRP A 1 368 ? 30.922 12.292 -29.963 1.00 93.06 368 TRP A N 1
ATOM 2918 C CA . TRP A 1 368 ?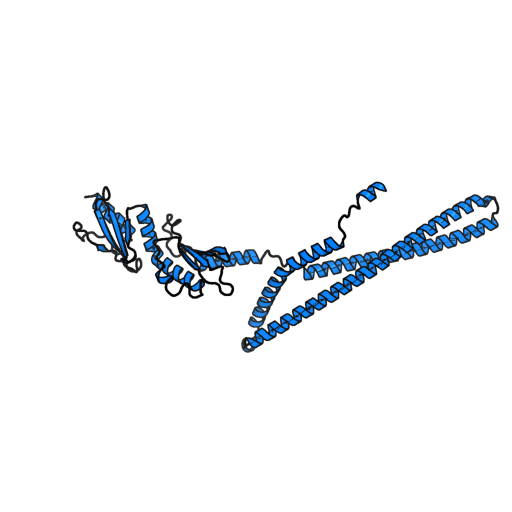 30.848 12.322 -31.423 1.00 93.06 368 TRP A CA 1
ATOM 2919 C C . TRP A 1 368 ? 30.195 13.602 -31.943 1.00 93.06 368 TRP A C 1
ATOM 2921 O O . TRP A 1 368 ? 30.734 14.234 -32.854 1.00 93.06 368 TRP A O 1
ATOM 2931 N N . VAL A 1 369 ? 29.066 14.016 -31.362 1.00 93.06 369 VAL A N 1
ATOM 2932 C CA . VAL A 1 369 ? 28.383 15.252 -31.773 1.00 93.06 369 VAL A CA 1
ATOM 2933 C C . VAL A 1 369 ? 29.228 16.485 -31.450 1.00 93.06 369 VAL A C 1
ATOM 2935 O O . VAL A 1 369 ? 29.417 17.325 -32.327 1.00 93.06 369 VAL A O 1
ATOM 2938 N N . ILE A 1 370 ? 29.817 16.568 -30.251 1.00 92.12 370 ILE A N 1
ATOM 2939 C CA . ILE A 1 370 ? 30.697 17.685 -29.856 1.00 92.12 370 ILE A CA 1
ATOM 2940 C C . ILE A 1 370 ? 31.901 17.797 -30.801 1.00 92.12 370 ILE A C 1
ATOM 2942 O O . ILE A 1 370 ? 32.278 18.895 -31.224 1.00 92.12 370 ILE A O 1
ATOM 2946 N N . TYR A 1 371 ? 32.504 16.661 -31.156 1.00 92.00 371 TYR A N 1
ATOM 2947 C CA . TYR A 1 371 ? 33.615 16.614 -32.097 1.00 92.00 371 TYR A CA 1
ATOM 2948 C C . TYR A 1 371 ? 33.217 17.148 -33.480 1.00 92.00 371 TYR A C 1
ATOM 2950 O O . TYR A 1 371 ? 33.923 17.983 -34.054 1.00 92.00 371 TYR A O 1
ATOM 2958 N N . LEU A 1 372 ? 32.082 16.685 -34.011 1.00 90.81 372 LEU A N 1
ATOM 2959 C CA . LEU A 1 372 ? 31.577 17.113 -35.314 1.00 90.81 372 LEU A CA 1
ATOM 2960 C C . LEU A 1 372 ? 31.221 18.600 -35.320 1.00 90.81 372 LEU A C 1
ATOM 2962 O O . LEU A 1 372 ? 31.599 19.299 -36.258 1.00 90.81 372 LEU A O 1
ATOM 2966 N N . GLU A 1 373 ? 30.578 19.099 -34.265 1.00 91.12 373 GLU A N 1
ATOM 2967 C CA . GLU A 1 373 ? 30.243 20.518 -34.117 1.00 91.12 373 GLU A CA 1
ATOM 2968 C C . GLU A 1 373 ? 31.490 21.394 -34.230 1.00 91.12 373 GLU A C 1
ATOM 2970 O O . GLU A 1 373 ? 31.543 22.315 -35.048 1.00 91.12 373 GLU A O 1
ATOM 2975 N N . LYS A 1 374 ? 32.552 21.045 -33.494 1.00 90.44 374 LYS A N 1
ATOM 2976 C CA . LYS A 1 374 ? 33.831 21.757 -33.570 1.00 90.44 374 LYS A CA 1
ATOM 2977 C C . LYS A 1 374 ? 34.427 21.702 -34.979 1.00 90.44 374 LYS A C 1
ATOM 2979 O O . LYS A 1 374 ? 34.819 22.733 -35.526 1.00 90.44 374 LYS A O 1
ATOM 2984 N N . LYS A 1 375 ? 34.461 20.515 -35.589 1.00 88.38 375 LYS A N 1
ATOM 2985 C CA . LYS A 1 375 ? 35.080 20.295 -36.905 1.00 88.38 375 LYS A CA 1
ATOM 2986 C C . LYS A 1 375 ? 34.361 21.041 -38.033 1.00 88.38 375 LYS A C 1
ATOM 2988 O O . LYS A 1 375 ? 35.011 21.540 -38.949 1.00 88.38 375 LYS A O 1
ATOM 2993 N N . PHE A 1 376 ? 33.033 21.134 -37.977 1.00 87.56 376 PHE A N 1
ATOM 2994 C CA . PHE A 1 376 ? 32.240 21.888 -38.952 1.00 87.56 376 PHE A CA 1
ATOM 2995 C C . PHE A 1 376 ? 32.142 23.386 -38.633 1.00 87.56 376 PHE A C 1
ATOM 2997 O O . PHE A 1 376 ? 31.791 24.154 -39.521 1.00 87.56 376 PHE A O 1
ATOM 3004 N N . ALA A 1 377 ? 32.467 23.830 -37.414 1.00 86.69 377 ALA A N 1
ATOM 3005 C CA . ALA A 1 377 ? 32.534 25.253 -37.067 1.00 86.69 377 ALA A CA 1
ATOM 3006 C C . ALA A 1 377 ? 33.840 25.948 -37.509 1.00 86.69 377 ALA A C 1
ATOM 3008 O O . ALA A 1 377 ? 33.889 27.185 -37.573 1.00 86.69 377 ALA A O 1
ATOM 3009 N N . GLU A 1 378 ? 34.894 25.169 -37.770 1.00 81.75 378 GLU A N 1
ATOM 3010 C CA . GLU A 1 378 ? 36.195 25.625 -38.288 1.00 81.75 378 GLU A CA 1
ATOM 3011 C C . GLU A 1 378 ? 36.214 25.786 -39.821 1.00 81.75 378 GLU A C 1
ATOM 3013 O O . GLU A 1 378 ? 37.118 26.431 -40.354 1.00 81.75 378 GLU A O 1
ATOM 3018 N N . ARG A 1 379 ? 35.215 25.233 -40.517 1.00 69.19 379 ARG A N 1
ATOM 3019 C CA . ARG A 1 379 ? 34.986 25.403 -41.959 1.00 69.19 379 ARG A CA 1
ATOM 3020 C C . ARG A 1 379 ? 33.977 26.514 -42.219 1.00 69.19 379 ARG A C 1
ATOM 3022 O O . ARG A 1 379 ? 34.138 27.194 -43.256 1.00 69.19 379 ARG A O 1
#

Organism: Dreissena polymorpha (NCBI:txid45954)

Sequence (379 aa):
VLEELKSQCHINSTPMEDIMKSHHILKEELKPQKNVYMSLYGKKKYLECLAMDKSEWPQSQQDIDLELKEARQDKNAMKEAVEEEKERYRASMEALAESYEKLQEKIKLVEGNLEVFEAKRAKFESRMALDPPAVKRALGTCDESIATLRSTLAGLQSHRAELEASVAKARVELAAMSKITGKKKTRGPSLKRLQEICAFLETQTGVRVVELSPERLRVEFLRSSQLSANVDQAAEFKLQLTLNFDPESRDEIRLASVKINNELFNIDDLVDQEVACTDVPYLILAVREKWVRCYPLLSEIDLLNRTHAIDWIQEECKLRVLVGRCGKAMVTLSVPRDYPATRGITLQDTPALQLTDLPDSGASLTDWVIYLEKKFAER

Mean predicted aligned error: 17.87 Å

Nearest PDB structures (foldseek):
  5xg2-assembly1_A  TM=4.470E-01  e=2.026E-01  Pyrococcus yayanosii CH1
  8i4v-assembly1_A  TM=5.692E-01  e=1.471E+00  Saccharomyces cerevisiae S288C
  6nct-assembly1_B  TM=5.074E-01  e=4.318E+00  Homo sapiens
  3ja6-assembly1_H  TM=4.123E-01  e=5.118E+00  Escherichia coli
  3ja6-assembly1_I  TM=2.383E-01  e=4.318E+00  Escherichia coli

Solvent-accessible surface area (backbone atoms only — not comparable to full-atom values): 21881 Å² total; per-residue (Å²): 106,81,69,58,61,60,70,74,65,81,72,90,61,63,70,64,59,58,48,51,52,50,49,52,53,50,55,63,61,42,54,62,52,52,55,52,50,52,52,50,49,53,52,50,50,53,52,52,51,71,74,44,61,80,88,74,45,75,89,44,74,66,53,53,52,49,54,52,49,50,54,51,49,52,53,48,54,52,48,51,53,51,52,54,49,51,52,52,53,48,53,51,50,51,54,51,50,53,53,48,52,57,48,52,53,51,50,54,53,52,51,54,51,48,54,53,50,52,54,49,43,54,55,43,63,75,47,39,90,80,46,54,76,64,40,54,53,55,44,50,56,45,52,53,50,48,52,52,51,52,53,51,49,53,52,52,52,52,53,48,53,53,50,52,52,50,52,54,49,51,51,52,51,52,53,48,52,49,43,68,79,58,58,71,74,68,71,67,66,57,53,56,51,49,50,52,49,49,55,48,48,27,67,74,67,24,46,39,80,77,41,83,54,96,46,34,40,28,36,34,52,47,81,55,90,83,65,70,90,86,54,91,78,56,87,72,83,63,52,38,43,38,40,31,36,42,83,83,50,87,88,51,90,41,72,67,47,79,47,66,76,45,87,91,62,82,51,61,88,74,47,71,80,55,74,62,80,83,43,65,69,58,54,54,49,54,53,48,55,52,43,68,57,44,41,66,54,53,54,43,50,54,54,42,55,76,75,40,64,58,49,78,42,73,93,76,32,31,41,35,35,45,30,23,72,88,48,75,40,74,43,37,36,38,46,46,94,55,36,80,80,46,63,56,74,41,84,44,84,60,100,84,63,76,82,86,78,65,78,61,70,81,58,49,73,59,53,52,51,56,51,47,29,55,62,43,54,78,105

pLDDT: mean 78.13, std 14.14, range [36.78, 97.06]